Protein 1S7J (pdb70)

Structure (mmCIF, N/CA/C/O backbone):
data_1S7J
#
_entry.id   1S7J
#
_cell.length_a   60.800
_cell.length_b   85.740
_cell.length_c   105.400
_cell.angle_alpha   90.00
_cell.angle_beta   90.00
_cell.angle_gamma   90.00
#
_symmetry.space_group_name_H-M   'P 21 21 21'
#
loop_
_entity.id
_entity.type
_entity.pdbx_description
1 polymer 'phenazine biosynthesis protein PhzF family'
2 water water
#
loop_
_atom_site.group_PDB
_atom_site.id
_atom_site.type_symbol
_atom_site.label_atom_id
_atom_site.label_alt_id
_atom_site.label_comp_id
_atom_site.label_asym_id
_atom_site.label_entity_id
_atom_site.label_seq_id
_atom_site.pdbx_PDB_ins_code
_atom_site.Cartn_x
_atom_site.Cartn_y
_atom_site.Cartn_z
_atom_site.occupancy
_atom_site.B_iso_or_equiv
_atom_site.auth_seq_id
_atom_site.auth_comp_id
_atom_site.auth_asym_id
_atom_site.auth_atom_id
_atom_site.pdbx_PDB_model_num
ATOM 1 N N . MET A 1 1 ? 67.981 18.043 29.029 1.00 43.09 1 MET A N 1
ATOM 2 C CA . MET A 1 1 ? 69.248 17.489 28.463 1.00 45.65 1 MET A CA 1
ATOM 3 C C . MET A 1 1 ? 69.271 15.949 28.583 1.00 42.77 1 MET A C 1
ATOM 4 O O . MET A 1 1 ? 69.820 15.264 27.723 1.00 45.28 1 MET A O 1
ATOM 9 N N . SER A 1 2 ? 68.654 15.427 29.632 1.00 34.88 2 SER A N 1
ATOM 10 C CA . SER A 1 2 ? 68.610 13.974 29.853 1.00 32.49 2 SER A CA 1
ATOM 11 C C . SER A 1 2 ? 67.201 13.372 29.528 1.00 29.67 2 SER A C 1
ATOM 12 O O . SER A 1 2 ? 66.183 13.827 30.050 1.00 26.71 2 SER A O 1
ATOM 15 N N . TYR A 1 3 ? 67.187 12.365 28.656 1.00 25.32 3 TYR A N 1
ATOM 16 C CA . TYR A 1 3 ? 65.948 11.703 28.239 1.00 23.33 3 TYR A CA 1
ATOM 17 C C . TYR A 1 3 ? 66.063 10.200 28.362 1.00 23.43 3 TYR A C 1
ATOM 18 O O . TYR A 1 3 ? 66.707 9.562 27.548 1.00 23.19 3 TYR A O 1
ATOM 27 N N . PRO A 1 4 ? 65.398 9.609 29.349 1.00 20.81 4 PRO A N 1
ATOM 28 C CA . PRO A 1 4 ? 65.466 8.147 29.528 1.00 23.72 4 PRO A CA 1
ATOM 29 C C . PRO A 1 4 ? 64.965 7.384 28.289 1.00 20.07 4 PRO A C 1
ATOM 30 O O . PRO A 1 4 ? 64.065 7.854 27.592 1.00 23.41 4 PRO A O 1
ATOM 34 N N . TYR A 1 5 ? 65.566 6.227 28.006 1.00 16.32 5 TYR A N 1
ATOM 35 C CA . TYR A 1 5 ? 65.137 5.414 26.886 1.00 15.82 5 TYR A CA 1
ATOM 36 C C . TYR A 1 5 ? 65.284 3.976 27.244 1.00 20.54 5 TYR A C 1
ATOM 37 O O . TYR A 1 5 ? 65.925 3.636 28.241 1.00 17.75 5 TYR A O 1
ATOM 46 N N . TYR A 1 6 ? 64.639 3.099 26.466 1.00 23.39 6 TYR A N 1
ATOM 47 C CA . TYR A 1 6 ? 64.683 1.669 26.699 1.00 21.26 6 TYR A CA 1
ATOM 48 C C . TYR A 1 6 ? 64.811 0.967 25.372 1.00 24.26 6 TYR A C 1
ATOM 49 O O . TYR A 1 6 ? 64.364 1.479 24.353 1.00 23.02 6 TYR A O 1
ATOM 58 N N . ILE A 1 7 ? 65.498 -0.160 25.363 1.00 23.61 7 ILE A N 1
ATOM 59 C CA . ILE A 1 7 ? 65.677 -0.947 24.155 1.00 22.17 7 ILE A CA 1
ATOM 60 C C . ILE A 1 7 ? 65.121 -2.281 24.517 1.00 19.24 7 ILE A C 1
ATOM 61 O O . ILE A 1 7 ? 65.662 -2.961 25.390 1.00 15.63 7 ILE A O 1
ATOM 66 N N . VAL A 1 8 ? 64.016 -2.666 23.906 1.00 14.98 8 VAL A N 1
ATOM 67 C CA . VAL A 1 8 ? 63.416 -3.940 24.211 1.00 15.65 8 VAL A CA 1
ATOM 68 C C . VAL A 1 8 ? 63.221 -4.825 23.012 1.00 20.81 8 VAL A C 1
ATOM 69 O O . VAL A 1 8 ? 63.003 -4.344 21.891 1.00 21.35 8 VAL A O 1
ATOM 73 N N . ASP A 1 9 ? 63.406 -6.114 23.221 1.00 17.38 9 ASP A N 1
ATOM 74 C CA . ASP A 1 9 ? 63.224 -7.104 22.189 1.00 21.44 9 ASP A CA 1
ATOM 75 C C . ASP A 1 9 ? 61.792 -7.634 22.363 1.00 21.80 9 ASP A C 1
ATOM 76 O O . ASP A 1 9 ? 61.508 -8.391 23.301 1.00 19.38 9 ASP A O 1
ATOM 81 N N . ALA A 1 10 ? 60.885 -7.147 21.525 1.00 20.07 10 ALA A N 1
ATOM 82 C CA . ALA A 1 10 ? 59.485 -7.549 21.577 1.00 21.99 10 ALA A CA 1
ATOM 83 C C . ALA A 1 10 ? 59.307 -8.960 21.035 1.00 24.34 10 ALA A C 1
ATOM 84 O O . ALA A 1 10 ? 59.901 -9.324 20.030 1.00 21.81 10 ALA A O 1
ATOM 86 N N . PHE A 1 11 ? 58.460 -9.731 21.700 1.00 26.42 11 PHE A N 1
ATOM 87 C CA . PHE A 1 11 ? 58.176 -11.127 21.332 1.00 24.84 11 PHE A CA 1
ATOM 88 C C . PHE A 1 11 ? 59.337 -12.038 21.617 1.00 25.51 11 PHE A C 1
ATOM 89 O O . PHE A 1 11 ? 59.461 -13.120 21.022 1.00 25.54 11 PHE A O 1
ATOM 97 N N . ALA A 1 12 ? 60.184 -11.629 22.560 1.00 26.91 12 ALA A N 1
ATOM 98 C CA . ALA A 1 12 ? 61.358 -12.401 22.936 1.00 27.56 12 ALA A CA 1
ATOM 99 C C . ALA A 1 12 ? 61.362 -12.750 24.401 1.00 28.56 12 ALA A C 1
ATOM 100 O O . ALA A 1 12 ? 60.985 -11.943 25.235 1.00 24.79 12 ALA A O 1
ATOM 102 N N . GLU A 1 13 ? 61.824 -13.946 24.717 1.00 31.06 13 GLU A N 1
ATOM 103 C CA . GLU A 1 13 ? 61.919 -14.458 26.080 1.00 36.43 13 GLU A CA 1
ATOM 104 C C . GLU A 1 13 ? 63.297 -14.068 26.676 1.00 38.32 13 GLU A C 1
ATOM 105 O O . GLU A 1 13 ? 63.473 -13.984 27.895 1.00 38.92 13 GLU A O 1
ATOM 111 N N . GLU A 1 14 ? 64.269 -13.919 25.775 1.00 31.79 14 GLU A N 1
ATOM 112 C CA . GLU A 1 14 ? 65.653 -13.578 26.134 1.00 35.40 14 GLU A CA 1
ATOM 113 C C . GLU A 1 14 ? 66.183 -12.568 25.104 1.00 33.20 14 GLU A C 1
ATOM 114 O O . GLU A 1 14 ? 65.625 -12.444 24.013 1.00 36.27 14 GLU A O 1
ATOM 120 N N . VAL A 1 15 ? 67.251 -11.846 25.452 1.00 32.96 15 VAL A N 1
ATOM 121 C CA . VAL A 1 15 ? 67.823 -10.858 24.526 1.00 29.83 15 VAL A CA 1
ATOM 122 C C . VAL A 1 15 ? 68.402 -11.524 23.287 1.00 31.00 15 VAL A C 1
ATOM 123 O O . VAL A 1 15 ? 68.702 -12.723 23.285 1.00 31.95 15 VAL A O 1
ATOM 127 N N . PHE A 1 16 ? 68.570 -10.714 22.240 1.00 31.10 16 PHE A N 1
ATOM 128 C CA . PHE A 1 16 ? 69.091 -11.151 20.934 1.00 29.97 16 PHE A CA 1
ATOM 129 C C . PHE A 1 16 ? 68.027 -11.882 20.100 1.00 29.66 16 PHE A C 1
ATOM 130 O O . PHE A 1 16 ? 68.277 -12.258 18.951 1.00 30.03 16 PHE A O 1
ATOM 138 N N . LYS A 1 17 ? 66.844 -12.085 20.687 1.00 31.40 17 LYS A N 1
ATOM 139 C CA . LYS A 1 17 ? 65.741 -12.741 19.986 1.00 30.67 17 LYS A CA 1
ATOM 140 C C . LYS A 1 17 ? 64.603 -11.731 19.772 1.00 31.00 17 LYS A C 1
ATOM 141 O O . LYS A 1 17 ? 64.770 -10.535 20.039 1.00 29.44 17 LYS A O 1
ATOM 147 N N . GLY A 1 18 ? 63.465 -12.201 19.292 1.00 28.49 18 GLY A N 1
ATOM 148 C CA . GLY A 1 18 ? 62.349 -11.298 19.059 1.00 24.49 18 GLY A CA 1
ATOM 149 C C . GLY A 1 18 ? 62.664 -10.177 18.076 1.00 25.45 18 GLY A C 1
ATOM 150 O O . GLY A 1 18 ? 63.515 -10.326 17.199 1.00 25.27 18 GLY A O 1
ATOM 151 N N . ASN A 1 19 ? 61.978 -9.056 18.226 1.00 22.83 19 ASN A N 1
ATOM 152 C CA . ASN A 1 19 ? 62.171 -7.905 17.346 1.00 27.37 19 ASN A CA 1
ATOM 153 C C . ASN A 1 19 ? 62.441 -6.690 18.224 1.00 26.96 19 ASN A C 1
ATOM 154 O O . ASN A 1 19 ? 61.604 -6.302 19.035 1.00 26.34 19 ASN A O 1
ATOM 159 N N . PRO A 1 20 ? 63.621 -6.069 18.067 1.00 27.14 20 PRO A N 1
ATOM 160 C CA . PRO A 1 20 ? 64.056 -4.894 18.830 1.00 25.16 20 PRO A CA 1
ATOM 161 C C . PRO A 1 20 ? 63.489 -3.552 18.441 1.00 23.22 20 PRO A C 1
ATOM 162 O O . PRO A 1 20 ? 63.330 -3.237 17.258 1.00 24.86 20 PRO A O 1
ATOM 166 N N . ALA A 1 21 ? 63.282 -2.709 19.461 1.00 18.03 21 ALA A N 1
ATOM 167 C CA . ALA A 1 21 ? 62.775 -1.356 19.283 1.00 21.24 21 ALA A CA 1
ATOM 168 C C . ALA A 1 21 ? 63.216 -0.491 20.452 1.00 22.80 21 ALA A C 1
ATOM 169 O O . ALA A 1 21 ? 63.433 -0.993 21.557 1.00 23.87 21 ALA A O 1
ATOM 171 N N . ALA A 1 22 ? 63.382 0.795 20.207 1.00 18.72 22 ALA A N 1
ATOM 172 C CA . ALA A 1 22 ? 63.770 1.735 21.245 1.00 17.01 22 ALA A CA 1
ATOM 173 C C . ALA A 1 22 ? 62.530 2.525 21.597 1.00 15.30 22 ALA A C 1
ATOM 174 O O . ALA A 1 22 ? 61.805 2.934 20.713 1.00 14.53 22 ALA A O 1
ATOM 176 N N . VAL A 1 23 ? 62.261 2.729 22.888 1.00 14.58 23 VAL A N 1
ATOM 177 C CA . VAL A 1 23 ? 61.092 3.511 23.272 1.00 20.24 23 VAL A CA 1
ATOM 178 C C . VAL A 1 23 ? 61.454 4.662 24.190 1.00 22.76 23 VAL A C 1
ATOM 179 O O . VAL A 1 23 ? 62.243 4.503 25.117 1.00 21.33 23 VAL A O 1
ATOM 183 N N . TYR A 1 24 ? 60.942 5.849 23.867 1.00 17.73 24 TYR A N 1
ATOM 184 C CA . TYR A 1 24 ? 61.192 7.042 24.661 1.00 19.63 24 TYR A CA 1
ATOM 185 C C . TYR A 1 24 ? 59.915 7.558 25.257 1.00 23.42 24 TYR A C 1
ATOM 186 O O . TYR A 1 24 ? 58.985 7.943 24.515 1.00 26.04 24 TYR A O 1
ATOM 195 N N . VAL A 1 25 ? 59.810 7.535 26.586 1.00 21.62 25 VAL A N 1
ATOM 196 C CA . VAL A 1 25 ? 58.639 8.070 27.257 1.00 21.61 25 VAL A CA 1
ATOM 197 C C . VAL A 1 25 ? 59.018 9.495 27.657 1.00 20.76 25 VAL A C 1
ATOM 198 O O . VAL A 1 25 ? 59.823 9.707 28.549 1.00 18.12 25 VAL A O 1
ATOM 202 N N . LEU A 1 26 ? 58.452 10.456 26.933 1.00 24.32 26 LEU A N 1
ATOM 203 C CA . LEU A 1 26 ? 58.715 11.878 27.142 1.00 25.13 26 LEU A CA 1
ATOM 204 C C . LEU A 1 26 ? 57.631 12.561 27.978 1.00 28.95 26 LEU A C 1
ATOM 205 O O . LEU A 1 26 ? 56.480 12.106 28.016 1.00 23.96 26 LEU A O 1
ATOM 210 N N . GLU A 1 27 ? 57.997 13.653 28.638 1.00 31.98 27 GLU A N 1
ATOM 211 C CA . GLU A 1 27 ? 57.046 14.402 29.451 1.00 38.78 27 GLU A CA 1
ATOM 212 C C . GLU A 1 27 ? 56.302 15.434 28.599 1.00 39.32 27 GLU A C 1
ATOM 213 O O . GLU A 1 27 ? 55.297 16.001 29.022 1.00 39.79 27 GLU A O 1
ATOM 219 N N . LYS A 1 28 ? 56.835 15.668 27.397 1.00 37.18 28 LYS A N 1
ATOM 220 C CA . LYS A 1 28 ? 56.274 16.592 26.412 1.00 37.92 28 LYS A CA 1
ATOM 221 C C . LYS A 1 28 ? 56.856 16.222 25.041 1.00 36.53 28 LYS A C 1
ATOM 222 O O . LYS A 1 28 ? 57.816 15.465 24.952 1.00 35.75 28 LYS A O 1
ATOM 228 N N . TRP A 1 29 ? 56.254 16.721 23.979 1.00 33.85 29 TRP A N 1
ATOM 229 C CA . TRP A 1 29 ? 56.721 16.408 22.648 1.00 32.94 29 TRP A CA 1
ATOM 230 C C . TRP A 1 29 ? 57.963 17.145 22.167 1.00 34.99 29 TRP A C 1
ATOM 231 O O . TRP A 1 29 ? 58.087 18.362 22.322 1.00 34.63 29 TRP A O 1
ATOM 242 N N . LEU A 1 30 ? 58.871 16.380 21.577 1.00 33.31 30 LEU A N 1
ATOM 243 C CA . LEU A 1 30 ? 60.093 16.916 21.006 1.00 31.35 30 LEU A CA 1
ATOM 244 C C . LEU A 1 30 ? 59.743 17.301 19.567 1.00 28.23 30 LEU A C 1
ATOM 245 O O . LEU A 1 30 ? 58.727 16.843 19.035 1.00 27.95 30 LEU A O 1
ATOM 250 N N . PRO A 1 31 ? 60.541 18.179 18.945 1.00 26.97 31 PRO A N 1
ATOM 251 C CA . PRO A 1 31 ? 60.262 18.579 17.563 1.00 27.06 31 PRO A CA 1
ATOM 252 C C . PRO A 1 31 ? 60.357 17.351 16.649 1.00 24.34 31 PRO A C 1
ATOM 253 O O . PRO A 1 31 ? 61.071 16.402 16.969 1.00 26.95 31 PRO A O 1
ATOM 257 N N . GLU A 1 32 ? 59.617 17.360 15.552 1.00 26.67 32 GLU A N 1
ATOM 258 C CA . GLU A 1 32 ? 59.619 16.255 14.590 1.00 29.20 32 GLU A CA 1
ATOM 259 C C . GLU A 1 32 ? 61.040 15.876 14.163 1.00 28.44 32 GLU A C 1
ATOM 260 O O . GLU A 1 32 ? 61.388 14.686 14.116 1.00 28.83 32 GLU A O 1
ATOM 266 N N . ALA A 1 33 ? 61.844 16.895 13.851 1.00 30.47 33 ALA A N 1
ATOM 267 C CA . ALA A 1 33 ? 63.227 16.717 13.404 1.00 31.19 33 ALA A CA 1
ATOM 268 C C . ALA A 1 33 ? 64.067 15.935 14.411 1.00 31.15 33 ALA A C 1
ATOM 269 O O . ALA A 1 33 ? 64.743 14.961 14.061 1.00 30.95 33 ALA A O 1
ATOM 271 N N . VAL A 1 34 ? 64.022 16.363 15.659 1.00 28.14 34 VAL A N 1
ATOM 272 C CA . VAL A 1 34 ? 64.770 15.720 16.713 1.00 27.98 34 VAL A CA 1
ATOM 273 C C . VAL A 1 34 ? 64.420 14.252 16.868 1.00 27.18 34 VAL A C 1
ATOM 274 O O . VAL A 1 34 ? 65.297 13.422 17.128 1.00 27.64 34 VAL A O 1
ATOM 278 N N . MET A 1 35 ? 63.143 13.932 16.773 1.00 23.10 35 MET A N 1
ATOM 279 C CA . MET A 1 35 ? 62.700 12.560 16.906 1.00 24.11 35 MET A CA 1
ATOM 280 C C . MET A 1 35 ? 63.172 11.705 15.734 1.00 20.80 35 MET A C 1
ATOM 281 O O . MET A 1 35 ? 63.413 10.500 15.884 1.00 21.10 35 MET A O 1
ATOM 286 N N . GLN A 1 36 ? 63.240 12.320 14.557 1.00 22.48 36 GLN A N 1
ATOM 287 C CA . GLN A 1 36 ? 63.701 11.644 13.351 1.00 18.38 36 GLN A CA 1
ATOM 288 C C . GLN A 1 36 ? 65.183 11.347 13.519 1.00 19.07 36 GLN A C 1
ATOM 289 O O . GLN A 1 36 ? 65.645 10.229 13.282 1.00 17.08 36 GLN A O 1
ATOM 295 N N . ASN A 1 37 ? 65.915 12.367 13.940 1.00 18.86 37 ASN A N 1
ATOM 296 C CA . ASN A 1 37 ? 67.350 12.271 14.149 1.00 19.18 37 ASN A CA 1
ATOM 297 C C . ASN A 1 37 ? 67.719 11.231 15.175 1.00 21.10 37 ASN A C 1
ATOM 298 O O . ASN A 1 37 ? 68.758 10.585 15.063 1.00 18.58 37 ASN A O 1
ATOM 303 N N . ILE A 1 38 ? 66.884 11.063 16.191 1.00 21.40 38 ILE A N 1
ATOM 304 C CA . ILE A 1 38 ? 67.146 10.060 17.211 1.00 17.01 38 ILE A CA 1
ATOM 305 C C . ILE A 1 38 ? 67.022 8.684 16.627 1.00 21.30 38 ILE A C 1
ATOM 306 O O . ILE A 1 38 ? 67.775 7.781 16.989 1.00 23.23 38 ILE A O 1
ATOM 311 N N . ALA A 1 39 ? 66.047 8.514 15.712 1.00 24.01 39 ALA A N 1
ATOM 312 C CA . ALA A 1 39 ? 65.802 7.219 15.065 1.00 24.78 39 ALA A CA 1
ATOM 313 C C . ALA A 1 39 ? 66.934 6.865 14.111 1.00 27.13 39 ALA A C 1
ATOM 314 O O . ALA A 1 39 ? 67.273 5.691 13.926 1.00 28.02 39 ALA A O 1
ATOM 316 N N . ILE A 1 40 ? 67.490 7.877 13.462 1.00 24.97 40 ILE A N 1
ATOM 317 C CA . ILE A 1 40 ? 68.595 7.672 12.542 1.00 29.23 40 ILE A CA 1
ATOM 318 C C . ILE A 1 40 ? 69.795 7.238 13.371 1.00 29.90 40 ILE A C 1
ATOM 319 O O . ILE A 1 40 ? 70.457 6.234 13.076 1.00 32.90 40 ILE A O 1
ATOM 324 N N . GLU A 1 41 ? 70.022 7.993 14.443 1.00 29.15 41 GLU A N 1
ATOM 325 C CA . GLU A 1 41 ? 71.110 7.799 15.381 1.00 26.73 41 GLU A CA 1
ATOM 326 C C . GLU A 1 41 ? 71.263 6.386 15.972 1.00 29.47 41 GLU A C 1
ATOM 327 O O . GLU A 1 41 ? 72.346 5.794 15.878 1.00 27.56 41 GLU A O 1
ATOM 333 N N . ASN A 1 42 ? 70.224 5.872 16.613 1.00 28.12 42 ASN A N 1
ATOM 334 C CA . ASN A 1 42 ? 70.317 4.535 17.190 1.00 29.27 42 ASN A CA 1
ATOM 335 C C . ASN A 1 42 ? 70.168 3.433 16.163 1.00 30.08 42 ASN A C 1
ATOM 336 O O . ASN A 1 42 ? 70.365 2.253 16.458 1.00 32.27 42 ASN A O 1
ATOM 341 N N . ASN A 1 43 ? 69.795 3.838 14.933 1.00 30.21 43 ASN A N 1
ATOM 342 C CA . ASN A 1 43 ? 69.649 2.952 13.777 1.00 28.40 43 ASN A CA 1
ATOM 343 C C . ASN A 1 43 ? 68.878 1.652 14.022 1.00 26.38 43 ASN A C 1
ATOM 344 O O . ASN A 1 43 ? 69.145 0.634 13.379 1.00 30.25 43 ASN A O 1
ATOM 349 N N . LEU A 1 44 ? 67.939 1.672 14.945 1.00 28.40 44 LEU A N 1
ATOM 350 C CA . LEU A 1 44 ? 67.151 0.476 15.228 1.00 27.09 44 LEU A CA 1
ATOM 351 C C . LEU A 1 44 ? 65.958 0.395 14.294 1.00 24.86 44 LEU A C 1
ATOM 352 O O . LEU A 1 44 ? 65.640 1.361 13.603 1.00 25.59 44 LEU A O 1
ATOM 357 N N . SER A 1 45 ? 65.325 -0.776 14.249 1.00 24.32 45 SER A N 1
ATOM 358 C CA . SER A 1 45 ? 64.157 -1.020 13.385 1.00 27.50 45 SER A CA 1
ATOM 359 C C . SER A 1 45 ? 63.185 0.170 13.447 1.00 28.37 45 SER A C 1
ATOM 360 O O . SER A 1 45 ? 62.906 0.827 12.428 1.00 27.71 45 SER A O 1
ATOM 363 N N . GLU A 1 46 ? 62.711 0.462 14.647 1.00 29.42 46 GLU A N 1
ATOM 364 C CA . GLU A 1 46 ? 61.795 1.566 14.895 1.00 27.51 46 GLU A CA 1
ATOM 365 C C . GLU A 1 46 ? 62.113 2.160 16.264 1.00 24.47 46 GLU A C 1
ATOM 366 O O . GLU A 1 46 ? 62.611 1.452 17.152 1.00 22.33 46 GLU A O 1
ATOM 372 N N . THR A 1 47 ? 61.823 3.444 16.424 1.00 22.29 47 THR A N 1
ATOM 373 C CA . THR A 1 47 ? 62.010 4.155 17.683 1.00 20.08 47 THR A CA 1
ATOM 374 C C . THR A 1 47 ? 60.656 4.793 18.010 1.00 19.62 47 THR A C 1
ATOM 375 O O . THR A 1 47 ? 60.189 5.665 17.293 1.00 18.87 47 THR A O 1
ATOM 379 N N . ALA A 1 48 ? 60.031 4.334 19.080 1.00 19.60 48 ALA A N 1
ATOM 380 C CA . ALA A 1 48 ? 58.729 4.845 19.495 1.00 21.13 48 ALA A CA 1
ATOM 381 C C . ALA A 1 48 ? 58.826 5.926 20.558 1.00 23.11 48 ALA A C 1
ATOM 382 O O . ALA A 1 48 ? 59.542 5.781 21.526 1.00 23.92 48 ALA A O 1
ATOM 384 N N . PHE A 1 49 ? 58.119 7.024 20.340 1.00 23.88 49 PHE A N 1
ATOM 385 C CA . PHE A 1 49 ? 58.088 8.136 21.282 1.00 21.43 49 PHE A CA 1
ATOM 386 C C . PHE A 1 49 ? 56.649 8.275 21.764 1.00 23.42 49 PHE A C 1
ATOM 387 O O . PHE A 1 49 ? 55.720 8.282 20.951 1.00 19.64 49 PHE A O 1
ATOM 395 N N . THR A 1 50 ? 56.459 8.390 23.078 1.00 21.81 50 THR A N 1
ATOM 396 C CA . THR A 1 50 ? 55.124 8.521 23.638 1.00 22.19 50 THR A CA 1
ATOM 397 C C . THR A 1 50 ? 55.050 9.592 24.719 1.00 22.71 50 THR A C 1
ATOM 398 O O . THR A 1 50 ? 56.044 9.894 25.370 1.00 20.59 50 THR A O 1
ATOM 402 N N . VAL A 1 51 ? 53.877 10.214 24.848 1.00 28.01 51 VAL A N 1
ATOM 403 C CA . VAL A 1 51 ? 53.647 11.242 25.870 1.00 27.97 51 VAL A CA 1
ATOM 404 C C . VAL A 1 51 ? 52.211 11.119 26.392 1.00 29.73 51 VAL A C 1
ATOM 405 O O . VAL A 1 51 ? 51.246 11.114 25.614 1.00 26.72 51 VAL A O 1
ATOM 409 N N . LYS A 1 52 ? 52.079 10.964 27.713 1.00 33.85 52 LYS A N 1
ATOM 410 C CA . LYS A 1 52 ? 50.773 10.829 28.344 1.00 35.33 52 LYS A CA 1
ATOM 411 C C . LYS A 1 52 ? 49.934 12.072 28.092 1.00 37.38 52 LYS A C 1
ATOM 412 O O . LYS A 1 52 ? 50.319 13.178 28.471 1.00 35.31 52 LYS A O 1
ATOM 418 N N . GLU A 1 53 ? 48.818 11.886 27.390 1.00 37.73 53 GLU A N 1
ATOM 419 C CA . GLU A 1 53 ? 47.905 12.980 27.093 1.00 38.93 53 GLU A CA 1
ATOM 420 C C . GLU A 1 53 ? 46.526 12.649 27.690 1.00 39.70 53 GLU A C 1
ATOM 421 O O . GLU A 1 53 ? 45.667 12.041 27.040 1.00 37.24 53 GLU A O 1
ATOM 427 N N . GLY A 1 54 ? 46.344 13.062 28.937 1.00 40.97 54 GLY A N 1
ATOM 428 C CA . GLY A 1 54 ? 45.119 12.796 29.643 1.00 39.78 54 GLY A CA 1
ATOM 429 C C . GLY A 1 54 ? 45.205 11.435 30.307 1.00 39.84 54 GLY A C 1
ATOM 430 O O . GLY A 1 54 ? 45.908 11.263 31.304 1.00 43.00 54 GLY A O 1
ATOM 431 N N . GLN A 1 55 ? 44.537 10.465 29.721 1.00 38.11 55 GLN A N 1
ATOM 432 C CA . GLN A 1 55 ? 44.500 9.098 30.240 1.00 37.86 55 GLN A CA 1
ATOM 433 C C . GLN A 1 55 ? 44.984 8.127 29.167 1.00 35.06 55 GLN A C 1
ATOM 434 O O . GLN A 1 55 ? 45.053 6.905 29.381 1.00 38.36 55 GLN A O 1
ATOM 440 N N . SER A 1 56 ? 45.254 8.667 27.998 1.00 34.03 56 SER A N 1
ATOM 441 C CA . SER A 1 56 ? 45.742 7.896 26.881 1.00 31.88 56 SER A CA 1
ATOM 442 C C . SER A 1 56 ? 47.204 8.288 26.650 1.00 31.38 56 SER A C 1
ATOM 443 O O . SER A 1 56 ? 47.688 9.281 27.223 1.00 24.79 56 SER A O 1
ATOM 446 N N . TYR A 1 57 ? 47.925 7.485 25.899 1.00 24.72 57 TYR A N 1
ATOM 447 C CA . TYR A 1 57 ? 49.305 7.802 25.588 1.00 22.45 57 TYR A CA 1
ATOM 448 C C . TYR A 1 57 ? 49.430 8.012 24.083 1.00 24.20 57 TYR A C 1
ATOM 449 O O . TYR A 1 57 ? 49.121 7.111 23.294 1.00 15.71 57 TYR A O 1
ATOM 458 N N . ALA A 1 58 ? 49.817 9.212 23.691 1.00 20.66 58 ALA A N 1
ATOM 459 C CA . ALA A 1 58 ? 49.993 9.539 22.293 1.00 25.82 58 ALA A CA 1
ATOM 460 C C . ALA A 1 58 ? 51.261 8.825 21.759 1.00 23.04 58 ALA A C 1
ATOM 461 O O . ALA A 1 58 ? 52.359 9.056 22.256 1.00 25.97 58 ALA A O 1
ATOM 463 N N . LEU A 1 59 ? 51.081 7.932 20.785 1.00 27.22 59 LEU A N 1
ATOM 464 C CA . LEU A 1 59 ? 52.200 7.197 20.201 1.00 26.72 59 LEU A CA 1
ATOM 465 C C . LEU A 1 59 ? 52.689 7.827 18.908 1.00 27.46 59 LEU A C 1
ATOM 466 O O . LEU A 1 59 ? 51.920 8.438 18.167 1.00 24.78 59 LEU A O 1
ATOM 471 N N . ARG A 1 60 ? 53.961 7.569 18.609 1.00 24.22 60 ARG A N 1
ATOM 472 C CA . ARG A 1 60 ? 54.632 8.087 17.430 1.00 25.52 60 ARG A CA 1
ATOM 473 C C . ARG A 1 60 ? 55.782 7.114 17.106 1.00 26.19 60 ARG A C 1
ATOM 474 O O . ARG A 1 60 ? 56.578 6.786 17.987 1.00 26.95 60 ARG A O 1
ATOM 482 N N . TRP A 1 61 ? 55.838 6.615 15.881 1.00 23.97 61 TRP A N 1
ATOM 483 C CA . TRP A 1 61 ? 56.909 5.702 15.491 1.00 25.31 61 TRP A CA 1
ATOM 484 C C . TRP A 1 61 ? 57.734 6.323 14.400 1.00 29.90 61 TRP A C 1
ATOM 485 O O . TRP A 1 61 ? 57.210 7.007 13.517 1.00 24.75 61 TRP A O 1
ATOM 496 N N . PHE A 1 62 ? 59.040 6.061 14.447 1.00 28.62 62 PHE A N 1
ATOM 497 C CA . PHE A 1 62 ? 59.992 6.545 13.464 1.00 25.03 62 PHE A CA 1
ATOM 498 C C . PHE A 1 62 ? 61.000 5.472 13.131 1.00 28.71 62 PHE A C 1
ATOM 499 O O . PHE A 1 62 ? 61.372 4.690 13.998 1.00 22.27 62 PHE A O 1
ATOM 507 N N . THR A 1 63 ? 61.359 5.356 11.872 1.00 27.59 63 THR A N 1
ATOM 508 C CA . THR A 1 63 ? 62.367 4.448 11.451 1.00 29.12 63 THR A CA 1
ATOM 509 C C . THR A 1 63 ? 63.609 5.315 11.044 1.00 27.48 63 THR A C 1
ATOM 510 O O . THR A 1 63 ? 63.518 6.546 10.950 1.00 23.52 63 THR A O 1
ATOM 514 N N . PRO A 1 64 ? 64.692 4.679 10.725 1.00 25.67 64 PRO A N 1
ATOM 515 C CA . PRO A 1 64 ? 65.775 5.502 10.254 1.00 29.58 64 PRO A CA 1
ATOM 516 C C . PRO A 1 64 ? 65.489 6.376 9.023 1.00 32.77 64 PRO A C 1
ATOM 517 O O . PRO A 1 64 ? 66.213 7.313 8.731 1.00 35.95 64 PRO A O 1
ATOM 521 N N . GLU A 1 65 ? 64.440 5.989 8.273 1.00 36.50 65 GLU A N 1
ATOM 522 C CA . GLU A 1 65 ? 64.049 6.722 7.046 1.00 40.42 65 GLU A CA 1
ATOM 523 C C . GLU A 1 65 ? 63.087 7.880 7.326 1.00 41.49 65 GLU A C 1
ATOM 524 O O . GLU A 1 65 ? 63.295 9.010 6.849 1.00 36.78 65 GLU A O 1
ATOM 530 N N . ARG A 1 66 ? 61.984 7.568 8.015 1.00 42.81 66 ARG A N 1
ATOM 531 C CA . ARG A 1 66 ? 60.982 8.569 8.392 1.00 45.99 66 ARG A CA 1
ATOM 532 C C . ARG A 1 66 ? 59.853 7.961 9.259 1.00 44.86 66 ARG A C 1
ATOM 533 O O . ARG A 1 66 ? 59.903 6.786 9.608 1.00 43.19 66 ARG A O 1
ATOM 541 N N . GLU A 1 67 ? 58.860 8.783 9.616 1.00 46.60 67 GLU A N 1
ATOM 542 C CA . GLU A 1 67 ? 57.740 8.317 10.456 1.00 46.41 67 GLU A CA 1
ATOM 543 C C . GLU A 1 67 ? 56.771 7.376 9.748 1.00 45.70 67 GLU A C 1
ATOM 544 O O . GLU A 1 67 ? 56.294 7.673 8.652 1.00 48.97 67 GLU A O 1
ATOM 550 N N . ILE A 1 68 ? 56.470 6.249 10.386 1.00 47.73 68 ILE A N 1
ATOM 551 C CA . ILE A 1 68 ? 55.563 5.280 9.815 1.00 49.99 68 ILE A CA 1
ATOM 552 C C . ILE A 1 68 ? 54.149 5.355 10.460 1.00 51.74 68 ILE A C 1
ATOM 553 O O . ILE A 1 68 ? 53.983 5.891 11.548 1.00 51.56 68 ILE A O 1
ATOM 558 N N . ASP A 1 69 ? 53.152 4.848 9.725 1.00 54.08 69 ASP A N 1
ATOM 559 C CA . ASP A 1 69 ? 51.750 4.850 10.183 1.00 55.56 69 ASP A CA 1
ATOM 560 C C . ASP A 1 69 ? 51.505 3.971 11.388 1.00 55.87 69 ASP A C 1
ATOM 561 O O . ASP A 1 69 ? 50.589 4.225 12.168 1.00 55.50 69 ASP A O 1
ATOM 566 N N . LEU A 1 70 ? 52.299 2.897 11.527 1.00 54.68 70 LEU A N 1
ATOM 567 C CA . LEU A 1 70 ? 52.107 1.975 12.628 1.00 53.47 70 LEU A CA 1
ATOM 568 C C . LEU A 1 70 ? 53.095 0.802 12.582 1.00 51.20 70 LEU A C 1
ATOM 569 O O . LEU A 1 70 ? 53.498 0.372 11.494 1.00 54.34 70 LEU A O 1
ATOM 574 N N . CYS A 1 71 ? 53.508 0.333 13.750 1.00 46.09 71 CYS A N 1
ATOM 575 C CA . CYS A 1 71 ? 54.364 -0.854 13.853 1.00 45.37 71 CYS A CA 1
ATOM 576 C C . CYS A 1 71 ? 54.066 -1.559 15.167 1.00 44.01 71 CYS A C 1
ATOM 577 O O . CYS A 1 71 ? 54.193 -0.984 16.247 1.00 43.24 71 CYS A O 1
ATOM 580 N N . GLY A 1 72 ? 53.577 -2.788 15.043 1.00 38.44 72 GLY A N 1
ATOM 581 C CA . GLY A 1 72 ? 53.187 -3.591 16.186 1.00 35.70 72 GLY A CA 1
ATOM 582 C C . GLY A 1 72 ? 54.175 -3.901 17.295 1.00 31.97 72 GLY A C 1
ATOM 583 O O . GLY A 1 72 ? 53.859 -3.697 18.471 1.00 29.35 72 GLY A O 1
ATOM 584 N N . HIS A 1 73 ? 55.340 -4.441 16.954 1.00 29.65 73 HIS A N 1
ATOM 585 C CA . HIS A 1 73 ? 56.322 -4.792 17.980 1.00 26.45 73 HIS A CA 1
ATOM 586 C C . HIS A 1 73 ? 56.758 -3.586 18.801 1.00 24.51 73 HIS A C 1
ATOM 587 O O . HIS A 1 73 ? 57.054 -3.714 19.981 1.00 25.59 73 HIS A O 1
ATOM 594 N N . ALA A 1 74 ? 56.778 -2.420 18.169 1.00 23.00 74 ALA A N 1
ATOM 595 C CA . ALA A 1 74 ? 57.167 -1.181 18.829 1.00 26.12 74 ALA A CA 1
ATOM 596 C C . ALA A 1 74 ? 56.073 -0.673 19.753 1.00 25.35 74 ALA A C 1
ATOM 597 O O . ALA A 1 74 ? 56.331 0.152 20.642 1.00 28.69 74 ALA A O 1
ATOM 599 N N . THR A 1 75 ? 54.844 -1.087 19.492 1.00 27.29 75 THR A N 1
ATOM 600 C CA . THR A 1 75 ? 53.729 -0.690 20.314 1.00 20.81 75 THR A CA 1
ATOM 601 C C . THR A 1 75 ? 53.768 -1.569 21.555 1.00 17.30 75 THR A C 1
ATOM 602 O O . THR A 1 75 ? 53.588 -1.092 22.677 1.00 21.25 75 THR A O 1
ATOM 606 N N . LEU A 1 76 ? 54.042 -2.847 21.350 1.00 14.92 76 LEU A N 1
ATOM 607 C CA . LEU A 1 76 ? 54.140 -3.795 22.431 1.00 16.17 76 LEU A CA 1
ATOM 608 C C . LEU A 1 76 ? 55.274 -3.367 23.343 1.00 17.41 76 LEU A C 1
ATOM 609 O O . LEU A 1 76 ? 55.165 -3.430 24.565 1.00 16.10 76 LEU A O 1
ATOM 614 N N . ALA A 1 77 ? 56.376 -2.927 22.725 1.00 18.74 77 ALA A N 1
ATOM 615 C CA . ALA A 1 77 ? 57.548 -2.478 23.446 1.00 17.23 77 ALA A CA 1
ATOM 616 C C . ALA A 1 77 ? 57.227 -1.285 24.303 1.00 13.58 77 ALA A C 1
ATOM 617 O O . ALA A 1 77 ? 57.578 -1.254 25.476 1.00 12.81 77 ALA A O 1
ATOM 619 N N . THR A 1 78 ? 56.569 -0.288 23.716 1.00 11.71 78 THR A N 1
ATOM 620 C CA . THR A 1 78 ? 56.185 0.923 24.443 1.00 14.80 78 THR A CA 1
ATOM 621 C C . THR A 1 78 ? 55.273 0.585 25.597 1.00 18.89 78 THR A C 1
ATOM 622 O O . THR A 1 78 ? 55.298 1.247 26.630 1.00 20.48 78 THR A O 1
ATOM 626 N N . ALA A 1 79 ? 54.420 -0.409 25.395 1.00 20.27 79 ALA A N 1
ATOM 627 C CA . ALA A 1 79 ? 53.497 -0.848 26.411 1.00 19.80 79 ALA A CA 1
ATOM 628 C C . ALA A 1 79 ? 54.304 -1.481 27.542 1.00 21.16 79 ALA A C 1
ATOM 629 O O . ALA A 1 79 ? 54.111 -1.161 28.725 1.00 15.73 79 ALA A O 1
ATOM 631 N N . PHE A 1 80 ? 55.188 -2.393 27.162 1.00 18.35 80 PHE A N 1
ATOM 632 C CA . PHE A 1 80 ? 56.049 -3.096 28.084 1.00 19.72 80 PHE A CA 1
ATOM 633 C C . PHE A 1 80 ? 56.764 -2.163 29.054 1.00 21.30 80 PHE A C 1
ATOM 634 O O . PHE A 1 80 ? 56.777 -2.414 30.249 1.00 21.19 80 PHE A O 1
ATOM 642 N N . VAL A 1 81 ? 57.361 -1.081 28.542 1.00 18.79 81 VAL A N 1
ATOM 643 C CA . VAL A 1 81 ? 58.068 -0.165 29.425 1.00 22.89 81 VAL A CA 1
ATOM 644 C C . VAL A 1 81 ? 57.163 0.695 30.288 1.00 23.99 81 VAL A C 1
ATOM 645 O O . VAL A 1 81 ? 57.582 1.153 31.350 1.00 29.22 81 VAL A O 1
ATOM 649 N N . LEU A 1 82 ? 55.951 0.997 29.804 1.00 22.76 82 LEU A N 1
ATOM 650 C CA . LEU A 1 82 ? 55.018 1.786 30.602 1.00 22.43 82 LEU A CA 1
ATOM 651 C C . LEU A 1 82 ? 54.511 0.911 31.751 1.00 21.95 82 LEU A C 1
ATOM 652 O O . LEU A 1 82 ? 54.452 1.351 32.901 1.00 25.77 82 LEU A O 1
ATOM 657 N N . PHE A 1 83 ? 54.200 -0.333 31.437 1.00 20.66 83 PHE A N 1
ATOM 658 C CA . PHE A 1 83 ? 53.711 -1.281 32.427 1.00 25.99 83 PHE A CA 1
ATOM 659 C C . PHE A 1 83 ? 54.738 -1.627 33.499 1.00 24.69 83 PHE A C 1
ATOM 660 O O . PHE A 1 83 ? 54.393 -1.780 34.672 1.00 28.52 83 PHE A O 1
ATOM 668 N N . ASN A 1 84 ? 55.990 -1.775 33.093 1.00 21.66 84 ASN A N 1
ATOM 669 C CA . ASN A 1 84 ? 57.047 -2.143 34.018 1.00 18.90 84 ASN A CA 1
ATOM 670 C C . ASN A 1 84 ? 57.868 -1.041 34.636 1.00 18.03 84 ASN A C 1
ATOM 671 O O . ASN A 1 84 ? 58.496 -1.256 35.658 1.00 22.58 84 ASN A O 1
ATOM 676 N N . TYR A 1 85 ? 57.891 0.142 34.023 1.00 16.95 85 TYR A N 1
ATOM 677 C CA . TYR A 1 85 ? 58.714 1.230 34.558 1.00 16.35 85 TYR A CA 1
ATOM 678 C C . TYR A 1 85 ? 58.020 2.547 34.857 1.00 18.65 85 TYR A C 1
ATOM 679 O O . TYR A 1 85 ? 58.607 3.425 35.480 1.00 16.35 85 TYR A O 1
ATOM 688 N N . TYR A 1 86 ? 56.774 2.700 34.406 1.00 21.71 86 TYR A N 1
ATOM 689 C CA . TYR A 1 86 ? 56.047 3.948 34.649 1.00 25.35 86 TYR A CA 1
ATOM 690 C C . TYR A 1 86 ? 54.818 3.785 35.482 1.00 30.47 86 TYR A C 1
ATOM 691 O O . TYR A 1 86 ? 53.941 4.663 35.513 1.00 24.98 86 TYR A O 1
ATOM 700 N N . SER A 1 87 ? 54.758 2.657 36.184 1.00 38.44 87 SER A N 1
ATOM 701 C CA . SER A 1 87 ? 53.671 2.312 37.089 1.00 44.89 87 SER A CA 1
ATOM 702 C C . SER A 1 87 ? 52.237 2.552 36.617 1.00 43.77 87 SER A C 1
ATOM 703 O O . SER A 1 87 ? 51.567 3.489 37.082 1.00 44.04 87 SER A O 1
ATOM 706 N N . VAL A 1 88 ? 51.781 1.754 35.676 1.00 45.48 88 VAL A N 1
ATOM 707 C CA . VAL A 1 88 ? 50.405 1.876 35.240 1.00 45.79 88 VAL A CA 1
ATOM 708 C C . VAL A 1 88 ? 49.710 0.724 35.965 1.00 48.34 88 VAL A C 1
ATOM 709 O O . VAL A 1 88 ? 50.183 -0.425 35.927 1.00 49.94 88 VAL A O 1
ATOM 713 N N . ALA A 1 89 ? 48.677 1.052 36.734 1.00 46.63 89 ALA A N 1
ATOM 714 C CA . ALA A 1 89 ? 47.948 0.058 37.511 1.00 46.89 89 ALA A CA 1
ATOM 715 C C . ALA A 1 89 ? 46.977 -0.785 36.687 1.00 47.02 89 ALA A C 1
ATOM 716 O O . ALA A 1 89 ? 46.831 -1.994 36.923 1.00 47.62 89 ALA A O 1
ATOM 718 N N . GLU A 1 90 ? 46.288 -0.134 35.759 1.00 46.64 90 GLU A N 1
ATOM 719 C CA . GLU A 1 90 ? 45.312 -0.794 34.888 1.00 45.27 90 GLU A CA 1
ATOM 720 C C . GLU A 1 90 ? 45.918 -1.861 33.975 1.00 40.82 90 GLU A C 1
ATOM 721 O O . GLU A 1 90 ? 47.065 -1.734 33.526 1.00 43.47 90 GLU A O 1
ATOM 727 N N . GLU A 1 91 ? 45.153 -2.912 33.717 1.00 35.57 91 GLU A N 1
ATOM 728 C CA . GLU A 1 91 ? 45.612 -3.996 32.863 1.00 36.08 91 GLU A CA 1
ATOM 729 C C . GLU A 1 91 ? 45.600 -3.641 31.368 1.00 31.65 91 GLU A C 1
ATOM 730 O O . GLU A 1 91 ? 46.053 -4.435 30.539 1.00 27.36 91 GLU A O 1
ATOM 736 N N . THR A 1 92 ? 45.097 -2.466 31.024 1.00 26.84 92 THR A N 1
ATOM 737 C CA . THR A 1 92 ? 45.046 -2.065 29.624 1.00 25.29 92 THR A CA 1
ATOM 738 C C . THR A 1 92 ? 45.502 -0.636 29.391 1.00 22.29 92 THR A C 1
ATOM 739 O O . THR A 1 92 ? 45.081 0.288 30.070 1.00 22.77 92 THR A O 1
ATOM 743 N N . LEU A 1 93 ? 46.381 -0.485 28.408 1.00 20.63 93 LEU A N 1
ATOM 744 C CA . LEU A 1 93 ? 46.943 0.810 28.033 1.00 23.17 93 LEU A CA 1
ATOM 745 C C . LEU A 1 93 ? 46.230 1.334 26.759 1.00 23.25 93 LEU A C 1
ATOM 746 O O . LEU A 1 93 ? 45.985 0.573 25.820 1.00 21.98 93 LEU A O 1
ATOM 751 N N . HIS A 1 94 ? 45.909 2.619 26.747 1.00 22.96 94 HIS A N 1
ATOM 752 C CA . HIS A 1 94 ? 45.225 3.221 25.612 1.00 23.72 94 HIS A CA 1
ATOM 753 C C . HIS A 1 94 ? 46.088 4.270 24.946 1.00 23.86 94 HIS A C 1
ATOM 754 O O . HIS A 1 94 ? 46.526 5.219 25.593 1.00 24.19 94 HIS A O 1
ATOM 761 N N . PHE A 1 95 ? 46.337 4.108 23.654 1.00 23.59 95 PHE A N 1
ATOM 762 C CA . PHE A 1 95 ? 47.160 5.050 22.915 1.00 25.95 95 PHE A CA 1
ATOM 763 C C . PHE A 1 95 ? 46.350 5.850 21.914 1.00 27.62 95 PHE A C 1
ATOM 764 O O . PHE A 1 95 ? 45.309 5.403 21.456 1.00 31.06 95 PHE A O 1
ATOM 772 N N . THR A 1 96 ? 46.841 7.048 21.574 1.00 31.74 96 THR A N 1
ATOM 773 C CA . THR A 1 96 ? 46.177 7.890 20.597 1.00 36.12 96 THR A CA 1
ATOM 774 C C . THR A 1 96 ? 47.086 8.203 19.393 1.00 38.57 96 THR A C 1
ATOM 775 O O . THR A 1 96 ? 47.564 9.306 19.224 1.00 46.04 96 THR A O 1
ATOM 779 N N . SER A 1 97 ? 47.281 7.196 18.554 1.00 39.44 97 SER A N 1
ATOM 780 C CA . SER A 1 97 ? 48.133 7.347 17.382 1.00 39.57 97 SER A CA 1
ATOM 781 C C . SER A 1 97 ? 47.521 8.136 16.224 1.00 42.15 97 SER A C 1
ATOM 782 O O . SER A 1 97 ? 46.446 8.728 16.338 1.00 43.65 97 SER A O 1
ATOM 785 N N . GLN A 1 98 ? 48.266 8.193 15.112 1.00 43.90 98 GLN A N 1
ATOM 786 C CA . GLN A 1 98 ? 47.786 8.877 13.941 1.00 45.93 98 GLN A CA 1
ATOM 787 C C . GLN A 1 98 ? 46.852 7.931 13.183 1.00 45.66 98 GLN A C 1
ATOM 788 O O . GLN A 1 98 ? 46.042 8.360 12.376 1.00 46.06 98 GLN A O 1
ATOM 794 N N . SER A 1 99 ? 46.946 6.639 13.508 1.00 43.33 99 SER A N 1
ATOM 795 C CA . SER A 1 99 ? 46.106 5.593 12.930 1.00 41.69 99 SER A CA 1
ATOM 796 C C . SER A 1 99 ? 44.957 5.200 13.888 1.00 40.89 99 SER A C 1
ATOM 797 O O . SER A 1 99 ? 44.481 4.051 13.869 1.00 44.00 99 SER A O 1
ATOM 800 N N . GLY A 1 100 ? 44.515 6.163 14.681 1.00 42.97 100 GLY A N 1
ATOM 801 C CA . GLY A 1 100 ? 43.440 5.930 15.620 1.00 42.05 100 GLY A CA 1
ATOM 802 C C . GLY A 1 100 ? 43.840 5.227 16.894 1.00 40.85 100 GLY A C 1
ATOM 803 O O . GLY A 1 100 ? 44.925 4.672 16.989 1.00 38.36 100 GLY A O 1
ATOM 804 N N . PRO A 1 101 ? 42.941 5.207 17.893 1.00 40.80 101 PRO A N 1
ATOM 805 C CA . PRO A 1 101 ? 43.167 4.575 19.191 1.00 38.61 101 PRO A CA 1
ATOM 806 C C . PRO A 1 101 ? 43.641 3.131 19.114 1.00 33.66 101 PRO A C 1
ATOM 807 O O . PRO A 1 101 ? 43.147 2.335 18.312 1.00 31.20 101 PRO A O 1
ATOM 811 N N . LEU A 1 102 ? 44.608 2.813 19.973 1.00 29.48 102 LEU A N 1
ATOM 812 C CA . LEU A 1 102 ? 45.202 1.488 20.060 1.00 25.18 102 LEU A CA 1
ATOM 813 C C . LEU A 1 102 ? 45.174 1.075 21.522 1.00 18.99 102 LEU A C 1
ATOM 814 O O . LEU A 1 102 ? 45.241 1.928 22.411 1.00 24.34 102 LEU A O 1
ATOM 819 N N . ALA A 1 103 ? 45.117 -0.217 21.776 1.00 20.57 103 ALA A N 1
ATOM 820 C CA . ALA A 1 103 ? 45.084 -0.736 23.123 1.00 21.81 103 ALA A CA 1
ATOM 821 C C . ALA A 1 103 ? 45.894 -2.003 23.250 1.00 22.63 103 ALA A C 1
ATOM 822 O O . ALA A 1 103 ? 45.839 -2.874 22.386 1.00 23.08 103 ALA A O 1
ATOM 824 N N . VAL A 1 104 ? 46.675 -2.090 24.322 1.00 19.90 104 VAL A N 1
ATOM 825 C CA . VAL A 1 104 ? 47.487 -3.271 24.597 1.00 20.57 104 VAL A CA 1
ATOM 826 C C . VAL A 1 104 ? 47.061 -3.732 25.987 1.00 18.74 104 VAL A C 1
ATOM 827 O O . VAL A 1 104 ? 46.879 -2.906 26.886 1.00 22.63 104 VAL A O 1
ATOM 831 N N . THR A 1 105 ? 46.920 -5.014 26.176 1.00 21.47 105 THR A N 1
ATOM 832 C CA . THR A 1 105 ? 46.489 -5.524 27.454 1.00 23.09 105 THR A CA 1
ATOM 833 C C . THR A 1 105 ? 47.515 -6.461 28.018 1.00 25.65 105 THR A C 1
ATOM 834 O O . THR A 1 105 ? 48.006 -7.367 27.315 1.00 25.07 105 THR A O 1
ATOM 838 N N . LYS A 1 106 ? 47.869 -6.244 29.290 1.00 28.94 106 LYS A N 1
ATOM 839 C CA . LYS A 1 106 ? 48.853 -7.073 29.998 1.00 29.60 106 LYS A CA 1
ATOM 840 C C . LYS A 1 106 ? 48.192 -8.178 30.826 1.00 28.10 106 LYS A C 1
ATOM 841 O O . LYS A 1 106 ? 47.362 -7.911 31.693 1.00 26.99 106 LYS A O 1
ATOM 847 N N . LYS A 1 107 ? 48.536 -9.410 30.520 1.00 29.32 107 LYS A N 1
ATOM 848 C CA . LYS A 1 107 ? 48.018 -10.542 31.233 1.00 32.15 107 LYS A CA 1
ATOM 849 C C . LYS A 1 107 ? 49.224 -11.415 31.546 1.00 31.00 107 LYS A C 1
ATOM 850 O O . LYS A 1 107 ? 49.700 -12.176 30.688 1.00 31.20 107 LYS A O 1
ATOM 856 N N . GLU A 1 108 ? 49.708 -11.318 32.788 1.00 31.70 108 GLU A N 1
ATOM 857 C CA . GLU A 1 108 ? 50.885 -12.049 33.230 1.00 35.11 108 GLU A CA 1
ATOM 858 C C . GLU A 1 108 ? 52.076 -11.388 32.503 1.00 35.49 108 GLU A C 1
ATOM 859 O O . GLU A 1 108 ? 52.169 -10.154 32.491 1.00 33.40 108 GLU A O 1
ATOM 865 N N . GLU A 1 109 ? 52.968 -12.174 31.914 1.00 34.81 109 GLU A N 1
ATOM 866 C CA . GLU A 1 109 ? 54.108 -11.567 31.218 1.00 35.06 109 GLU A CA 1
ATOM 867 C C . GLU A 1 109 ? 53.855 -11.371 29.718 1.00 36.13 109 GLU A C 1
ATOM 868 O O . GLU A 1 109 ? 54.790 -11.158 28.938 1.00 32.73 109 GLU A O 1
ATOM 874 N N . TYR A 1 110 ? 52.591 -11.471 29.303 1.00 32.52 110 TYR A N 1
ATOM 875 C CA . TYR A 1 110 ? 52.247 -11.269 27.913 1.00 27.84 110 TYR A CA 1
ATOM 876 C C . TYR A 1 110 ? 51.552 -9.963 27.706 1.00 26.17 110 TYR A C 1
ATOM 877 O O . TYR A 1 110 ? 50.937 -9.416 28.618 1.00 23.18 110 TYR A O 1
ATOM 886 N N . TYR A 1 111 ? 51.728 -9.417 26.508 1.00 24.90 111 TYR A N 1
ATOM 887 C CA . TYR A 1 111 ? 51.130 -8.157 26.090 1.00 26.88 111 TYR A CA 1
ATOM 888 C C . TYR A 1 111 ? 50.336 -8.496 24.825 1.00 26.78 111 TYR A C 1
ATOM 889 O O . TYR A 1 111 ? 50.837 -9.192 23.932 1.00 18.77 111 TYR A O 1
ATOM 898 N N . TYR A 1 112 ? 49.075 -8.092 24.807 1.00 27.00 112 TYR A N 1
ATOM 899 C CA . TYR A 1 112 ? 48.188 -8.392 23.696 1.00 28.48 112 TYR A CA 1
ATOM 900 C C . TYR A 1 112 ? 47.820 -7.245 22.781 1.00 26.99 112 TYR A C 1
ATOM 901 O O . TYR A 1 112 ? 47.388 -6.183 23.229 1.00 27.37 112 TYR A O 1
ATOM 910 N N . LEU A 1 113 ? 48.052 -7.453 21.497 1.00 29.12 113 LEU A N 1
ATOM 911 C CA . LEU A 1 113 ? 47.734 -6.476 20.477 1.00 28.77 113 LEU A CA 1
ATOM 912 C C . LEU A 1 113 ? 46.603 -7.044 19.652 1.00 28.72 113 LEU A C 1
ATOM 913 O O . LEU A 1 113 ? 46.461 -8.272 19.541 1.00 31.29 113 LEU A O 1
ATOM 918 N N . ASP A 1 114 ? 45.806 -6.181 19.068 1.00 30.61 114 ASP A N 1
ATOM 919 C CA . ASP A 1 114 ? 44.671 -6.598 18.248 1.00 30.74 114 ASP A CA 1
ATOM 920 C C . ASP A 1 114 ? 44.830 -6.117 16.817 1.00 30.05 114 ASP A C 1
ATOM 921 O O . ASP A 1 114 ? 45.226 -4.974 16.571 1.00 27.91 114 ASP A O 1
ATOM 926 N N . PHE A 1 115 ? 44.508 -6.984 15.870 1.00 26.86 115 PHE A N 1
ATOM 927 C CA . PHE A 1 115 ? 44.607 -6.632 14.455 1.00 31.60 115 PHE A CA 1
ATOM 928 C C . PHE A 1 115 ? 43.362 -7.069 13.699 1.00 33.68 115 PHE A C 1
ATOM 929 O O . PHE A 1 115 ? 42.670 -8.002 14.109 1.00 34.56 115 PHE A O 1
ATOM 937 N N . PRO A 1 116 ? 43.038 -6.375 12.584 1.00 35.42 116 PRO A N 1
ATOM 938 C CA . PRO A 1 116 ? 41.856 -6.717 11.779 1.00 39.40 116 PRO A CA 1
ATOM 939 C C . PRO A 1 116 ? 41.886 -8.153 11.250 1.00 42.56 116 PRO A C 1
ATOM 940 O O . PRO A 1 116 ? 42.940 -8.670 10.918 1.00 42.02 116 PRO A O 1
ATOM 944 N N . TYR A 1 117 ? 40.712 -8.796 11.222 1.00 46.56 117 TYR A N 1
ATOM 945 C CA . TYR A 1 117 ? 40.595 -10.175 10.716 1.00 50.72 117 TYR A CA 1
ATOM 946 C C . TYR A 1 117 ? 40.504 -10.094 9.200 1.00 53.32 117 TYR A C 1
ATOM 947 O O . TYR A 1 117 ? 39.440 -9.795 8.646 1.00 53.62 117 TYR A O 1
ATOM 956 N N . ILE A 1 118 ? 41.616 -10.351 8.531 1.00 55.08 118 ILE A N 1
ATOM 957 C CA . ILE A 1 118 ? 41.657 -10.299 7.084 1.00 56.99 118 ILE A CA 1
ATOM 958 C C . ILE A 1 118 ? 42.146 -11.611 6.483 1.00 58.09 118 ILE A C 1
ATOM 959 O O . ILE A 1 118 ? 43.341 -11.890 6.460 1.00 61.23 118 ILE A O 1
ATOM 964 N N . LEU A 1 119 ? 41.214 -12.435 6.043 1.00 57.63 119 LEU A N 1
ATOM 965 C CA . LEU A 1 119 ? 41.558 -13.702 5.417 1.00 58.77 119 LEU A CA 1
ATOM 966 C C . LEU A 1 119 ? 42.078 -13.345 4.005 1.00 58.95 119 LEU A C 1
ATOM 967 O O . LEU A 1 119 ? 41.382 -12.666 3.239 1.00 58.64 119 LEU A O 1
ATOM 972 N N . PRO A 1 120 ? 43.322 -13.757 3.670 1.00 58.81 120 PRO A N 1
ATOM 973 C CA . PRO A 1 120 ? 43.869 -13.447 2.342 1.00 58.79 120 PRO A CA 1
ATOM 974 C C . PRO A 1 120 ? 43.145 -14.262 1.266 1.00 59.33 120 PRO A C 1
ATOM 975 O O . PRO A 1 120 ? 42.804 -15.440 1.488 1.00 57.31 120 PRO A O 1
ATOM 979 N N . GLU A 1 121 ? 42.885 -13.637 0.127 1.00 61.38 121 GLU A N 1
ATOM 980 C CA . GLU A 1 121 ? 42.186 -14.309 -0.968 1.00 64.26 121 GLU A CA 1
ATOM 981 C C . GLU A 1 121 ? 43.119 -14.961 -1.983 1.00 62.61 121 GLU A C 1
ATOM 982 O O . GLU A 1 121 ? 44.141 -14.384 -2.376 1.00 60.57 121 GLU A O 1
ATOM 988 N N . ARG A 1 122 ? 42.746 -16.176 -2.394 1.00 63.18 122 ARG A N 1
ATOM 989 C CA . ARG A 1 122 ? 43.490 -16.983 -3.376 1.00 64.16 122 ARG A CA 1
ATOM 990 C C . ARG A 1 122 ? 44.121 -16.180 -4.511 1.00 65.15 122 ARG A C 1
ATOM 991 O O . ARG A 1 122 ? 43.491 -15.281 -5.080 1.00 66.70 122 ARG A O 1
ATOM 999 N N . ILE A 1 123 ? 45.342 -16.534 -4.871 1.00 64.62 123 ILE A N 1
ATOM 1000 C CA . ILE A 1 123 ? 46.038 -15.853 -5.938 1.00 65.47 123 ILE A CA 1
ATOM 1001 C C . ILE A 1 123 ? 46.749 -16.915 -6.775 1.00 68.21 123 ILE A C 1
ATOM 1002 O O . ILE A 1 123 ? 46.945 -18.051 -6.308 1.00 68.61 123 ILE A O 1
ATOM 1007 N N . PRO A 1 124 ? 47.010 -16.624 -8.071 1.00 70.38 124 PRO A N 1
ATOM 1008 C CA . PRO A 1 124 ? 47.688 -17.604 -8.931 1.00 69.27 124 PRO A CA 1
ATOM 1009 C C . PRO A 1 124 ? 49.141 -17.823 -8.472 1.00 67.08 124 PRO A C 1
ATOM 1010 O O . PRO A 1 124 ? 49.840 -16.872 -8.130 1.00 65.89 124 PRO A O 1
ATOM 1014 N N . ILE A 1 125 ? 49.567 -19.088 -8.445 1.00 65.04 125 ILE A N 1
ATOM 1015 C CA . ILE A 1 125 ? 50.936 -19.427 -8.037 1.00 63.75 125 ILE A CA 1
ATOM 1016 C C . ILE A 1 125 ? 51.913 -19.267 -9.219 1.00 64.32 125 ILE A C 1
ATOM 1017 O O . ILE A 1 125 ? 52.138 -20.215 -9.988 1.00 64.09 125 ILE A O 1
ATOM 1022 N N . LEU A 1 126 ? 52.465 -18.073 -9.364 1.00 64.26 126 LEU A N 1
ATOM 1023 C CA . LEU A 1 126 ? 53.410 -17.789 -10.436 1.00 65.45 126 LEU A CA 1
ATOM 1024 C C . LEU A 1 126 ? 54.753 -18.460 -10.157 1.00 67.99 126 LEU A C 1
ATOM 1025 O O . LEU A 1 126 ? 55.208 -18.511 -9.003 1.00 68.51 126 LEU A O 1
ATOM 1030 N N . PRO A 1 127 ? 55.396 -19.016 -11.200 1.00 69.82 127 PRO A N 1
ATOM 1031 C CA . PRO A 1 127 ? 56.689 -19.683 -11.031 1.00 70.03 127 PRO A CA 1
ATOM 1032 C C . PRO A 1 127 ? 57.798 -18.715 -10.619 1.00 70.38 127 PRO A C 1
ATOM 1033 O O . PRO A 1 127 ? 58.817 -19.130 -10.065 1.00 71.08 127 PRO A O 1
ATOM 1037 N N . GLU A 1 128 ? 57.609 -17.429 -10.911 1.00 71.32 128 GLU A N 1
ATOM 1038 C CA . GLU A 1 128 ? 58.591 -16.416 -10.541 1.00 72.28 128 GLU A CA 1
ATOM 1039 C C . GLU A 1 128 ? 58.579 -16.231 -9.022 1.00 70.50 128 GLU A C 1
ATOM 1040 O O . GLU A 1 128 ? 59.494 -15.630 -8.449 1.00 71.32 128 GLU A O 1
ATOM 1046 N N . TYR A 1 129 ? 57.489 -16.691 -8.390 1.00 67.72 129 TYR A N 1
ATOM 1047 C CA . TYR A 1 129 ? 57.327 -16.618 -6.946 1.00 66.42 129 TYR A CA 1
ATOM 1048 C C . TYR A 1 129 ? 58.226 -17.669 -6.307 1.00 68.12 129 TYR A C 1
ATOM 1049 O O . TYR A 1 129 ? 59.015 -17.367 -5.401 1.00 68.33 129 TYR A O 1
ATOM 1058 N N . GLU A 1 130 ? 58.088 -18.909 -6.777 1.00 68.56 130 GLU A N 1
ATOM 1059 C CA . GLU A 1 130 ? 58.881 -20.036 -6.292 1.00 69.61 130 GLU A CA 1
ATOM 1060 C C . GLU A 1 130 ? 60.375 -19.835 -6.596 1.00 70.69 130 GLU A C 1
ATOM 1061 O O . GLU A 1 130 ? 61.238 -20.443 -5.957 1.00 70.30 130 GLU A O 1
ATOM 1067 N N . ALA A 1 131 ? 60.658 -19.024 -7.609 1.00 70.86 131 ALA A N 1
ATOM 1068 C CA . ALA A 1 131 ? 62.025 -18.729 -8.007 1.00 72.68 131 ALA A CA 1
ATOM 1069 C C . ALA A 1 131 ? 62.725 -17.880 -6.947 1.00 73.87 131 ALA A C 1
ATOM 1070 O O . ALA A 1 131 ? 63.818 -18.218 -6.494 1.00 75.05 131 ALA A O 1
ATOM 1072 N N . ALA A 1 132 ? 62.088 -16.761 -6.580 1.00 73.78 132 ALA A N 1
ATOM 1073 C CA . ALA A 1 132 ? 62.637 -15.849 -5.581 1.00 72.39 132 ALA A CA 1
ATOM 1074 C C . ALA A 1 132 ? 62.780 -16.515 -4.202 1.00 71.04 132 ALA A C 1
ATOM 1075 O O . ALA A 1 132 ? 63.725 -16.236 -3.469 1.00 71.78 132 ALA A O 1
ATOM 1077 N N . LEU A 1 133 ? 61.817 -17.370 -3.859 1.00 68.63 133 LEU A N 1
ATOM 1078 C CA . LEU A 1 133 ? 61.832 -18.088 -2.575 1.00 68.40 133 LEU A CA 1
ATOM 1079 C C . LEU A 1 133 ? 62.830 -19.222 -2.581 1.00 69.55 133 LEU A C 1
ATOM 1080 O O . LEU A 1 133 ? 63.431 -19.538 -1.547 1.00 70.72 133 LEU A O 1
ATOM 1085 N N . GLY A 1 134 ? 62.963 -19.867 -3.734 1.00 69.33 134 GLY A N 1
ATOM 1086 C CA . GLY A 1 134 ? 63.865 -20.985 -3.860 1.00 68.43 134 GLY A CA 1
ATOM 1087 C C . GLY A 1 134 ? 63.238 -22.241 -3.284 1.00 67.26 134 GLY A C 1
ATOM 1088 O O . GLY A 1 134 ? 63.934 -23.090 -2.711 1.00 69.83 134 GLY A O 1
ATOM 1089 N N . THR A 1 135 ? 61.923 -22.370 -3.431 1.00 64.75 135 THR A N 1
ATOM 1090 C CA . THR A 1 135 ? 61.215 -23.540 -2.923 1.00 64.11 135 THR A CA 1
ATOM 1091 C C . THR A 1 135 ? 59.827 -23.635 -3.540 1.00 62.37 135 THR A C 1
ATOM 1092 O O . THR A 1 135 ? 59.401 -22.731 -4.276 1.00 60.96 135 THR A O 1
ATOM 1096 N N . LYS A 1 136 ? 59.135 -24.738 -3.279 1.00 62.93 136 LYS A N 1
ATOM 1097 C CA . LYS A 1 136 ? 57.798 -24.949 -3.795 1.00 65.70 136 LYS A CA 1
ATOM 1098 C C . LYS A 1 136 ? 56.723 -24.279 -2.933 1.00 66.20 136 LYS A C 1
ATOM 1099 O O . LYS A 1 136 ? 56.673 -24.458 -1.714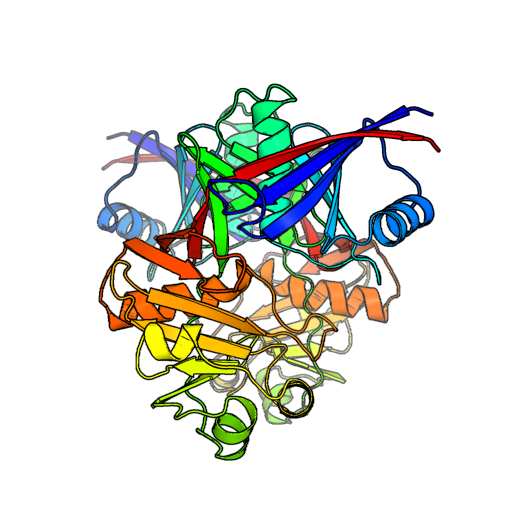 1.00 66.64 136 LYS A O 1
ATOM 1105 N N . ILE A 1 137 ? 55.861 -23.511 -3.600 1.00 65.49 137 ILE A N 1
ATOM 1106 C CA . ILE A 1 137 ? 54.752 -22.810 -2.966 1.00 62.50 137 ILE A CA 1
ATOM 1107 C C . ILE A 1 137 ? 53.489 -23.644 -3.222 1.00 61.04 137 ILE A C 1
ATOM 1108 O O . ILE A 1 137 ? 53.036 -23.758 -4.364 1.00 59.11 137 ILE A O 1
ATOM 1113 N N . TYR A 1 138 ? 52.968 -24.258 -2.169 1.00 59.99 138 TYR A N 1
ATOM 1114 C CA . TYR A 1 138 ? 51.770 -25.094 -2.266 1.00 60.04 138 TYR A CA 1
ATOM 1115 C C . TYR A 1 138 ? 50.469 -24.300 -2.477 1.00 60.03 138 TYR A C 1
ATOM 1116 O O . TYR A 1 138 ? 49.569 -24.748 -3.196 1.00 59.23 138 TYR A O 1
ATOM 1125 N N . GLU A 1 139 ? 50.365 -23.147 -1.823 1.00 60.01 139 GLU A N 1
ATOM 1126 C CA . GLU A 1 139 ? 49.181 -22.301 -1.925 1.00 58.68 139 GLU A CA 1
ATOM 1127 C C . GLU A 1 139 ? 49.602 -20.833 -1.965 1.00 58.40 139 GLU A C 1
ATOM 1128 O O . GLU A 1 139 ? 50.656 -20.470 -1.436 1.00 58.72 139 GLU A O 1
ATOM 1134 N N . ALA A 1 140 ? 48.799 -20.003 -2.605 1.00 55.96 140 ALA A N 1
ATOM 1135 C CA . ALA A 1 140 ? 49.103 -18.577 -2.694 1.00 57.65 140 ALA A CA 1
ATOM 1136 C C . ALA A 1 140 ? 47.849 -17.753 -2.419 1.00 56.43 140 ALA A C 1
ATOM 1137 O O . ALA A 1 140 ? 46.736 -18.173 -2.748 1.00 55.84 140 ALA A O 1
ATOM 1139 N N . TYR A 1 141 ? 48.033 -16.606 -1.759 1.00 53.44 141 TYR A N 1
ATOM 1140 C CA . TYR A 1 141 ? 46.935 -15.708 -1.410 1.00 51.65 141 TYR A CA 1
ATOM 1141 C C . TYR A 1 141 ? 47.444 -14.266 -1.397 1.00 53.92 141 TYR A C 1
ATOM 1142 O O . TYR A 1 141 ? 48.654 -14.027 -1.450 1.00 54.45 141 TYR A O 1
ATOM 1151 N N . LEU A 1 142 ? 46.525 -13.305 -1.352 1.00 54.04 142 LEU A N 1
ATOM 1152 C CA . LEU A 1 142 ? 46.910 -11.901 -1.316 1.00 56.25 142 LEU A CA 1
ATOM 1153 C C . LEU A 1 142 ? 46.098 -11.110 -0.286 1.00 56.72 142 LEU A C 1
ATOM 1154 O O . LEU A 1 142 ? 44.939 -11.420 -0.010 1.00 55.88 142 LEU A O 1
ATOM 1159 N N . GLY A 1 143 ? 46.768 -10.160 0.327 1.00 55.63 143 GLY A N 1
ATOM 1160 C CA . GLY A 1 143 ? 46.176 -9.288 1.315 1.00 56.37 143 GLY A CA 1
ATOM 1161 C C . GLY A 1 143 ? 47.023 -8.054 1.185 1.00 57.77 143 GLY A C 1
ATOM 1162 O O . GLY A 1 143 ? 47.204 -7.538 0.061 1.00 60.67 143 GLY A O 1
ATOM 1163 N N . ARG A 1 144 ? 47.552 -7.547 2.280 1.00 57.76 144 ARG A N 1
ATOM 1164 C CA . ARG A 1 144 ? 48.422 -6.394 2.192 1.00 57.72 144 ARG A CA 1
ATOM 1165 C C . ARG A 1 144 ? 49.714 -6.923 1.550 1.00 58.30 144 ARG A C 1
ATOM 1166 O O . ARG A 1 144 ? 50.349 -6.245 0.733 1.00 58.62 144 ARG A O 1
ATOM 1174 N N . ASP A 1 145 ? 50.056 -8.173 1.898 1.00 58.25 145 ASP A N 1
ATOM 1175 C CA . ASP A 1 145 ? 51.252 -8.850 1.395 1.00 53.95 145 ASP A CA 1
ATOM 1176 C C . ASP A 1 145 ? 50.915 -10.150 0.714 1.00 53.20 145 ASP A C 1
ATOM 1177 O O . ASP A 1 145 ? 49.861 -10.745 0.952 1.00 47.60 145 ASP A O 1
ATOM 1182 N N . LEU A 1 146 ? 51.842 -10.632 -0.109 1.00 54.05 146 LEU A N 1
ATOM 1183 C CA . LEU A 1 146 ? 51.668 -11.908 -0.767 1.00 54.69 146 LEU A CA 1
ATOM 1184 C C . LEU A 1 146 ? 51.710 -12.930 0.371 1.00 53.06 146 LEU A C 1
ATOM 1185 O O . LEU A 1 146 ? 52.383 -12.703 1.376 1.00 56.28 146 LEU A O 1
ATOM 1190 N N . PHE A 1 147 ? 51.035 -14.038 0.207 1.00 51.39 147 PHE A N 1
ATOM 1191 C CA . PHE A 1 147 ? 50.938 -15.024 1.266 1.00 51.07 147 PHE A CA 1
ATOM 1192 C C . PHE A 1 147 ? 51.130 -16.427 0.699 1.00 53.03 147 PHE A C 1
ATOM 1193 O O . PHE A 1 147 ? 50.213 -16.993 0.113 1.00 53.45 147 PHE A O 1
ATOM 1201 N N . PHE A 1 148 ? 52.317 -16.991 0.890 1.00 51.64 148 PHE A N 1
ATOM 1202 C CA . PHE A 1 148 ? 52.619 -18.325 0.368 1.00 50.87 148 PHE A CA 1
ATOM 1203 C C . PHE A 1 148 ? 52.692 -19.376 1.447 1.00 50.16 148 PHE A C 1
ATOM 1204 O O . PHE A 1 148 ? 53.223 -19.134 2.522 1.00 53.45 148 PHE A O 1
ATOM 1212 N N . VAL A 1 149 ? 52.159 -20.550 1.158 1.00 50.48 149 VAL A N 1
ATOM 1213 C CA . VAL A 1 149 ? 52.187 -21.658 2.103 1.00 50.86 149 VAL A CA 1
ATOM 1214 C C . VAL A 1 149 ? 53.249 -22.635 1.601 1.00 51.47 149 VAL A C 1
ATOM 1215 O O . VAL A 1 149 ? 53.278 -22.968 0.418 1.00 52.68 149 VAL A O 1
ATOM 1219 N N . LEU A 1 150 ? 54.148 -23.040 2.485 1.00 52.66 150 LEU A N 1
ATOM 1220 C CA . LEU A 1 150 ? 55.227 -23.943 2.115 1.00 53.36 150 LEU A CA 1
ATOM 1221 C C . LEU A 1 150 ? 55.067 -25.346 2.685 1.00 54.17 150 LEU A C 1
ATOM 1222 O O . LEU A 1 150 ? 54.110 -25.626 3.416 1.00 54.08 150 LEU A O 1
ATOM 1227 N N . LYS A 1 151 ? 56.013 -26.215 2.362 1.00 56.90 151 LYS A N 1
ATOM 1228 C CA . LYS A 1 151 ? 55.997 -27.612 2.794 1.00 59.73 151 LYS A CA 1
ATOM 1229 C C . LYS A 1 151 ? 55.884 -27.863 4.313 1.00 59.17 151 LYS A C 1
ATOM 1230 O O . LYS A 1 151 ? 54.959 -28.533 4.761 1.00 60.25 151 LYS A O 1
ATOM 1236 N N . ASP A 1 152 ? 56.855 -27.367 5.075 1.00 58.38 152 ASP A N 1
ATOM 1237 C CA . ASP A 1 152 ? 56.862 -27.555 6.540 1.00 57.52 152 ASP A CA 1
ATOM 1238 C C . ASP A 1 152 ? 57.658 -26.474 7.259 1.00 54.25 152 ASP A C 1
ATOM 1239 O O . ASP A 1 152 ? 58.101 -25.505 6.639 1.00 52.13 152 ASP A O 1
ATOM 1244 N N . GLU A 1 153 ? 57.831 -26.629 8.576 1.00 53.46 153 GLU A N 1
ATOM 1245 C CA . GLU A 1 153 ? 58.584 -25.637 9.348 1.00 52.90 153 GLU A CA 1
ATOM 1246 C C . GLU A 1 153 ? 60.051 -25.641 8.954 1.00 52.84 153 GLU A C 1
ATOM 1247 O O . GLU A 1 153 ? 60.689 -24.587 8.885 1.00 53.60 153 GLU A O 1
ATOM 1253 N N . GLU A 1 154 ? 60.592 -26.832 8.734 1.00 54.70 154 GLU A N 1
ATOM 1254 C CA . GLU A 1 154 ? 61.974 -26.984 8.349 1.00 55.95 154 GLU A CA 1
ATOM 1255 C C . GLU A 1 154 ? 62.276 -26.198 7.064 1.00 53.73 154 GLU A C 1
ATOM 1256 O O . GLU A 1 154 ? 63.339 -25.595 6.935 1.00 53.57 154 GLU A O 1
ATOM 1262 N N . THR A 1 155 ? 61.344 -26.223 6.126 1.00 51.59 155 THR A N 1
ATOM 1263 C CA . THR A 1 155 ? 61.531 -25.516 4.860 1.00 51.68 155 THR A CA 1
ATOM 1264 C C . THR A 1 155 ? 61.405 -23.997 5.008 1.00 51.25 155 THR A C 1
ATOM 1265 O O . THR A 1 155 ? 62.111 -23.243 4.333 1.00 52.86 155 THR A O 1
ATOM 1269 N N . VAL A 1 156 ? 60.487 -23.556 5.858 1.00 49.10 156 VAL A N 1
ATOM 1270 C CA . VAL A 1 156 ? 60.271 -22.131 6.082 1.00 44.99 156 VAL A CA 1
ATOM 1271 C C . VAL A 1 156 ? 61.508 -21.529 6.717 1.00 41.92 156 VAL A C 1
ATOM 1272 O O . VAL A 1 156 ? 61.998 -20.472 6.293 1.00 37.70 156 VAL A O 1
ATOM 1276 N N . ALA A 1 157 ? 61.993 -22.200 7.746 1.00 42.05 157 ALA A N 1
ATOM 1277 C CA . ALA A 1 157 ? 63.162 -21.784 8.480 1.00 42.41 157 ALA A CA 1
ATOM 1278 C C . ALA A 1 157 ? 64.412 -21.737 7.599 1.00 44.63 157 ALA A C 1
ATOM 1279 O O . ALA A 1 157 ? 65.144 -20.750 7.595 1.00 44.95 157 ALA A O 1
ATOM 1281 N N . LYS A 1 158 ? 64.615 -22.809 6.829 1.00 48.33 158 LYS A N 1
ATOM 1282 C CA . LYS A 1 158 ? 65.782 -22.949 5.965 1.00 49.57 158 LYS A CA 1
ATOM 1283 C C . LYS A 1 158 ? 65.949 -22.047 4.735 1.00 49.87 158 LYS A C 1
ATOM 1284 O O . LYS A 1 158 ? 67.080 -21.734 4.354 1.00 47.57 158 LYS A O 1
ATOM 1290 N N . ILE A 1 159 ? 64.846 -21.626 4.117 1.00 52.66 159 ILE A N 1
ATOM 1291 C CA . ILE A 1 159 ? 64.942 -20.791 2.913 1.00 54.52 159 ILE A CA 1
ATOM 1292 C C . ILE A 1 159 ? 65.721 -19.489 3.016 1.00 55.91 159 ILE A C 1
ATOM 1293 O O . ILE A 1 159 ? 65.757 -18.834 4.065 1.00 57.89 159 ILE A O 1
ATOM 1298 N N . THR A 1 160 ? 66.331 -19.125 1.905 1.00 58.90 160 THR A N 1
ATOM 1299 C CA . THR A 1 160 ? 67.088 -17.899 1.790 1.00 61.05 160 THR A CA 1
ATOM 1300 C C . THR A 1 160 ? 66.702 -17.316 0.426 1.00 64.02 160 THR A C 1
ATOM 1301 O O . THR A 1 160 ? 67.227 -17.708 -0.623 1.00 64.59 160 THR A O 1
ATOM 1305 N N . PRO A 1 161 ? 65.659 -16.467 0.427 1.00 65.00 161 PRO A N 1
ATOM 1306 C CA . PRO A 1 161 ? 65.113 -15.803 -0.750 1.00 65.31 161 PRO A CA 1
ATOM 1307 C C . PRO A 1 161 ? 66.029 -14.816 -1.446 1.00 66.28 161 PRO A C 1
ATOM 1308 O O . PRO A 1 161 ? 66.933 -14.238 -0.842 1.00 66.54 161 PRO A O 1
ATOM 1312 N N . ASP A 1 162 ? 65.773 -14.630 -2.734 1.00 67.63 162 ASP A N 1
ATOM 1313 C CA . ASP A 1 162 ? 66.496 -13.697 -3.562 1.00 69.24 162 ASP A CA 1
ATOM 1314 C C . ASP A 1 162 ? 65.706 -12.417 -3.326 1.00 68.49 162 ASP A C 1
ATOM 1315 O O . ASP A 1 162 ? 64.713 -12.162 -4.005 1.00 68.41 162 ASP A O 1
ATOM 1320 N N . PHE A 1 163 ? 66.110 -11.650 -2.315 1.00 69.02 163 PHE A N 1
ATOM 1321 C CA . PHE A 1 163 ? 65.416 -10.410 -1.946 1.00 69.70 163 PHE A CA 1
ATOM 1322 C C . PHE A 1 163 ? 65.269 -9.363 -3.043 1.00 71.22 163 PHE A C 1
ATOM 1323 O O . PHE A 1 163 ? 64.370 -8.513 -2.969 1.00 72.06 163 PHE A O 1
ATOM 1331 N N . SER A 1 164 ? 66.160 -9.378 -4.024 1.00 72.06 164 SER A N 1
ATOM 1332 C CA . SER A 1 164 ? 66.061 -8.432 -5.128 1.00 72.24 164 SER A CA 1
ATOM 1333 C C . SER A 1 164 ? 64.970 -8.922 -6.094 1.00 71.22 164 SER A C 1
ATOM 1334 O O . SER A 1 164 ? 64.288 -8.122 -6.744 1.00 71.83 164 SER A O 1
ATOM 1337 N N . ALA A 1 165 ? 64.793 -10.244 -6.151 1.00 68.68 165 ALA A N 1
ATOM 1338 C CA . ALA A 1 165 ? 63.783 -10.853 -7.001 1.00 68.30 165 ALA A CA 1
ATOM 1339 C C . ALA A 1 165 ? 62.393 -10.636 -6.400 1.00 67.97 165 ALA A C 1
ATOM 1340 O O . ALA A 1 165 ? 61.409 -10.470 -7.128 1.00 69.98 165 ALA A O 1
ATOM 1342 N N . LEU A 1 166 ? 62.314 -10.679 -5.066 1.00 66.69 166 LEU A N 1
ATOM 1343 C CA . LEU A 1 166 ? 61.053 -10.477 -4.357 1.00 63.73 166 LEU A CA 1
ATOM 1344 C C . LEU A 1 166 ? 60.588 -9.023 -4.457 1.00 61.64 166 LEU A C 1
ATOM 1345 O O . LEU A 1 166 ? 59.397 -8.755 -4.593 1.00 61.55 166 LEU A O 1
ATOM 1350 N N . LYS A 1 167 ? 61.534 -8.095 -4.352 1.00 62.91 167 LYS A N 1
ATOM 1351 C CA . LYS A 1 167 ? 61.233 -6.662 -4.440 1.00 66.91 167 LYS A CA 1
ATOM 1352 C C . LYS A 1 167 ? 60.599 -6.350 -5.790 1.00 70.47 167 LYS A C 1
ATOM 1353 O O . LYS A 1 167 ? 59.816 -5.397 -5.924 1.00 72.59 167 LYS A O 1
ATOM 1359 N N . ALA A 1 168 ? 60.955 -7.157 -6.787 1.00 73.64 168 ALA A N 1
ATOM 1360 C CA . ALA A 1 168 ? 60.471 -7.008 -8.146 1.00 74.70 168 ALA A CA 1
ATOM 1361 C C . ALA A 1 168 ? 59.033 -7.494 -8.368 1.00 76.29 168 ALA A C 1
ATOM 1362 O O . ALA A 1 168 ? 58.370 -7.045 -9.300 1.00 77.48 168 ALA A O 1
ATOM 1364 N N . LEU A 1 169 ? 58.565 -8.428 -7.539 1.00 76.09 169 LEU A N 1
ATOM 1365 C CA . LEU A 1 169 ? 57.197 -8.938 -7.682 1.00 76.31 169 LEU A CA 1
ATOM 1366 C C . LEU A 1 169 ? 56.209 -7.765 -7.665 1.00 76.47 169 LEU A C 1
ATOM 1367 O O . LEU A 1 169 ? 56.402 -6.797 -6.927 1.00 77.19 169 LEU A O 1
ATOM 1372 N N . ASP A 1 170 ? 55.174 -7.845 -8.484 1.00 76.53 170 ASP A N 1
ATOM 1373 C CA . ASP A 1 170 ? 54.193 -6.761 -8.568 1.00 76.43 170 ASP A CA 1
ATOM 1374 C C . ASP A 1 170 ? 53.173 -6.628 -7.441 1.00 76.37 170 ASP A C 1
ATOM 1375 O O . ASP A 1 170 ? 52.852 -5.510 -7.023 1.00 76.79 170 ASP A O 1
ATOM 1380 N N . LEU A 1 171 ? 52.630 -7.751 -6.984 1.00 74.69 171 LEU A N 1
ATOM 1381 C CA . LEU A 1 171 ? 51.620 -7.751 -5.925 1.00 73.02 171 LEU A CA 1
ATOM 1382 C C . LEU A 1 171 ? 52.157 -7.563 -4.495 1.00 72.48 171 LEU A C 1
ATOM 1383 O O . LEU A 1 171 ? 53.303 -7.907 -4.188 1.00 75.00 171 LEU A O 1
ATOM 1388 N N . GLY A 1 172 ? 51.283 -7.030 -3.629 1.00 70.73 172 GLY A N 1
ATOM 1389 C CA . GLY A 1 172 ? 51.615 -6.817 -2.221 1.00 67.25 172 GLY A CA 1
ATOM 1390 C C . GLY A 1 172 ? 52.696 -5.812 -1.842 1.00 65.63 172 GLY A C 1
ATOM 1391 O O . GLY A 1 172 ? 53.307 -5.161 -2.692 1.00 66.90 172 GLY A O 1
ATOM 1392 N N . VAL A 1 173 ? 52.864 -5.648 -0.531 1.00 62.97 173 VAL A N 1
ATOM 1393 C CA . VAL A 1 173 ? 53.875 -4.751 0.020 1.00 60.56 173 VAL A CA 1
ATOM 1394 C C . VAL A 1 173 ? 55.026 -5.632 0.468 1.00 58.22 173 VAL A C 1
ATOM 1395 O O . VAL A 1 173 ? 56.205 -5.280 0.313 1.00 59.07 173 VAL A O 1
ATOM 1399 N N . GLY A 1 174 ? 54.684 -6.777 1.036 1.00 52.96 174 GLY A N 1
ATOM 1400 C CA . GLY A 1 174 ? 55.679 -7.707 1.498 1.00 51.18 174 GLY A CA 1
ATOM 1401 C C . GLY A 1 174 ? 55.355 -9.109 1.057 1.00 49.28 174 GLY A C 1
ATOM 1402 O O . GLY A 1 174 ? 54.550 -9.311 0.143 1.00 49.96 174 GLY A O 1
ATOM 1403 N N . VAL A 1 175 ? 55.974 -10.082 1.697 1.00 47.00 175 VAL A N 1
ATOM 1404 C CA . VAL A 1 175 ? 55.764 -11.483 1.383 1.00 42.88 175 VAL A CA 1
ATOM 1405 C C . VAL A 1 175 ? 55.764 -12.291 2.670 1.00 41.11 175 VAL A C 1
ATOM 1406 O O . VAL A 1 175 ? 56.655 -12.140 3.515 1.00 41.15 175 VAL A O 1
ATOM 1410 N N . ILE A 1 176 ? 54.757 -13.124 2.829 1.00 40.70 176 ILE A N 1
ATOM 1411 C CA . ILE A 1 176 ? 54.624 -13.960 3.998 1.00 37.88 176 ILE A CA 1
ATOM 1412 C C . ILE A 1 176 ? 54.746 -15.392 3.566 1.00 37.84 176 ILE A C 1
ATOM 1413 O O . ILE A 1 176 ? 54.297 -15.753 2.480 1.00 35.98 176 ILE A O 1
ATOM 1418 N N . VAL A 1 177 ? 55.406 -16.201 4.381 1.00 38.59 177 VAL A N 1
ATOM 1419 C CA . VAL A 1 177 ? 55.581 -17.610 4.110 1.00 39.38 177 VAL A CA 1
ATOM 1420 C C . VAL A 1 177 ? 55.160 -18.337 5.383 1.00 40.07 177 VAL A C 1
ATOM 1421 O O . VAL A 1 177 ? 55.506 -17.906 6.490 1.00 38.09 177 VAL A O 1
ATOM 1425 N N . THR A 1 178 ? 54.418 -19.424 5.233 1.00 40.80 178 THR A N 1
ATOM 1426 C CA . THR A 1 178 ? 53.915 -20.174 6.388 1.00 39.49 178 THR A CA 1
ATOM 1427 C C . THR A 1 178 ? 54.003 -21.677 6.192 1.00 41.11 178 THR A C 1
ATOM 1428 O O . THR A 1 178 ? 54.382 -22.159 5.124 1.00 35.53 178 THR A O 1
ATOM 1432 N N . ALA A 1 179 ? 53.632 -22.415 7.235 1.00 41.76 179 ALA A N 1
ATOM 1433 C CA . ALA A 1 179 ? 53.631 -23.871 7.214 1.00 46.98 179 ALA A CA 1
ATOM 1434 C C . ALA A 1 179 ? 53.282 -24.414 8.599 1.00 48.30 179 ALA A C 1
ATOM 1435 O O . ALA A 1 179 ? 53.384 -23.697 9.597 1.00 49.22 179 ALA A O 1
ATOM 1437 N N . SER A 1 180 ? 52.840 -25.668 8.651 1.00 49.25 180 SER A N 1
ATOM 1438 C CA . SER A 1 180 ? 52.493 -26.301 9.923 1.00 51.72 180 SER A CA 1
ATOM 1439 C C . SER A 1 180 ? 53.716 -26.376 10.826 1.00 49.94 180 SER A C 1
ATOM 1440 O O . SER A 1 180 ? 54.790 -26.853 10.406 1.00 47.05 180 SER A O 1
ATOM 1443 N N . GLY A 1 181 ? 53.575 -25.890 12.049 1.00 50.35 181 GLY A N 1
ATOM 1444 C CA . GLY A 1 181 ? 54.675 -25.928 12.989 1.00 53.71 181 GLY A CA 1
ATOM 1445 C C . GLY A 1 181 ? 54.932 -27.338 13.475 1.00 53.40 181 GLY A C 1
ATOM 1446 O O . GLY A 1 181 ? 54.029 -28.179 13.468 1.00 54.15 181 GLY A O 1
ATOM 1447 N N . ASP A 1 182 ? 56.176 -27.614 13.870 1.00 54.07 182 ASP A N 1
ATOM 1448 C CA . ASP A 1 182 ? 56.546 -28.938 14.369 1.00 55.27 182 ASP A CA 1
ATOM 1449 C C . ASP A 1 182 ? 56.117 -29.113 15.828 1.00 55.69 182 ASP A C 1
ATOM 1450 O O . ASP A 1 182 ? 55.674 -30.192 16.223 1.00 58.84 182 ASP A O 1
ATOM 1455 N N . SER A 1 183 ? 56.254 -28.044 16.610 1.00 56.50 183 SER A N 1
ATOM 1456 C CA . SER A 1 183 ? 55.886 -28.063 18.035 1.00 57.82 183 SER A CA 1
ATOM 1457 C C . SER A 1 183 ? 54.872 -26.950 18.360 1.00 56.81 183 SER A C 1
ATOM 1458 O O . SER A 1 183 ? 54.451 -26.792 19.513 1.00 56.66 183 SER A O 1
ATOM 1461 N N . VAL A 1 184 ? 54.501 -26.181 17.343 1.00 54.28 184 VAL A N 1
ATOM 1462 C CA . VAL A 1 184 ? 53.559 -25.085 17.501 1.00 50.39 184 VAL A CA 1
ATOM 1463 C C . VAL A 1 184 ? 52.495 -25.241 16.398 1.00 49.21 184 VAL A C 1
ATOM 1464 O O . VAL A 1 184 ? 52.661 -26.075 15.505 1.00 49.25 184 VAL A O 1
ATOM 1468 N N . ASP A 1 185 ? 51.418 -24.473 16.465 1.00 47.39 185 ASP A N 1
ATOM 1469 C CA . ASP A 1 185 ? 50.371 -24.598 15.448 1.00 47.71 185 ASP A CA 1
ATOM 1470 C C . ASP A 1 185 ? 50.809 -24.180 14.042 1.00 47.51 185 ASP A C 1
ATOM 1471 O O . ASP A 1 185 ? 50.518 -24.874 13.066 1.00 48.31 185 ASP A O 1
ATOM 1476 N N . PHE A 1 186 ? 51.491 -23.043 13.936 1.00 45.23 186 PHE A N 1
ATOM 1477 C CA . PHE A 1 186 ? 51.982 -22.572 12.649 1.00 39.01 186 PHE A CA 1
ATOM 1478 C C . PHE A 1 186 ? 53.176 -21.634 12.795 1.00 39.68 186 PHE A C 1
ATOM 1479 O O . PHE A 1 186 ? 53.332 -20.961 13.820 1.00 35.40 186 PHE A O 1
ATOM 1487 N N . VAL A 1 187 ? 54.020 -21.612 11.771 1.00 37.43 187 VAL A N 1
ATOM 1488 C CA . VAL A 1 187 ? 55.208 -20.764 11.751 1.00 38.28 187 VAL A CA 1
ATOM 1489 C C . VAL A 1 187 ? 55.180 -19.831 10.559 1.00 37.69 187 VAL A C 1
ATOM 1490 O O . VAL A 1 187 ? 54.477 -20.086 9.597 1.00 38.73 187 VAL A O 1
ATOM 1494 N N . SER A 1 188 ? 55.966 -18.774 10.603 1.00 37.49 188 SER A N 1
ATOM 1495 C CA . SER A 1 188 ? 56.016 -17.833 9.504 1.00 36.41 188 SER A CA 1
ATOM 1496 C C . SER A 1 188 ? 57.330 -17.086 9.473 1.00 36.27 188 SER A C 1
ATOM 1497 O O . SER A 1 188 ? 58.201 -17.301 10.315 1.00 36.53 188 SER A O 1
ATOM 1500 N N . ARG A 1 189 ? 57.493 -16.266 8.440 1.00 37.40 189 ARG A N 1
ATOM 1501 C CA . ARG A 1 189 ? 58.656 -15.394 8.227 1.00 35.80 189 ARG A CA 1
ATOM 1502 C C . ARG A 1 189 ? 58.118 -14.314 7.309 1.00 34.89 189 ARG A C 1
ATOM 1503 O O . ARG A 1 189 ? 57.336 -14.607 6.409 1.00 33.41 189 ARG A O 1
ATOM 1511 N N . THR A 1 190 ? 58.492 -13.070 7.546 1.00 35.00 190 THR A N 1
ATOM 1512 C CA . THR A 1 190 ? 57.990 -11.990 6.720 1.00 32.81 190 THR A CA 1
ATOM 1513 C C . THR A 1 190 ? 59.092 -11.147 6.090 1.00 34.48 190 THR A C 1
ATOM 1514 O O . THR A 1 190 ? 60.013 -10.690 6.773 1.00 35.21 190 THR A O 1
ATOM 1518 N N . PHE A 1 191 ? 59.020 -10.989 4.761 1.00 37.39 191 PHE A N 1
ATOM 1519 C CA . PHE A 1 191 ? 60.016 -10.218 4.017 1.00 39.14 191 PHE A CA 1
ATOM 1520 C C . PHE A 1 191 ? 59.406 -8.947 3.446 1.00 38.77 191 PHE A C 1
ATOM 1521 O O . PHE A 1 191 ? 58.322 -8.975 2.887 1.00 39.17 191 PHE A O 1
ATOM 1529 N N . PHE A 1 192 ? 60.121 -7.838 3.572 1.00 43.63 192 PHE A N 1
ATOM 1530 C CA . PHE A 1 192 ? 59.644 -6.557 3.057 1.00 44.42 192 PHE A CA 1
ATOM 1531 C C . PHE A 1 192 ? 60.749 -5.793 2.309 1.00 46.83 192 PHE A C 1
ATOM 1532 O O . PHE A 1 192 ? 61.086 -4.664 2.667 1.00 47.17 192 PHE A O 1
ATOM 1540 N N . PRO A 1 193 ? 61.314 -6.404 1.233 1.00 51.28 193 PRO A N 1
ATOM 1541 C CA . PRO A 1 193 ? 62.380 -5.740 0.467 1.00 53.14 193 PRO A CA 1
ATOM 1542 C C . PRO A 1 193 ? 61.917 -4.463 -0.222 1.00 54.31 193 PRO A C 1
ATOM 1543 O O . PRO A 1 193 ? 62.723 -3.564 -0.482 1.00 55.80 193 PRO A O 1
ATOM 1547 N N . LYS A 1 194 ? 60.625 -4.392 -0.543 1.00 55.67 194 LYS A N 1
ATOM 1548 C CA . LYS A 1 194 ? 60.071 -3.204 -1.185 1.00 57.19 194 LYS A CA 1
ATOM 1549 C C . LYS A 1 194 ? 60.189 -2.005 -0.244 1.00 58.32 194 LYS A C 1
ATOM 1550 O O . LYS A 1 194 ? 60.199 -0.847 -0.685 1.00 60.38 194 LYS A O 1
ATOM 1556 N N . LEU A 1 195 ? 60.255 -2.296 1.051 1.00 56.05 195 LEU A N 1
ATOM 1557 C CA . LEU A 1 195 ? 60.353 -1.276 2.088 1.00 57.23 195 LEU A CA 1
ATOM 1558 C C . LEU A 1 195 ? 61.736 -1.192 2.756 1.00 57.62 195 LEU A C 1
ATOM 1559 O O . LEU A 1 195 ? 61.853 -0.698 3.880 1.00 58.07 195 LEU A O 1
ATOM 1564 N N . ARG A 1 196 ? 62.777 -1.637 2.037 1.00 58.71 196 ARG A N 1
ATOM 1565 C CA . ARG A 1 196 ? 64.165 -1.628 2.553 1.00 60.89 196 ARG A CA 1
ATOM 1566 C C . ARG A 1 196 ? 64.420 -2.740 3.583 1.00 58.10 196 ARG A C 1
ATOM 1567 O O . ARG A 1 196 ? 65.547 -3.216 3.715 1.00 59.34 196 ARG A O 1
ATOM 1575 N N . ILE A 1 197 ? 63.382 -3.130 4.307 1.00 55.90 197 ILE A N 1
ATOM 1576 C CA . ILE A 1 197 ? 63.498 -4.162 5.330 1.00 55.50 197 ILE A CA 1
ATOM 1577 C C . ILE A 1 197 ? 63.403 -5.572 4.736 1.00 53.97 197 ILE A C 1
ATOM 1578 O O . ILE A 1 197 ? 62.319 -6.116 4.599 1.00 54.78 197 ILE A O 1
ATOM 1583 N N . ASN A 1 198 ? 64.548 -6.163 4.424 1.00 52.09 198 ASN A N 1
ATOM 1584 C CA . ASN A 1 198 ? 64.588 -7.518 3.846 1.00 50.04 198 ASN A CA 1
ATOM 1585 C C . ASN A 1 198 ? 63.720 -8.552 4.595 1.00 45.15 198 ASN A C 1
ATOM 1586 O O . ASN A 1 198 ? 62.981 -9.313 3.969 1.00 41.51 198 ASN A O 1
ATOM 1591 N N . GLU A 1 199 ? 63.863 -8.601 5.917 1.00 44.90 199 GLU A N 1
ATOM 1592 C CA . GLU A 1 199 ? 63.089 -9.525 6.753 1.00 42.30 199 GLU A CA 1
ATOM 1593 C C . GLU A 1 199 ? 62.824 -8.972 8.148 1.00 42.73 199 GLU A C 1
ATOM 1594 O O . GLU A 1 199 ? 63.755 -8.633 8.890 1.00 42.69 199 GLU A O 1
ATOM 1600 N N . ASP A 1 200 ? 61.546 -8.842 8.484 1.00 41.27 200 ASP A N 1
ATOM 1601 C CA . ASP A 1 200 ? 61.140 -8.371 9.794 1.00 38.66 200 ASP A CA 1
ATOM 1602 C C . ASP A 1 200 ? 61.155 -9.643 10.648 1.00 36.91 200 ASP A C 1
ATOM 1603 O O . ASP A 1 200 ? 60.655 -10.692 10.216 1.00 35.06 200 ASP A O 1
ATOM 1608 N N . PRO A 1 201 ? 61.837 -9.606 11.810 1.00 33.99 201 PRO A N 1
ATOM 1609 C CA . PRO A 1 201 ? 61.892 -10.794 12.671 1.00 33.24 201 PRO A CA 1
ATOM 1610 C C . PRO A 1 201 ? 60.491 -11.226 13.084 1.00 31.10 201 PRO A C 1
ATOM 1611 O O . PRO A 1 201 ? 60.204 -12.412 13.183 1.00 29.68 201 PRO A O 1
ATOM 1615 N N . VAL A 1 202 ? 59.631 -10.223 13.377 1.00 33.62 202 VAL A N 1
A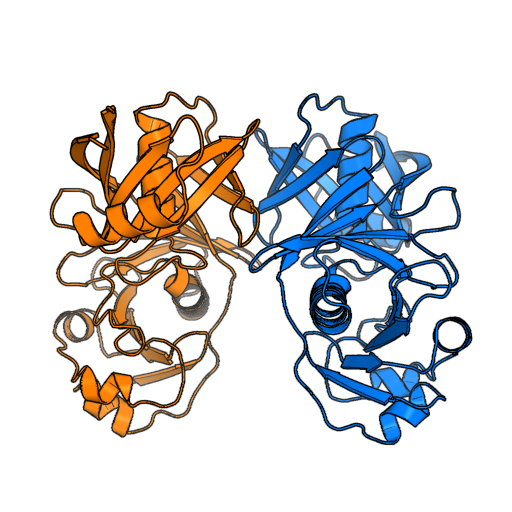TOM 1616 C CA . VAL A 1 202 ? 58.237 -10.471 13.771 1.00 36.04 202 VAL A CA 1
ATOM 1617 C C . VAL A 1 202 ? 57.293 -9.274 13.423 1.00 38.57 202 VAL A C 1
ATOM 1618 O O . VAL A 1 202 ? 57.261 -8.298 14.154 1.00 40.00 202 VAL A O 1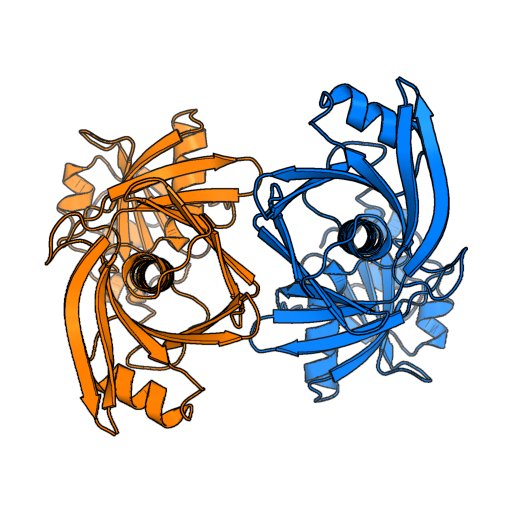
ATOM 1622 N N . CYS A 1 203 ? 56.592 -9.362 12.268 1.00 40.84 203 CYS A N 1
ATOM 1623 C CA . CYS A 1 203 ? 55.613 -8.287 11.896 1.00 39.01 203 CYS A CA 1
ATOM 1624 C C . CYS A 1 203 ? 54.275 -8.830 12.422 1.00 38.08 203 CYS A C 1
ATOM 1625 O O . CYS A 1 203 ? 53.796 -9.892 11.979 1.00 33.92 203 CYS A O 1
ATOM 1628 N N . GLY A 1 204 ? 53.740 -8.177 13.442 1.00 33.48 204 GLY A N 1
ATOM 1629 C CA . GLY A 1 204 ? 52.484 -8.611 14.020 1.00 31.84 204 GLY A CA 1
ATOM 1630 C C . GLY A 1 204 ? 51.305 -8.408 13.088 1.00 33.11 204 GLY A C 1
ATOM 1631 O O . GLY A 1 204 ? 50.375 -9.227 13.060 1.00 28.18 204 GLY A O 1
ATOM 1632 N N . SER A 1 205 ? 51.326 -7.297 12.355 1.00 29.77 205 SER A N 1
ATOM 1633 C CA . SER A 1 205 ? 50.277 -6.948 11.405 1.00 34.61 205 SER A CA 1
ATOM 1634 C C . SER A 1 205 ? 50.080 -8.039 10.367 1.00 35.70 205 SER A C 1
ATOM 1635 O O . SER A 1 205 ? 48.997 -8.186 9.801 1.00 33.84 205 SER A O 1
ATOM 1638 N N . ALA A 1 206 ? 51.138 -8.802 10.122 1.00 35.84 206 ALA A N 1
ATOM 1639 C CA . ALA A 1 206 ? 51.100 -9.889 9.171 1.00 34.14 206 ALA A CA 1
ATOM 1640 C C . ALA A 1 206 ? 50.198 -10.997 9.679 1.00 34.90 206 ALA A C 1
ATOM 1641 O O . ALA A 1 206 ? 49.724 -11.825 8.905 1.00 34.09 206 ALA A O 1
ATOM 1643 N N . HIS A 1 207 ? 49.982 -11.037 10.996 1.00 29.26 207 HIS A N 1
ATOM 1644 C CA . HIS A 1 207 ? 49.149 -12.058 11.591 1.00 29.73 207 HIS A CA 1
ATOM 1645 C C . HIS A 1 207 ? 47.658 -11.833 11.376 1.00 29.22 207 HIS A C 1
ATOM 1646 O O . HIS A 1 207 ? 46.819 -12.637 11.802 1.00 29.71 207 HIS A O 1
ATOM 1653 N N . ALA A 1 208 ? 47.341 -10.729 10.707 1.00 31.69 208 ALA A N 1
ATOM 1654 C CA . ALA A 1 208 ? 45.966 -10.398 10.338 1.00 35.21 208 ALA A CA 1
ATOM 1655 C C . ALA A 1 208 ? 45.582 -11.388 9.212 1.00 35.54 208 ALA A C 1
ATOM 1656 O O . ALA A 1 208 ? 44.436 -11.768 9.080 1.00 33.57 208 ALA A O 1
ATOM 1658 N N . ASN A 1 209 ? 46.584 -11.779 8.419 1.00 35.29 209 ASN A N 1
ATOM 1659 C CA . ASN A 1 209 ? 46.397 -12.734 7.323 1.00 37.88 209 ASN A CA 1
ATOM 1660 C C . ASN A 1 209 ? 46.675 -14.146 7.847 1.00 38.22 209 ASN A C 1
ATOM 1661 O O . ASN A 1 209 ? 45.964 -15.093 7.517 1.00 39.69 209 ASN A O 1
ATOM 1666 N N . LEU A 1 210 ? 47.741 -14.270 8.644 1.00 38.15 210 LEU A N 1
ATOM 1667 C CA . LEU A 1 210 ? 48.158 -15.555 9.233 1.00 36.12 210 LEU A CA 1
ATOM 1668 C C . LEU A 1 210 ? 47.136 -16.231 10.121 1.00 35.65 210 LEU A C 1
ATOM 1669 O O . LEU A 1 210 ? 46.828 -17.409 9.934 1.00 36.81 210 LEU A O 1
ATOM 1674 N N . ILE A 1 211 ? 46.689 -15.521 11.159 1.00 32.47 211 ILE A N 1
ATOM 1675 C CA . ILE A 1 211 ? 45.723 -16.075 12.100 1.00 35.18 211 ILE A CA 1
ATOM 1676 C C . ILE A 1 211 ? 44.404 -16.541 11.428 1.00 38.75 211 ILE A C 1
ATOM 1677 O O . ILE A 1 211 ? 43.970 -17.673 11.645 1.00 37.45 211 ILE A O 1
ATOM 1682 N N . PRO A 1 212 ? 43.751 -15.668 10.641 1.00 42.23 212 PRO A N 1
ATOM 1683 C CA . PRO A 1 212 ? 42.512 -16.087 9.986 1.00 47.42 212 PRO A CA 1
ATOM 1684 C C . PRO A 1 212 ? 42.725 -17.389 9.196 1.00 49.98 212 PRO A C 1
ATOM 1685 O O . PRO A 1 212 ? 41.987 -18.362 9.368 1.00 48.76 212 PRO A O 1
ATOM 1689 N N . TYR A 1 213 ? 43.765 -17.390 8.356 1.00 50.24 213 TYR A N 1
ATOM 1690 C CA . TYR A 1 213 ? 44.093 -18.545 7.531 1.00 54.76 213 TYR A CA 1
ATOM 1691 C C . TYR A 1 213 ? 44.234 -19.848 8.313 1.00 55.36 213 TYR A C 1
ATOM 1692 O O . TYR A 1 213 ? 43.658 -20.877 7.925 1.00 56.70 213 TYR A O 1
ATOM 1701 N N . TRP A 1 214 ? 45.053 -19.832 9.348 1.00 55.19 214 TRP A N 1
ATOM 1702 C CA . TRP A 1 214 ? 45.284 -21.026 10.147 1.00 53.37 214 TRP A CA 1
ATOM 1703 C C . TRP A 1 214 ? 44.157 -21.407 11.090 1.00 54.46 214 TRP A C 1
ATOM 1704 O O . TRP A 1 214 ? 44.068 -22.561 11.521 1.00 53.60 214 TRP A O 1
ATOM 1715 N N . GLY A 1 215 ? 43.336 -20.435 11.462 1.00 55.45 215 GLY A N 1
ATOM 1716 C CA . GLY A 1 215 ? 42.216 -20.719 12.332 1.00 58.80 215 GLY A CA 1
ATOM 1717 C C . GLY A 1 215 ? 41.187 -21.472 11.515 1.00 59.58 215 GLY A C 1
ATOM 1718 O O . GLY A 1 215 ? 40.657 -22.489 11.947 1.00 57.68 215 GLY A O 1
ATOM 1719 N N . LYS A 1 216 ? 40.914 -20.960 10.308 1.00 60.40 216 LYS A N 1
ATOM 1720 C CA . LYS A 1 216 ? 39.959 -21.578 9.402 1.00 63.74 216 LYS A CA 1
ATOM 1721 C C . LYS A 1 216 ? 40.445 -22.958 8.973 1.00 64.11 216 LYS A C 1
ATOM 1722 O O . LYS A 1 216 ? 39.712 -23.938 9.068 1.00 64.46 216 LYS A O 1
ATOM 1728 N N . ARG A 1 217 ? 41.689 -23.024 8.505 1.00 64.81 217 ARG A N 1
ATOM 1729 C CA . ARG A 1 217 ? 42.269 -24.276 8.054 1.00 65.77 217 ARG A CA 1
ATOM 1730 C C . ARG A 1 217 ? 42.429 -25.337 9.167 1.00 66.52 217 ARG A C 1
ATOM 1731 O O . ARG A 1 217 ? 42.205 -26.524 8.924 1.00 67.25 217 ARG A O 1
ATOM 1739 N N . LEU A 1 218 ? 42.856 -24.910 10.356 1.00 67.28 218 LEU A N 1
ATOM 1740 C CA . LEU A 1 218 ? 43.035 -25.846 11.479 1.00 68.85 218 LEU A CA 1
ATOM 1741 C C . LEU A 1 218 ? 41.776 -26.013 12.303 1.00 70.53 218 LEU A C 1
ATOM 1742 O O . LEU A 1 218 ? 41.678 -26.939 13.128 1.00 68.70 218 LEU A O 1
ATOM 1747 N N . ASN A 1 219 ? 40.826 -25.104 12.100 1.00 73.77 219 ASN A N 1
ATOM 1748 C CA . ASN A 1 219 ? 39.539 -25.114 12.800 1.00 76.90 219 ASN A CA 1
ATOM 1749 C C . ASN A 1 219 ? 39.723 -24.920 14.318 1.00 76.33 219 ASN A C 1
ATOM 1750 O O . ASN A 1 219 ? 39.379 -25.794 15.125 1.00 76.72 219 ASN A O 1
ATOM 1755 N N . GLN A 1 220 ? 40.284 -23.763 14.690 1.00 74.44 220 GLN A N 1
ATOM 1756 C CA . GLN A 1 220 ? 40.526 -23.424 16.102 1.00 71.46 220 GLN A CA 1
ATOM 1757 C C . GLN A 1 220 ? 40.292 -21.943 16.386 1.00 70.00 220 GLN A C 1
ATOM 1758 O O . GLN A 1 220 ? 40.287 -21.106 15.468 1.00 68.18 220 GLN A O 1
ATOM 1764 N N . THR A 1 221 ? 40.062 -21.634 17.659 1.00 68.42 221 THR A N 1
ATOM 1765 C CA . THR A 1 221 ? 39.849 -20.253 18.103 1.00 68.48 221 THR A CA 1
ATOM 1766 C C . THR A 1 221 ? 41.186 -19.729 18.607 1.00 64.41 221 THR A C 1
ATOM 1767 O O . THR A 1 221 ? 41.503 -18.547 18.457 1.00 62.27 221 THR A O 1
ATOM 1771 N N . THR A 1 222 ? 41.959 -20.620 19.226 1.00 61.78 222 THR A N 1
ATOM 1772 C CA . THR A 1 222 ? 43.269 -20.270 19.750 1.00 59.93 222 THR A CA 1
ATOM 1773 C C . THR A 1 222 ? 44.376 -21.088 19.104 1.00 58.07 222 THR A C 1
ATOM 1774 O O . THR A 1 222 ? 44.250 -22.307 18.926 1.00 60.34 222 THR A O 1
ATOM 1778 N N . LEU A 1 223 ? 45.444 -20.406 18.709 1.00 55.14 223 LEU A N 1
ATOM 1779 C CA . LEU A 1 223 ? 46.573 -21.047 18.075 1.00 49.62 223 LEU A CA 1
ATOM 1780 C C . LEU A 1 223 ? 47.892 -20.551 18.629 1.00 47.04 223 LEU A C 1
ATOM 1781 O O . LEU A 1 223 ? 48.001 -19.407 19.074 1.00 44.22 223 LEU A O 1
ATOM 1786 N N . SER A 1 224 ? 48.885 -21.417 18.608 1.00 44.00 224 SER A N 1
ATOM 1787 C CA . SER A 1 224 ? 50.219 -21.077 19.052 1.00 42.16 224 SER A CA 1
ATOM 1788 C C . SER A 1 224 ? 51.039 -20.852 17.757 1.00 39.20 224 SER A C 1
ATOM 1789 O O . SER A 1 224 ? 50.885 -21.601 16.782 1.00 37.60 224 SER A O 1
ATOM 1792 N N . ALA A 1 225 ? 51.832 -19.794 17.724 1.00 35.90 225 ALA A N 1
ATOM 1793 C CA . ALA A 1 225 ? 52.622 -19.486 16.542 1.00 31.39 225 ALA A CA 1
ATOM 1794 C C . ALA A 1 225 ? 54.069 -19.132 16.862 1.00 35.05 225 ALA A C 1
ATOM 1795 O O . ALA A 1 225 ? 54.407 -18.811 18.005 1.00 36.57 225 ALA A O 1
ATOM 1797 N N . TYR A 1 226 ? 54.921 -19.182 15.858 1.00 39.13 226 TYR A N 1
ATOM 1798 C CA . TYR A 1 226 ? 56.311 -18.849 16.035 1.00 39.81 226 TYR A CA 1
ATOM 1799 C C . TYR A 1 226 ? 56.880 -18.359 14.740 1.00 38.04 226 TYR A C 1
ATOM 1800 O O . TYR A 1 226 ? 56.972 -19.118 13.779 1.00 40.29 226 TYR A O 1
ATOM 1809 N N . GLN A 1 227 ? 57.230 -17.078 14.682 1.00 36.76 227 GLN A N 1
ATOM 1810 C CA . GLN A 1 227 ? 57.825 -16.520 13.487 1.00 35.23 227 GLN A CA 1
ATOM 1811 C C . GLN A 1 227 ? 59.295 -16.940 13.530 1.00 36.77 227 GLN A C 1
ATOM 1812 O O . GLN A 1 227 ? 60.092 -16.382 14.290 1.00 38.37 227 GLN A O 1
ATOM 1818 N N . VAL A 1 228 ? 59.612 -17.987 12.766 1.00 39.23 228 VAL A N 1
ATOM 1819 C CA . VAL A 1 228 ? 60.941 -18.561 12.718 1.00 38.78 228 VAL A CA 1
ATOM 1820 C C . VAL A 1 228 ? 62.014 -17.823 11.903 1.00 37.22 228 VAL A C 1
ATOM 1821 O O . VAL A 1 228 ? 62.607 -18.370 10.959 1.00 36.90 228 VAL A O 1
ATOM 1825 N N . SER A 1 229 ? 62.238 -16.583 12.256 1.00 37.82 229 SER A N 1
ATOM 1826 C CA . SER A 1 229 ? 63.224 -15.723 11.703 1.00 34.48 229 SER A CA 1
ATOM 1827 C C . SER A 1 229 ? 64.576 -16.153 12.373 1.00 32.23 229 SER A C 1
ATOM 1828 O O . SER A 1 229 ? 64.566 -16.878 13.365 1.00 30.25 229 SER A O 1
ATOM 1831 N N . PRO A 1 230 ? 65.693 -15.564 11.924 1.00 32.68 230 PRO A N 1
ATOM 1832 C CA . PRO A 1 230 ? 66.907 -15.892 12.685 1.00 33.28 230 PRO A CA 1
ATOM 1833 C C . PRO A 1 230 ? 66.805 -15.614 14.136 1.00 35.79 230 PRO A C 1
ATOM 1834 O O . PRO A 1 230 ? 67.252 -16.375 14.999 1.00 34.84 230 PRO A O 1
ATOM 1838 N N . ARG A 1 231 ? 66.195 -14.465 14.417 1.00 32.04 231 ARG A N 1
ATOM 1839 C CA . ARG A 1 231 ? 65.995 -14.004 15.785 1.00 34.39 231 ARG A CA 1
ATOM 1840 C C . ARG A 1 231 ? 64.914 -14.801 16.506 1.00 34.25 231 ARG A C 1
ATOM 1841 O O . ARG A 1 231 ? 65.015 -15.038 17.713 1.00 35.38 231 ARG A O 1
ATOM 1849 N N . GLY A 1 232 ? 63.902 -15.219 15.769 1.00 32.53 232 GLY A N 1
ATOM 1850 C CA . GLY A 1 232 ? 62.821 -15.991 16.355 1.00 34.46 232 GLY A CA 1
ATOM 1851 C C . GLY A 1 232 ? 61.819 -15.122 17.082 1.00 32.52 232 GLY A C 1
ATOM 1852 O O . GLY A 1 232 ? 62.076 -13.945 17.333 1.00 37.47 232 GLY A O 1
ATOM 1853 N N . GLY A 1 233 ? 60.669 -15.696 17.424 1.00 32.02 233 GLY A N 1
ATOM 1854 C CA . GLY A 1 233 ? 59.639 -14.944 18.133 1.00 30.02 233 GLY A CA 1
ATOM 1855 C C . GLY A 1 233 ? 58.371 -15.750 18.321 1.00 30.50 233 GLY A C 1
ATOM 1856 O O . GLY A 1 233 ? 57.866 -16.341 17.369 1.00 30.17 233 GLY A O 1
ATOM 1857 N N . PHE A 1 234 ? 57.880 -15.822 19.557 1.00 33.34 234 PHE A N 1
ATOM 1858 C CA . PHE A 1 234 ? 56.657 -16.564 19.846 1.00 30.93 234 PHE A CA 1
ATOM 1859 C C . PHE A 1 234 ? 55.453 -15.642 19.912 1.00 29.89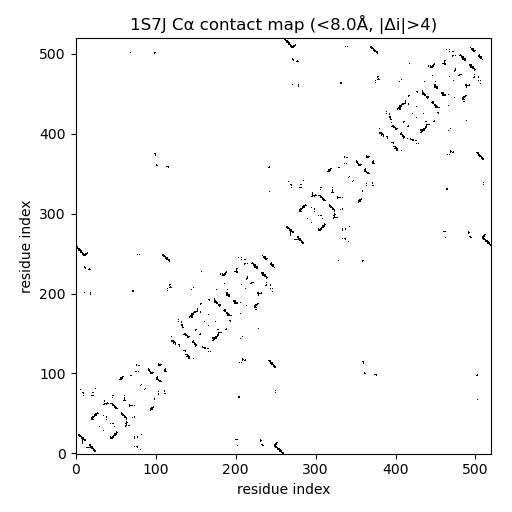 234 PHE A C 1
ATOM 1860 O O . PHE A 1 234 ? 55.561 -14.481 20.297 1.00 31.19 234 PHE A O 1
ATOM 1868 N N . LEU A 1 235 ? 54.299 -16.174 19.533 1.00 29.82 235 LEU A N 1
ATOM 1869 C CA . LEU A 1 235 ? 53.056 -15.418 19.545 1.00 32.22 235 LEU A CA 1
ATOM 1870 C C . LEU A 1 235 ? 51.872 -16.314 19.919 1.00 31.26 235 LEU A C 1
ATOM 1871 O O . LEU A 1 235 ? 51.720 -17.410 19.369 1.00 31.65 235 LEU A O 1
ATOM 1876 N N . THR A 1 236 ? 51.088 -15.890 20.895 1.00 31.14 236 THR A N 1
ATOM 1877 C CA . THR A 1 236 ? 49.901 -16.654 21.266 1.00 33.28 236 THR A CA 1
ATOM 1878 C C . THR A 1 236 ? 48.762 -15.946 20.511 1.00 34.68 236 THR A C 1
ATOM 1879 O O . THR A 1 236 ? 48.615 -14.719 20.593 1.00 33.14 236 THR A O 1
ATOM 1883 N N . CYS A 1 237 ? 48.042 -16.708 19.701 1.00 36.34 237 CYS A N 1
ATOM 1884 C CA . CYS A 1 237 ? 46.969 -16.159 18.874 1.00 36.02 237 CYS A CA 1
ATOM 1885 C C . CYS A 1 237 ? 45.548 -16.535 19.244 1.00 38.40 237 CYS A C 1
ATOM 1886 O O . CYS A 1 237 ? 45.279 -17.645 19.715 1.00 38.80 237 CYS A O 1
ATOM 1889 N N . GLU A 1 238 ? 44.623 -15.626 18.972 1.00 38.57 238 GLU A N 1
ATOM 1890 C CA . GLU A 1 238 ? 43.219 -15.869 19.228 1.00 42.01 238 GLU A CA 1
ATOM 1891 C C . GLU A 1 238 ? 42.352 -15.267 18.142 1.00 40.07 238 GLU A C 1
ATOM 1892 O O . GLU A 1 238 ? 42.622 -14.155 17.641 1.00 35.82 238 GLU A O 1
ATOM 1898 N N . VAL A 1 239 ? 41.327 -16.007 17.747 1.00 38.34 239 VAL A N 1
ATOM 1899 C CA . VAL A 1 239 ? 40.401 -15.560 16.738 1.00 41.07 239 VAL A CA 1
ATOM 1900 C C . VAL A 1 239 ? 39.106 -15.074 17.372 1.00 41.92 239 VAL A C 1
ATOM 1901 O O . VAL A 1 239 ? 38.508 -15.767 18.196 1.00 38.97 239 VAL A O 1
ATOM 1905 N N . LYS A 1 240 ? 38.751 -13.851 17.051 1.00 45.68 240 LYS A N 1
ATOM 1906 C CA . LYS A 1 240 ? 37.521 -13.246 17.513 1.00 50.80 240 LYS A CA 1
ATOM 1907 C C . LYS A 1 240 ? 36.754 -12.958 16.228 1.00 53.09 240 LYS A C 1
ATOM 1908 O O . LYS A 1 240 ? 37.285 -13.085 15.106 1.00 55.71 240 LYS A O 1
ATOM 1914 N N . GLU A 1 241 ? 35.495 -12.562 16.351 1.00 54.76 241 GLU A N 1
ATOM 1915 C CA . GLU A 1 241 ? 34.667 -12.306 15.203 1.00 55.01 241 GLU A CA 1
ATOM 1916 C C . GLU A 1 241 ? 35.196 -10.998 14.660 1.00 54.32 241 GLU A C 1
ATOM 1917 O O . GLU A 1 241 ? 35.160 -10.003 15.454 1.00 56.13 241 GLU A O 1
ATOM 1923 N N . ASN A 1 242 ? 35.693 -10.864 13.412 1.00 50.69 242 ASN A N 1
ATOM 1924 C CA . ASN A 1 242 ? 36.189 -9.644 12.792 1.00 50.09 242 ASN A CA 1
ATOM 1925 C C . ASN A 1 242 ? 37.431 -8.986 13.482 1.00 47.92 242 ASN A C 1
ATOM 1926 O O . ASN A 1 242 ? 37.682 -7.780 13.304 1.00 48.87 242 ASN A O 1
ATOM 1931 N N . ARG A 1 243 ? 38.232 -9.791 14.175 1.00 46.04 243 ARG A N 1
ATOM 1932 C CA . ARG A 1 243 ? 39.438 -9.271 14.833 1.00 45.16 243 ARG A CA 1
ATOM 1933 C C . ARG A 1 243 ? 40.321 -10.426 15.324 1.00 42.59 243 ARG A C 1
ATOM 1934 O O . ARG A 1 243 ? 39.815 -11.488 15.681 1.00 43.73 243 ARG A O 1
ATOM 1942 N N . VAL A 1 244 ? 41.646 -10.243 15.253 1.00 40.85 244 VAL A N 1
ATOM 1943 C CA . VAL A 1 244 ? 42.584 -11.272 15.744 1.00 37.70 244 VAL A CA 1
ATOM 1944 C C . VAL A 1 244 ? 43.484 -10.676 16.819 1.00 35.09 244 VAL A C 1
ATOM 1945 O O . VAL A 1 244 ? 43.824 -9.480 16.777 1.00 33.54 244 VAL A O 1
ATOM 1949 N N . ILE A 1 245 ? 43.845 -11.505 17.796 1.00 32.20 245 ILE A N 1
ATOM 1950 C CA . ILE A 1 245 ? 44.681 -11.080 18.919 1.00 28.89 245 ILE A CA 1
ATOM 1951 C C . ILE A 1 245 ? 46.008 -11.830 19.006 1.00 28.22 245 ILE A C 1
ATOM 1952 O O . ILE A 1 245 ? 46.041 -13.061 18.933 1.00 26.39 245 ILE A O 1
ATOM 1957 N N . ILE A 1 246 ? 47.101 -11.079 19.141 1.00 26.96 246 ILE A N 1
ATOM 1958 C CA . ILE A 1 246 ? 48.425 -11.689 19.295 1.00 27.75 246 ILE A CA 1
ATOM 1959 C C . ILE A 1 246 ? 49.031 -11.256 20.621 1.00 27.14 246 ILE A C 1
ATOM 1960 O O . ILE A 1 246 ? 48.995 -10.065 20.977 1.00 26.89 246 ILE A O 1
ATOM 1965 N N . GLY A 1 247 ? 49.552 -12.211 21.368 1.00 27.67 247 GLY A N 1
ATOM 1966 C CA . GLY A 1 247 ? 50.167 -11.897 22.641 1.00 27.93 247 GLY A CA 1
ATOM 1967 C C . GLY A 1 247 ? 51.607 -12.338 22.667 1.00 28.61 247 GLY A C 1
ATOM 1968 O O . GLY A 1 247 ? 51.916 -13.454 22.246 1.00 26.82 247 GLY A O 1
ATOM 1969 N N . GLY A 1 248 ? 52.495 -11.488 23.156 1.00 29.52 248 GLY A N 1
ATOM 1970 C CA . GLY A 1 248 ? 53.898 -11.869 23.212 1.00 26.31 248 GLY A CA 1
ATOM 1971 C C . GLY A 1 248 ? 54.656 -11.320 24.395 1.00 24.65 248 GLY A C 1
ATOM 1972 O O . GLY A 1 248 ? 54.248 -10.316 24.986 1.00 20.96 248 GLY A O 1
ATOM 1973 N N . THR A 1 249 ? 55.728 -12.012 24.782 1.00 21.62 249 THR A N 1
ATOM 1974 C CA . THR A 1 249 ? 56.574 -11.574 25.889 1.00 21.74 249 THR A CA 1
ATOM 1975 C C . THR A 1 249 ? 57.539 -10.482 25.398 1.00 19.64 249 THR A C 1
ATOM 1976 O O . THR A 1 249 ? 57.449 -10.044 24.255 1.00 15.89 249 THR A O 1
ATOM 1980 N N . ALA A 1 250 ? 58.396 -9.997 26.287 1.00 21.36 250 ALA A N 1
ATOM 1981 C CA . ALA A 1 250 ? 59.373 -8.966 25.942 1.00 21.77 250 ALA A CA 1
ATOM 1982 C C . ALA A 1 250 ? 60.570 -9.006 26.886 1.00 18.70 250 ALA A C 1
ATOM 1983 O O . ALA A 1 250 ? 60.481 -9.513 28.014 1.00 20.19 250 ALA A O 1
ATOM 1985 N N . LYS A 1 251 ? 61.685 -8.445 26.430 1.00 17.61 251 LYS A N 1
ATOM 1986 C CA . LYS A 1 251 ? 62.920 -8.404 27.224 1.00 19.42 251 LYS A CA 1
ATOM 1987 C C . LYS A 1 251 ? 63.666 -7.111 27.062 1.00 20.84 251 LYS A C 1
ATOM 1988 O O . LYS A 1 251 ? 63.906 -6.655 25.943 1.00 21.51 251 LYS A O 1
ATOM 1994 N N . LEU A 1 252 ? 64.025 -6.498 28.181 1.00 16.53 252 LEU A N 1
ATOM 1995 C CA . LEU A 1 252 ? 64.773 -5.251 28.176 1.00 22.50 252 LEU A CA 1
ATOM 1996 C C . LEU A 1 252 ? 66.227 -5.576 27.829 1.00 20.29 252 LEU A C 1
ATOM 1997 O O . LEU A 1 252 ? 66.850 -6.431 28.469 1.00 23.32 252 LEU A O 1
ATOM 2002 N N . PHE A 1 253 ? 66.735 -4.957 26.784 1.00 19.06 253 PHE A N 1
ATOM 2003 C CA . PHE A 1 253 ? 68.113 -5.159 26.391 1.00 19.12 253 PHE A CA 1
ATOM 2004 C C . PHE A 1 253 ? 68.964 -4.123 27.095 1.00 17.97 253 PHE A C 1
ATOM 2005 O O . PHE A 1 253 ? 70.001 -4.441 27.650 1.00 18.73 253 PHE A O 1
ATOM 2013 N N . ALA A 1 254 ? 68.514 -2.868 27.044 1.00 19.43 254 ALA A N 1
ATOM 2014 C CA . ALA A 1 254 ? 69.226 -1.762 27.653 1.00 19.98 254 ALA A CA 1
ATOM 2015 C C . ALA A 1 254 ? 68.308 -0.641 28.106 1.00 16.24 254 ALA A C 1
ATOM 2016 O O . ALA A 1 254 ? 67.200 -0.486 27.605 1.00 18.08 254 ALA A O 1
ATOM 2018 N N . LYS A 1 255 ? 68.807 0.151 29.037 1.00 22.29 255 LYS A N 1
ATOM 2019 C CA . LYS A 1 255 ? 68.100 1.291 29.611 1.00 19.62 255 LYS A CA 1
ATOM 2020 C C . LYS A 1 255 ? 69.152 2.374 29.779 1.00 21.79 255 LYS A C 1
ATOM 2021 O O . LYS A 1 255 ? 70.267 2.078 30.222 1.00 21.36 255 LYS A O 1
ATOM 2027 N N . GLY A 1 256 ? 68.826 3.604 29.465 1.00 16.12 256 GLY A N 1
ATOM 2028 C CA . GLY A 1 256 ? 69.809 4.655 29.611 1.00 17.60 256 GLY A CA 1
ATOM 2029 C C . GLY A 1 256 ? 69.214 6.000 29.477 1.00 15.34 256 GLY A C 1
ATOM 2030 O O . GLY A 1 256 ? 68.049 6.201 29.807 1.00 14.80 256 GLY A O 1
ATOM 2031 N N . GLU A 1 257 ? 69.994 6.958 28.970 1.00 17.82 257 GLU A N 1
ATOM 2032 C CA . GLU A 1 257 ? 69.542 8.323 28.779 1.00 19.96 257 GLU A CA 1
ATOM 2033 C C . GLU A 1 257 ? 70.223 8.930 27.561 1.00 19.92 257 GLU A C 1
ATOM 2034 O O . GLU A 1 257 ? 71.416 8.741 27.370 1.00 22.41 257 GLU A O 1
ATOM 2040 N N . ALA A 1 258 ? 69.455 9.636 26.722 1.00 18.90 258 ALA A N 1
ATOM 2041 C CA . ALA A 1 258 ? 70.013 10.288 25.551 1.00 22.04 258 ALA A CA 1
ATOM 2042 C C . ALA A 1 258 ? 70.186 11.751 25.950 1.00 22.87 258 ALA A C 1
ATOM 2043 O O . ALA A 1 258 ? 69.471 12.238 26.822 1.00 23.77 258 ALA A O 1
ATOM 2045 N N . TYR A 1 259 ? 71.175 12.427 25.371 1.00 23.78 259 TYR A N 1
ATOM 2046 C CA . TYR A 1 259 ? 71.441 13.831 25.697 1.00 24.75 259 TYR A CA 1
ATOM 2047 C C . TYR A 1 259 ? 71.269 14.702 24.462 1.00 27.19 259 TYR A C 1
ATOM 2048 O O . TYR A 1 259 ? 71.802 14.389 23.398 1.00 28.41 259 TYR A O 1
ATOM 2057 N N . LEU A 1 260 ? 70.510 15.796 24.604 1.00 31.71 260 LEU A N 1
ATOM 2058 C CA . LEU A 1 260 ? 70.238 16.694 23.471 1.00 37.07 260 LEU A CA 1
ATOM 2059 C C . LEU A 1 260 ? 70.557 18.163 23.761 1.00 41.39 260 LEU A C 1
ATOM 2060 O O . LEU A 1 260 ? 70.701 18.949 22.777 1.00 43.19 260 LEU A O 1
ATOM 2065 N N . MET B 1 1 ? 14.269 -8.892 35.612 1.00 49.10 1 MET B N 1
ATOM 2066 C CA . MET B 1 1 ? 13.017 -8.689 34.820 1.00 47.25 1 MET B CA 1
ATOM 2067 C C . MET B 1 1 ? 12.965 -7.249 34.259 1.00 45.52 1 MET B C 1
ATOM 2068 O O . MET B 1 1 ? 12.396 -7.021 33.201 1.00 46.20 1 MET B O 1
ATOM 2073 N N . SER B 1 2 ? 13.595 -6.306 34.963 1.00 39.81 2 SER B N 1
ATOM 2074 C CA . SER B 1 2 ? 13.617 -4.902 34.518 1.00 36.43 2 SER B CA 1
ATOM 2075 C C . SER B 1 2 ? 14.995 -4.502 33.946 1.00 35.02 2 SER B C 1
ATOM 2076 O O . SER B 1 2 ? 16.025 -4.620 34.619 1.00 33.03 2 SER B O 1
ATOM 2079 N N . TYR B 1 3 ? 14.981 -4.022 32.696 1.00 32.31 3 TYR B N 1
ATOM 2080 C CA . TYR B 1 3 ? 16.203 -3.615 31.981 1.00 29.10 3 TYR B CA 1
ATOM 2081 C C . TYR B 1 3 ? 16.091 -2.204 31.436 1.00 26.04 3 TYR B C 1
ATOM 2082 O O . TYR B 1 3 ? 15.444 -1.988 30.418 1.00 25.18 3 TYR B O 1
ATOM 2091 N N . PRO B 1 4 ? 16.788 -1.237 32.049 1.00 26.22 4 PRO B N 1
ATOM 2092 C CA . PRO B 1 4 ? 16.701 0.140 31.546 1.00 25.57 4 PRO B CA 1
ATOM 2093 C C . PRO B 1 4 ? 17.205 0.255 30.101 1.00 24.01 4 PRO B C 1
ATOM 2094 O O . PRO B 1 4 ? 18.079 -0.498 29.680 1.00 25.33 4 PRO B O 1
ATOM 2098 N N . TYR B 1 5 ? 16.615 1.174 29.346 1.00 19.82 5 TYR B N 1
ATOM 2099 C CA . TYR B 1 5 ? 17.022 1.402 27.970 1.00 19.96 5 TYR B CA 1
ATOM 2100 C C . TYR B 1 5 ? 16.858 2.862 27.645 1.00 16.50 5 TYR B C 1
ATOM 2101 O O . TYR B 1 5 ? 16.236 3.607 28.396 1.00 12.27 5 TYR B O 1
ATOM 2110 N N . TYR B 1 6 ? 17.480 3.295 26.571 1.00 18.36 6 TYR B N 1
ATOM 2111 C CA . TYR B 1 6 ? 17.428 4.685 26.151 1.00 21.30 6 TYR B CA 1
ATOM 2112 C C . TYR B 1 6 ? 17.279 4.723 24.648 1.00 20.38 6 TYR B C 1
ATOM 2113 O O . TYR B 1 6 ? 17.725 3.820 23.963 1.00 21.34 6 TYR B O 1
ATOM 2122 N N . ILE B 1 7 ? 16.578 5.729 24.147 1.00 17.84 7 ILE B N 1
ATOM 2123 C CA . ILE B 1 7 ? 16.384 5.903 22.725 1.00 16.17 7 ILE B CA 1
ATOM 2124 C C . ILE B 1 7 ? 16.939 7.263 22.460 1.00 19.85 7 ILE B C 1
ATOM 2125 O O . ILE B 1 7 ? 16.419 8.264 22.967 1.00 16.07 7 ILE B O 1
ATOM 2130 N N . VAL B 1 8 ? 18.033 7.328 21.718 1.00 20.44 8 VAL B N 1
ATOM 2131 C CA . VAL B 1 8 ? 18.649 8.597 21.426 1.00 19.63 8 VAL B CA 1
ATOM 2132 C C . VAL B 1 8 ? 18.818 8.852 19.948 1.00 19.66 8 VAL B C 1
ATOM 2133 O O . VAL B 1 8 ? 18.964 7.908 19.140 1.00 11.48 8 VAL B O 1
ATOM 2137 N N . ASP B 1 9 ? 18.651 10.106 19.570 1.00 14.98 9 ASP B N 1
ATOM 2138 C CA . ASP B 1 9 ? 18.805 10.524 18.199 1.00 19.04 9 ASP B CA 1
ATOM 2139 C C . ASP B 1 9 ? 20.229 11.064 18.093 1.00 17.62 9 ASP B C 1
ATOM 2140 O O . ASP B 1 9 ? 20.528 12.143 18.593 1.00 20.33 9 ASP B O 1
ATOM 2145 N N . ALA B 1 10 ? 21.125 10.241 17.554 1.00 18.50 10 ALA B N 1
ATOM 2146 C CA . ALA B 1 10 ? 22.521 10.616 17.394 1.00 20.69 10 ALA B CA 1
ATOM 2147 C C . ALA B 1 10 ? 22.691 11.638 16.251 1.00 25.41 10 ALA B C 1
ATOM 2148 O O . ALA B 1 10 ? 22.095 11.497 15.185 1.00 25.08 10 ALA B O 1
ATOM 2150 N N . PHE B 1 11 ? 23.541 12.635 16.495 1.00 22.42 11 PHE B N 1
ATOM 2151 C CA . PHE B 1 11 ? 23.823 13.726 15.545 1.00 22.44 11 PHE B CA 1
ATOM 2152 C C . PHE B 1 11 ? 22.651 14.667 15.410 1.00 23.13 11 PHE B C 1
ATOM 2153 O O . PHE B 1 11 ? 22.513 15.363 14.400 1.00 19.25 11 PHE B O 1
ATOM 2161 N N . ALA B 1 12 ? 21.812 14.705 16.436 1.00 24.58 12 ALA B N 1
ATOM 2162 C CA . ALA B 1 12 ? 20.637 15.560 16.434 1.00 28.90 12 ALA B CA 1
ATOM 2163 C C . ALA B 1 12 ? 20.638 16.556 17.575 1.00 31.58 12 ALA B C 1
ATOM 2164 O O . ALA B 1 12 ? 21.038 16.229 18.700 1.00 34.56 12 ALA B O 1
ATOM 2166 N N . GLU B 1 13 ? 20.168 17.755 17.307 1.00 35.50 13 GLU B N 1
ATOM 2167 C CA . GLU B 1 13 ? 20.091 18.801 18.314 1.00 42.76 13 GLU B CA 1
ATOM 2168 C C . GLU B 1 13 ? 18.711 18.749 18.997 1.00 41.62 13 GLU B C 1
ATOM 2169 O O . GLU B 1 13 ? 18.548 19.213 20.127 1.00 44.29 13 GLU B O 1
ATOM 2175 N N . GLU B 1 14 ? 17.733 18.189 18.283 1.00 40.44 14 GLU B N 1
ATOM 2176 C CA . GLU B 1 14 ? 16.363 18.045 18.779 1.00 36.37 14 GLU B CA 1
ATOM 2177 C C . GLU B 1 14 ? 15.835 16.687 18.341 1.00 34.51 14 GLU B C 1
ATOM 2178 O O . GLU B 1 14 ? 16.388 16.068 17.427 1.00 31.81 14 GLU B O 1
ATOM 2184 N N . VAL B 1 15 ? 14.782 16.201 18.993 1.00 31.74 15 VAL B N 1
ATOM 2185 C CA . VAL B 1 15 ? 14.217 14.905 18.625 1.00 29.58 15 VAL B CA 1
ATOM 2186 C C . VAL B 1 15 ? 13.593 14.939 17.228 1.00 26.33 15 VAL B C 1
ATOM 2187 O O . VAL B 1 15 ? 13.215 16.008 16.723 1.00 29.38 15 VAL B O 1
ATOM 2191 N N . PHE B 1 16 ? 13.454 13.750 16.639 1.00 24.71 16 PHE B N 1
ATOM 2192 C CA . PHE B 1 16 ? 12.894 13.558 15.301 1.00 21.91 16 PHE B CA 1
ATOM 2193 C C . PHE B 1 16 ? 13.930 13.847 14.207 1.00 21.48 16 PHE B C 1
ATOM 2194 O O . PHE B 1 16 ? 13.650 13.686 13.023 1.00 27.22 16 PHE B O 1
ATOM 2202 N N . LYS B 1 17 ? 15.120 14.287 14.624 1.00 23.22 17 LYS B N 1
ATOM 2203 C CA . LYS B 1 17 ? 16.216 14.569 13.699 1.00 23.41 17 LYS B CA 1
ATOM 2204 C C . LYS B 1 17 ? 17.335 13.556 13.933 1.00 22.95 17 LYS B C 1
ATOM 2205 O O . LYS B 1 17 ? 17.158 12.597 14.689 1.00 26.98 17 LYS B O 1
ATOM 2211 N N . GLY B 1 18 ? 18.472 13.754 13.282 1.00 22.39 18 GLY B N 1
ATOM 2212 C CA . GLY B 1 18 ? 19.583 12.837 13.451 1.00 17.46 18 GLY B CA 1
ATOM 2213 C C . GLY B 1 18 ? 19.251 11.402 13.103 1.00 17.44 18 GLY B C 1
ATOM 2214 O O . GLY B 1 18 ? 18.350 11.145 12.318 1.00 11.19 18 GLY B O 1
ATOM 2215 N N . ASN B 1 19 ? 19.981 10.460 13.702 1.00 19.70 19 ASN B N 1
ATOM 2216 C CA . ASN B 1 19 ? 19.783 9.040 13.449 1.00 15.81 19 ASN B CA 1
ATOM 2217 C C . ASN B 1 19 ? 19.523 8.337 14.786 1.00 19.49 19 ASN B C 1
ATOM 2218 O O . ASN B 1 19 ? 20.362 8.355 15.673 1.00 18.91 19 ASN B O 1
ATOM 2223 N N . PRO B 1 20 ? 18.340 7.715 14.937 1.00 18.20 20 PRO B N 1
ATOM 2224 C CA . PRO B 1 20 ? 17.924 7.009 16.158 1.00 19.91 20 PRO B CA 1
ATOM 2225 C C . PRO B 1 20 ? 18.490 5.618 16.425 1.00 18.42 20 PRO B C 1
ATOM 2226 O O . PRO B 1 20 ? 18.628 4.793 15.517 1.00 24.30 20 PRO B O 1
ATOM 2230 N N . ALA B 1 21 ? 18.721 5.339 17.698 1.00 16.27 21 ALA B N 1
ATOM 2231 C CA . ALA B 1 21 ? 19.228 4.042 18.143 1.00 21.11 21 ALA B CA 1
ATOM 2232 C C . ALA B 1 21 ? 18.838 3.814 19.612 1.00 20.84 21 ALA B C 1
ATOM 2233 O O . ALA B 1 21 ? 18.683 4.768 20.376 1.00 16.94 21 ALA B O 1
ATOM 2235 N N . ALA B 1 22 ? 18.621 2.565 19.969 1.00 19.44 22 ALA B N 1
ATOM 2236 C CA . ALA B 1 22 ? 18.272 2.196 21.331 1.00 19.41 22 ALA B CA 1
ATOM 2237 C C . ALA B 1 22 ? 19.525 1.628 21.976 1.00 19.78 22 ALA B C 1
ATOM 2238 O O . ALA B 1 22 ? 20.231 0.834 21.353 1.00 22.00 22 ALA B O 1
ATOM 2240 N N . VAL B 1 23 ? 19.828 2.031 23.196 1.00 18.76 23 VAL B N 1
ATOM 2241 C CA . VAL B 1 23 ? 21.000 1.487 23.852 1.00 22.89 23 VAL B CA 1
ATOM 2242 C C . VAL B 1 23 ? 20.665 0.863 25.203 1.00 22.93 23 VAL B C 1
ATOM 2243 O O . VAL B 1 23 ? 19.875 1.414 25.977 1.00 21.04 23 VAL B O 1
ATOM 2247 N N . TYR B 1 24 ? 21.180 -0.330 25.425 1.00 24.22 24 TYR B N 1
ATOM 2248 C CA . TYR B 1 24 ? 20.958 -1.044 26.663 1.00 25.03 24 TYR B CA 1
ATOM 2249 C C . TYR B 1 24 ? 22.254 -1.241 27.436 1.00 25.38 24 TYR B C 1
ATOM 2250 O O . TYR B 1 24 ? 23.168 -1.935 26.956 1.00 22.86 24 TYR B O 1
ATOM 2259 N N . VAL B 1 25 ? 22.372 -0.613 28.592 1.00 22.00 25 VAL B N 1
ATOM 2260 C CA . VAL B 1 25 ? 23.540 -0.798 29.421 1.00 20.12 25 VAL B CA 1
ATOM 2261 C C . VAL B 1 25 ? 23.171 -1.900 30.425 1.00 21.79 25 VAL B C 1
ATOM 2262 O O . VAL B 1 25 ? 22.390 -1.680 31.350 1.00 24.79 25 VAL B O 1
ATOM 2266 N N . LEU B 1 26 ? 23.705 -3.082 30.178 1.00 23.71 26 LEU B N 1
ATOM 2267 C CA . LEU B 1 26 ? 23.455 -4.264 31.009 1.00 28.37 26 LEU B CA 1
ATOM 2268 C C . LEU B 1 26 ? 24.560 -4.500 32.066 1.00 34.14 26 LEU B C 1
ATOM 2269 O O . LEU B 1 26 ? 25.713 -4.112 31.866 1.00 36.37 26 LEU B O 1
ATOM 2274 N N . GLU B 1 27 ? 24.202 -5.146 33.176 1.00 41.32 27 GLU B N 1
ATOM 2275 C CA . GLU B 1 27 ? 25.175 -5.446 34.229 1.00 46.25 27 GLU B CA 1
ATOM 2276 C C . GLU B 1 27 ? 25.913 -6.760 33.908 1.00 45.48 27 GLU B C 1
ATOM 2277 O O . GLU B 1 27 ? 26.943 -7.068 34.505 1.00 44.39 27 GLU B O 1
ATOM 2283 N N . LYS B 1 28 ? 25.359 -7.511 32.964 1.00 44.65 28 LYS B N 1
ATOM 2284 C CA . LYS B 1 28 ? 25.921 -8.778 32.493 1.00 43.79 28 LYS B CA 1
ATOM 2285 C C . LYS B 1 28 ? 25.317 -9.062 31.107 1.00 43.78 28 LYS B C 1
ATOM 2286 O O . LYS B 1 28 ? 24.337 -8.430 30.712 1.00 43.78 28 LYS B O 1
ATOM 2292 N N . TRP B 1 29 ? 25.909 -9.977 30.367 1.00 39.88 29 TRP B N 1
ATOM 2293 C CA . TRP B 1 29 ? 25.416 -10.294 29.036 1.00 37.26 29 TRP B CA 1
ATOM 2294 C C . TRP B 1 29 ? 24.174 -11.172 28.962 1.00 37.56 29 TRP B C 1
ATOM 2295 O O . TRP B 1 29 ? 24.056 -12.184 29.648 1.00 38.98 29 TRP B O 1
ATOM 2306 N N . LEU B 1 30 ? 23.263 -10.770 28.097 1.00 34.35 30 LEU B N 1
ATOM 2307 C CA . LEU B 1 30 ? 22.034 -11.518 27.848 1.00 31.98 30 LEU B CA 1
ATOM 2308 C C . LEU B 1 30 ? 22.366 -12.504 26.729 1.00 26.89 30 LEU B C 1
ATOM 2309 O O . LEU B 1 30 ? 23.366 -12.333 26.028 1.00 25.61 30 LEU B O 1
ATOM 2314 N N . PRO B 1 31 ? 21.559 -13.564 26.573 1.00 28.42 31 PRO B N 1
ATOM 2315 C CA . PRO B 1 31 ? 21.827 -14.538 25.507 1.00 27.59 31 PRO B CA 1
ATOM 2316 C C . PRO B 1 31 ? 21.718 -13.853 24.142 1.00 26.37 31 PRO B C 1
ATOM 2317 O O . PRO B 1 31 ? 21.012 -12.857 24.009 1.00 30.31 31 PRO B O 1
ATOM 2321 N N . GLU B 1 32 ? 22.426 -14.368 23.159 1.00 28.32 32 GLU B N 1
ATOM 2322 C CA . GLU B 1 32 ? 22.415 -13.799 21.811 1.00 29.76 32 GLU B CA 1
ATOM 2323 C C . GLU B 1 32 ? 21.009 -13.651 21.281 1.00 31.35 32 GLU B C 1
ATOM 2324 O O . GLU B 1 32 ? 20.643 -12.598 20.747 1.00 27.88 32 GLU B O 1
ATOM 2330 N N . ALA B 1 33 ? 20.218 -14.707 21.436 1.00 30.57 33 ALA B N 1
ATOM 2331 C CA . ALA B 1 33 ? 18.839 -14.747 20.966 1.00 28.58 33 ALA B CA 1
ATOM 2332 C C . ALA B 1 33 ? 18.019 -13.594 21.498 1.00 28.44 33 ALA B C 1
ATOM 2333 O O . ALA B 1 33 ? 17.379 -12.887 20.747 1.00 26.76 33 ALA B O 1
ATOM 2335 N N . VAL B 1 34 ? 18.056 -13.413 22.813 1.00 31.67 34 VAL B N 1
ATOM 2336 C CA . VAL B 1 34 ? 17.318 -12.353 23.489 1.00 27.06 34 VAL B CA 1
ATOM 2337 C C . VAL B 1 34 ? 17.667 -10.966 22.979 1.00 29.75 34 VAL B C 1
ATOM 2338 O O . VAL B 1 34 ? 16.789 -10.113 22.848 1.00 31.91 34 VAL B O 1
ATOM 2342 N N . MET B 1 35 ? 18.949 -10.723 22.730 1.00 29.43 35 MET B N 1
ATOM 2343 C CA . MET B 1 35 ? 19.383 -9.421 22.239 1.00 27.31 35 MET B CA 1
ATOM 2344 C C . MET B 1 35 ? 18.900 -9.192 20.804 1.00 26.51 35 MET B C 1
ATOM 2345 O O . MET B 1 35 ? 18.639 -8.056 20.399 1.00 23.53 35 MET B O 1
ATOM 2350 N N . GLN B 1 36 ? 18.835 -10.265 20.040 1.00 27.22 36 GLN B N 1
ATOM 2351 C CA . GLN B 1 36 ? 18.365 -10.213 18.657 1.00 25.98 36 GLN B CA 1
ATOM 2352 C C . GLN B 1 36 ? 16.872 -9.884 18.671 1.00 22.87 36 GLN B C 1
ATOM 2353 O O . GLN B 1 36 ? 16.403 -9.018 17.932 1.00 19.16 36 GLN B O 1
ATOM 2359 N N . ASN B 1 37 ? 16.137 -10.610 19.513 1.00 23.50 37 ASN B N 1
ATOM 2360 C CA . ASN B 1 37 ? 14.709 -10.430 19.659 1.00 23.47 37 ASN B CA 1
ATOM 2361 C C . ASN B 1 37 ? 14.351 -9.030 20.142 1.00 22.58 37 ASN B C 1
ATOM 2362 O O . ASN B 1 37 ? 13.322 -8.481 19.762 1.00 27.24 37 ASN B O 1
ATOM 2367 N N . ILE B 1 38 ? 15.203 -8.437 20.974 1.00 20.62 38 ILE B N 1
ATOM 2368 C CA . ILE B 1 38 ? 14.944 -7.082 21.459 1.00 20.30 38 ILE B CA 1
ATOM 2369 C C . ILE B 1 38 ? 15.062 -6.091 20.303 1.00 23.54 38 ILE B C 1
ATOM 2370 O O . ILE B 1 38 ? 14.316 -5.109 20.236 1.00 23.31 38 ILE B O 1
ATOM 2375 N N . ALA B 1 39 ? 16.002 -6.356 19.404 1.00 22.08 39 ALA B N 1
ATOM 2376 C CA . ALA B 1 39 ? 16.232 -5.490 18.241 1.00 23.52 39 ALA B CA 1
ATOM 2377 C C . ALA B 1 39 ? 15.082 -5.588 17.240 1.00 25.30 39 ALA B C 1
ATOM 2378 O O . ALA B 1 39 ? 14.730 -4.614 16.587 1.00 26.49 39 ALA B O 1
ATOM 2380 N N . ILE B 1 40 ? 14.551 -6.801 17.067 1.00 26.58 40 ILE B N 1
ATOM 2381 C CA . ILE B 1 40 ? 13.423 -7.023 16.163 1.00 26.83 40 ILE B CA 1
ATOM 2382 C C . ILE B 1 40 ? 12.213 -6.279 16.753 1.00 30.10 40 ILE B C 1
ATOM 2383 O O . ILE B 1 40 ? 11.523 -5.541 16.060 1.00 28.89 40 ILE B O 1
ATOM 2388 N N . GLU B 1 41 ? 12.011 -6.475 18.053 1.00 30.38 41 GLU B N 1
ATOM 2389 C CA . GLU B 1 41 ? 10.924 -5.872 18.799 1.00 26.43 41 GLU B CA 1
ATOM 2390 C C . GLU B 1 41 ? 10.790 -4.355 18.673 1.00 26.02 41 GLU B C 1
ATOM 2391 O O . GLU B 1 41 ? 9.730 -3.865 18.286 1.00 29.53 41 GLU B O 1
ATOM 2397 N N . ASN B 1 42 ? 11.816 -3.614 19.054 1.00 27.60 42 ASN B N 1
ATOM 2398 C CA . ASN B 1 42 ? 11.729 -2.153 18.965 1.00 29.78 42 ASN B CA 1
ATOM 2399 C C . ASN B 1 42 ? 11.878 -1.629 17.548 1.00 29.52 42 ASN B C 1
ATOM 2400 O O . ASN B 1 42 ? 11.683 -0.430 17.271 1.00 28.00 42 ASN B O 1
ATOM 2405 N N . ASN B 1 43 ? 12.226 -2.545 16.642 1.00 29.92 43 ASN B N 1
ATOM 2406 C CA . ASN B 1 43 ? 12.365 -2.274 15.215 1.00 26.93 43 ASN B CA 1
ATOM 2407 C C . ASN B 1 43 ? 13.116 -0.992 14.846 1.00 29.43 43 ASN B C 1
ATOM 2408 O O . ASN B 1 43 ? 12.810 -0.357 13.837 1.00 27.36 43 ASN B O 1
ATOM 2413 N N . LEU B 1 44 ? 14.072 -0.602 15.664 1.00 32.04 44 LEU B N 1
ATOM 2414 C CA . LEU B 1 44 ? 14.851 0.594 15.367 1.00 27.56 44 LEU B CA 1
ATOM 2415 C C . LEU B 1 44 ? 16.031 0.238 14.468 1.00 29.84 44 LEU B C 1
ATOM 2416 O O . LEU B 1 44 ? 16.323 -0.940 14.246 1.00 25.58 44 LEU B O 1
ATOM 2421 N N . SER B 1 45 ? 16.681 1.267 13.927 1.00 30.17 45 SER B N 1
ATOM 2422 C CA . SER B 1 45 ? 17.825 1.095 13.036 1.00 37.05 45 SER B CA 1
ATOM 2423 C C . SER B 1 45 ? 18.798 0.062 13.621 1.00 36.08 45 SER B C 1
ATOM 2424 O O . SER B 1 45 ? 19.055 -0.991 13.018 1.00 36.61 45 SER B O 1
ATOM 2427 N N . GLU B 1 46 ? 19.308 0.365 14.801 1.00 34.87 46 GLU B N 1
ATOM 2428 C CA . GLU B 1 46 ? 20.231 -0.503 15.513 1.00 33.89 46 GLU B CA 1
ATOM 2429 C C . GLU B 1 46 ? 19.935 -0.419 17.010 1.00 32.97 46 GLU B C 1
ATOM 2430 O O . GLU B 1 46 ? 19.467 0.620 17.498 1.00 29.96 46 GLU B O 1
ATOM 2436 N N . THR B 1 47 ? 20.204 -1.502 17.723 1.00 30.13 47 THR B N 1
ATOM 2437 C CA . THR B 1 47 ? 20.028 -1.553 19.172 1.00 25.46 47 THR B CA 1
ATOM 2438 C C . THR B 1 47 ? 21.383 -1.982 19.736 1.00 26.88 47 THR B C 1
ATOM 2439 O O . THR B 1 47 ? 21.862 -3.086 19.458 1.00 23.57 47 THR B O 1
ATOM 2443 N N . ALA B 1 48 ? 22.013 -1.089 20.480 1.00 21.38 48 ALA B N 1
ATOM 2444 C CA . ALA B 1 48 ? 23.320 -1.346 21.064 1.00 17.78 48 ALA B CA 1
ATOM 2445 C C . ALA B 1 48 ? 23.254 -1.838 22.522 1.00 20.43 48 ALA B C 1
ATOM 2446 O O . ALA B 1 48 ? 22.572 -1.252 23.349 1.00 17.86 48 ALA B O 1
ATOM 2448 N N . PHE B 1 49 ? 23.935 -2.944 22.794 1.00 22.35 49 PHE B N 1
ATOM 2449 C CA . PHE B 1 49 ? 23.990 -3.525 24.135 1.00 23.97 49 PHE B CA 1
ATOM 2450 C C . PHE B 1 49 ? 25.437 -3.442 24.611 1.00 26.69 49 PHE B C 1
ATOM 2451 O O . PHE B 1 49 ? 26.352 -3.836 23.884 1.00 27.81 49 PHE B O 1
ATOM 2459 N N . THR B 1 50 ? 25.648 -2.949 25.826 1.00 26.48 50 THR B N 1
ATOM 2460 C CA . THR B 1 50 ? 26.986 -2.833 26.362 1.00 24.97 50 THR B CA 1
ATOM 2461 C C . THR B 1 50 ? 27.072 -3.308 27.812 1.00 21.02 50 THR B C 1
ATOM 2462 O O . THR B 1 50 ? 26.078 -3.323 28.522 1.00 25.63 50 THR B O 1
ATOM 2466 N N . VAL B 1 51 ? 28.257 -3.774 28.204 1.00 25.04 51 VAL B N 1
ATOM 2467 C CA . VAL B 1 51 ? 28.504 -4.234 29.568 1.00 29.02 51 VAL B CA 1
ATOM 2468 C C . VAL B 1 51 ? 29.951 -3.893 29.974 1.00 29.77 51 VAL B C 1
ATOM 2469 O O . VAL B 1 51 ? 30.911 -4.264 29.280 1.00 30.34 51 VAL B O 1
ATOM 2473 N N . LYS B 1 52 ? 30.096 -3.139 31.064 1.00 31.40 52 LYS B N 1
ATOM 2474 C CA . LYS B 1 52 ? 31.412 -2.742 31.552 1.00 35.14 52 LYS B CA 1
ATOM 2475 C C . LYS B 1 52 ? 32.263 -3.973 31.867 1.00 37.71 52 LYS B C 1
ATOM 2476 O O . LYS B 1 52 ? 31.895 -4.795 32.710 1.00 40.57 52 LYS B O 1
ATOM 2482 N N . GLU B 1 53 ? 33.362 -4.124 31.142 1.00 40.98 53 GLU B N 1
ATOM 2483 C CA . GLU B 1 53 ? 34.274 -5.244 31.367 1.00 42.63 53 GLU B CA 1
ATOM 2484 C C . GLU B 1 53 ? 35.641 -4.686 31.740 1.00 43.71 53 GLU B C 1
ATOM 2485 O O . GLU B 1 53 ? 36.505 -4.452 30.881 1.00 43.77 53 GLU B O 1
ATOM 2491 N N . GLY B 1 54 ? 35.823 -4.457 33.039 1.00 44.74 54 GLY B N 1
ATOM 2492 C CA . GLY B 1 54 ? 37.052 -3.900 33.542 1.00 43.89 54 GLY B CA 1
ATOM 2493 C C . GLY B 1 54 ? 36.968 -2.387 33.524 1.00 41.28 54 GLY B C 1
ATOM 2494 O O . GLY B 1 54 ? 36.264 -1.784 34.335 1.00 48.40 54 GLY B O 1
ATOM 2495 N N . GLN B 1 55 ? 37.641 -1.786 32.572 1.00 41.04 55 GLN B N 1
ATOM 2496 C CA . GLN B 1 55 ? 37.679 -0.335 32.423 1.00 40.57 55 GLN B CA 1
ATOM 2497 C C . GLN B 1 55 ? 37.148 0.049 31.035 1.00 37.01 55 GLN B C 1
ATOM 2498 O O . GLN B 1 55 ? 37.025 1.238 30.695 1.00 38.83 55 GLN B O 1
ATOM 2504 N N . SER B 1 56 ? 36.892 -0.959 30.235 1.00 36.44 56 SER B N 1
ATOM 2505 C CA . SER B 1 56 ? 36.373 -0.780 28.905 1.00 37.01 56 SER B CA 1
ATOM 2506 C C . SER B 1 56 ? 34.917 -1.232 28.888 1.00 34.35 56 SER B C 1
ATOM 2507 O O . SER B 1 56 ? 34.434 -1.835 29.858 1.00 34.17 56 SER B O 1
ATOM 2510 N N . TYR B 1 57 ? 34.201 -0.882 27.854 1.00 32.01 57 TYR B N 1
ATOM 2511 C CA . TYR B 1 57 ? 32.827 -1.292 27.726 1.00 31.71 57 TYR B CA 1
ATOM 2512 C C . TYR B 1 57 ? 32.684 -2.136 26.484 1.00 30.07 57 TYR B C 1
ATOM 2513 O O . TYR B 1 57 ? 32.957 -1.666 25.372 1.00 26.16 57 TYR B O 1
ATOM 2522 N N . ALA B 1 58 ? 32.325 -3.388 26.663 1.00 28.50 58 ALA B N 1
ATOM 2523 C CA . ALA B 1 58 ? 32.129 -4.292 25.549 1.00 30.14 58 ALA B CA 1
ATOM 2524 C C . ALA B 1 58 ? 30.854 -3.865 24.786 1.00 26.84 58 ALA B C 1
ATOM 2525 O O . ALA B 1 58 ? 29.776 -3.763 25.378 1.00 25.57 58 ALA B O 1
ATOM 2527 N N . LEU B 1 59 ? 31.003 -3.563 23.507 1.00 26.64 59 LEU B N 1
ATOM 2528 C CA . LEU B 1 59 ? 29.871 -3.155 22.678 1.00 27.32 59 LEU B CA 1
ATOM 2529 C C . LEU B 1 59 ? 29.358 -4.296 21.811 1.00 31.94 59 LEU B C 1
ATOM 2530 O O . LEU B 1 59 ? 30.118 -5.183 21.415 1.00 31.76 59 LEU B O 1
ATOM 2535 N N . ARG B 1 60 ? 28.089 -4.207 21.456 1.00 30.01 60 ARG B N 1
ATOM 2536 C CA . ARG B 1 60 ? 27.436 -5.211 20.628 1.00 33.21 60 ARG B CA 1
ATOM 2537 C C . ARG B 1 60 ? 26.276 -4.494 19.908 1.00 30.23 60 ARG B C 1
ATOM 2538 O O . ARG B 1 60 ? 25.497 -3.794 20.554 1.00 29.54 60 ARG B O 1
ATOM 2546 N N . TRP B 1 61 ? 26.204 -4.606 18.584 1.00 27.33 61 TRP B N 1
ATOM 2547 C CA . TRP B 1 61 ? 25.124 -3.959 17.837 1.00 28.07 61 TRP B CA 1
ATOM 2548 C C . TRP B 1 61 ? 24.292 -4.975 17.123 1.00 29.42 61 TRP B C 1
ATOM 2549 O O . TRP B 1 61 ? 24.810 -5.945 16.575 1.00 33.90 61 TRP B O 1
ATOM 2560 N N . PHE B 1 62 ? 22.989 -4.743 17.080 1.00 29.38 62 PHE B N 1
ATOM 2561 C CA . PHE B 1 62 ? 22.039 -5.639 16.407 1.00 26.44 62 PHE B CA 1
ATOM 2562 C C . PHE B 1 62 ? 21.022 -4.828 15.669 1.00 26.01 62 PHE B C 1
ATOM 2563 O O . PHE B 1 62 ? 20.568 -3.795 16.181 1.00 28.26 62 PHE B O 1
ATOM 2571 N N . THR B 1 63 ? 20.686 -5.234 14.466 1.00 27.03 63 THR B N 1
ATOM 2572 C CA . THR B 1 63 ? 19.646 -4.586 13.695 1.00 26.87 63 THR B CA 1
ATOM 2573 C C . THR B 1 63 ? 18.457 -5.603 13.689 1.00 28.13 63 THR B C 1
ATOM 2574 O O . THR B 1 63 ? 18.652 -6.780 14.037 1.00 24.17 63 THR B O 1
ATOM 2578 N N . PRO B 1 64 ? 17.298 -5.188 13.211 1.00 31.31 64 PRO B N 1
ATOM 2579 C CA . PRO B 1 64 ? 16.191 -6.156 13.187 1.00 33.08 64 PRO B CA 1
ATOM 2580 C C . PRO B 1 64 ? 16.485 -7.487 12.461 1.00 36.71 64 PRO B C 1
ATOM 2581 O O . PRO B 1 64 ? 15.787 -8.473 12.671 1.00 43.40 64 PRO B O 1
ATOM 2585 N N . GLU B 1 65 ? 17.509 -7.486 11.607 1.00 36.95 65 GLU B N 1
ATOM 2586 C CA . GLU B 1 65 ? 17.894 -8.701 10.849 1.00 43.17 65 GLU B CA 1
ATOM 2587 C C . GLU B 1 65 ? 18.887 -9.610 11.631 1.00 42.23 65 GLU B C 1
ATOM 2588 O O . GLU B 1 65 ? 18.685 -10.821 11.710 1.00 39.04 65 GLU B O 1
ATOM 2594 N N . ARG B 1 66 ? 20.002 -9.017 12.049 1.00 44.16 66 ARG B N 1
ATOM 2595 C CA . ARG B 1 66 ? 21.028 -9.703 12.859 1.00 47.63 66 ARG B CA 1
ATOM 2596 C C . ARG B 1 66 ? 22.120 -8.771 13.363 1.00 45.74 66 ARG B C 1
ATOM 2597 O O . ARG B 1 66 ? 22.044 -7.556 13.183 1.00 44.24 66 ARG B O 1
ATOM 2605 N N . GLU B 1 67 ? 23.137 -9.340 14.019 1.00 44.15 67 GLU B N 1
ATOM 2606 C CA . GLU B 1 67 ? 24.236 -8.547 14.564 1.00 41.86 67 GLU B CA 1
ATOM 2607 C C . GLU B 1 67 ? 25.177 -8.019 13.497 1.00 44.13 67 GLU B C 1
ATOM 2608 O O . GLU B 1 67 ? 25.610 -8.771 12.620 1.00 47.36 67 GLU B O 1
ATOM 2614 N N . ILE B 1 68 ? 25.504 -6.731 13.581 1.00 44.83 68 ILE B N 1
ATOM 2615 C CA . ILE B 1 68 ? 26.402 -6.121 12.613 1.00 44.98 68 ILE B CA 1
ATOM 2616 C C . ILE B 1 68 ? 27.818 -5.891 13.200 1.00 44.36 68 ILE B C 1
ATOM 2617 O O . ILE B 1 68 ? 27.999 -5.868 14.412 1.00 37.99 68 ILE B O 1
ATOM 2622 N N . ASP B 1 69 ? 28.802 -5.775 12.300 1.00 48.58 69 ASP B N 1
ATOM 2623 C CA . ASP B 1 69 ? 30.213 -5.584 12.674 1.00 52.10 69 ASP B CA 1
ATOM 2624 C C . ASP B 1 69 ? 30.472 -4.230 13.345 1.00 51.93 69 ASP B C 1
ATOM 2625 O O . ASP B 1 69 ? 31.408 -4.101 14.129 1.00 49.84 69 ASP B O 1
ATOM 2630 N N . LEU B 1 70 ? 29.669 -3.214 13.014 1.00 51.46 70 LEU B N 1
ATOM 2631 C CA . LEU B 1 70 ? 29.865 -1.897 13.594 1.00 52.20 70 LEU B CA 1
ATOM 2632 C C . LEU B 1 70 ? 28.885 -0.867 13.032 1.00 47.27 70 LEU B C 1
ATOM 2633 O O . LEU B 1 70 ? 28.471 -0.974 11.882 1.00 48.21 70 LEU B O 1
ATOM 2638 N N . CYS B 1 71 ? 28.482 0.077 13.869 1.00 43.37 71 CYS B N 1
ATOM 2639 C CA . CYS B 1 71 ? 27.626 1.185 13.439 1.00 41.61 71 CYS B CA 1
ATOM 2640 C C . CYS B 1 71 ? 27.923 2.411 14.302 1.00 38.54 71 CYS B C 1
ATOM 2641 O O . CYS B 1 71 ? 27.836 2.377 15.532 1.00 36.80 71 CYS B O 1
ATOM 2644 N N . GLY B 1 72 ? 28.369 3.456 13.627 1.00 34.00 72 GLY B N 1
ATOM 2645 C CA . GLY B 1 72 ? 28.766 4.690 14.271 1.00 30.19 72 GLY B CA 1
ATOM 2646 C C . GLY B 1 72 ? 27.794 5.457 15.116 1.00 26.54 72 GLY B C 1
ATOM 2647 O O . GLY B 1 72 ? 28.108 5.805 16.258 1.00 25.28 72 GLY B O 1
ATOM 2648 N N . HIS B 1 73 ? 26.631 5.797 14.571 1.00 25.97 73 HIS B N 1
ATOM 2649 C CA . HIS B 1 73 ? 25.660 6.573 15.330 1.00 25.41 73 HIS B CA 1
ATOM 2650 C C . HIS B 1 73 ? 25.250 5.864 16.631 1.00 21.77 73 HIS B C 1
ATOM 2651 O O . HIS B 1 73 ? 25.003 6.513 17.642 1.00 19.59 73 HIS B O 1
ATOM 2658 N N . ALA B 1 74 ? 25.220 4.529 16.587 1.00 19.72 74 ALA B N 1
ATOM 2659 C CA . ALA B 1 74 ? 24.852 3.713 17.735 1.00 20.61 74 ALA B CA 1
ATOM 2660 C C . ALA B 1 74 ? 25.938 3.686 18.765 1.00 24.03 74 ALA B C 1
ATOM 2661 O O . ALA B 1 74 ? 25.684 3.392 19.933 1.00 30.84 74 ALA B O 1
ATOM 2663 N N . THR B 1 75 ? 27.173 3.910 18.329 1.00 24.11 75 THR B N 1
ATOM 2664 C CA . THR B 1 75 ? 28.301 3.928 19.232 1.00 24.09 75 THR B CA 1
ATOM 2665 C C . THR B 1 75 ? 28.261 5.274 19.952 1.00 22.66 75 THR B C 1
ATOM 2666 O O . THR B 1 75 ? 28.448 5.352 21.176 1.00 21.65 75 THR B O 1
ATOM 2670 N N . LEU B 1 76 ? 27.984 6.323 19.201 1.00 21.77 76 LEU B N 1
ATOM 2671 C CA . LEU B 1 76 ? 27.892 7.651 19.746 1.00 22.13 76 LEU B CA 1
ATOM 2672 C C . LEU B 1 76 ? 26.763 7.688 20.781 1.00 24.35 76 LEU B C 1
ATOM 2673 O O . LEU B 1 76 ? 26.896 8.300 21.841 1.00 24.37 76 LEU B O 1
ATOM 2678 N N . ALA B 1 77 ? 25.652 7.040 20.443 1.00 21.62 77 ALA B N 1
ATOM 2679 C CA . ALA B 1 77 ? 24.487 6.976 21.311 1.00 19.22 77 ALA B CA 1
ATOM 2680 C C . ALA B 1 77 ? 24.817 6.276 22.613 1.00 19.48 77 ALA B C 1
ATOM 2681 O O . ALA B 1 77 ? 24.449 6.748 23.676 1.00 22.49 77 ALA B O 1
ATOM 2683 N N . THR B 1 78 ? 25.481 5.121 22.513 1.00 16.96 78 THR B N 1
ATOM 2684 C CA . THR B 1 78 ? 25.878 4.348 23.686 1.00 17.93 78 THR B CA 1
ATOM 2685 C C . THR B 1 78 ? 26.796 5.168 24.561 1.00 20.54 78 THR B C 1
ATOM 2686 O O . THR B 1 78 ? 26.770 5.050 25.796 1.00 22.97 78 THR B O 1
ATOM 2690 N N . ALA B 1 79 ? 27.645 5.970 23.930 1.00 22.84 79 ALA B N 1
ATOM 2691 C CA . ALA B 1 79 ? 28.573 6.813 24.650 1.00 23.59 79 ALA B CA 1
ATOM 2692 C C . ALA B 1 79 ? 27.793 7.891 25.361 1.00 22.28 79 ALA B C 1
ATOM 2693 O O . ALA B 1 79 ? 28.030 8.177 26.529 1.00 21.51 79 ALA B O 1
ATOM 2695 N N . PHE B 1 80 ? 26.872 8.509 24.626 1.00 24.53 80 PHE B N 1
ATOM 2696 C CA . PHE B 1 80 ? 26.022 9.570 25.143 1.00 18.38 80 PHE B CA 1
ATOM 2697 C C . PHE B 1 80 ? 25.307 9.200 26.434 1.00 14.66 80 PHE B C 1
ATOM 2698 O O . PHE B 1 80 ? 25.230 10.004 27.344 1.00 15.18 80 PHE B O 1
ATOM 2706 N N . VAL B 1 81 ? 24.746 7.989 26.490 1.00 15.19 81 VAL B N 1
ATOM 2707 C CA . VAL B 1 81 ? 24.039 7.559 27.694 1.00 18.18 81 VAL B CA 1
ATOM 2708 C C . VAL B 1 81 ? 24.968 7.189 28.848 1.00 19.95 81 VAL B C 1
ATOM 2709 O O . VAL B 1 81 ? 24.585 7.311 29.998 1.00 20.37 81 VAL B O 1
ATOM 2713 N N . LEU B 1 82 ? 26.159 6.654 28.536 1.00 14.81 82 LEU B N 1
ATOM 2714 C CA . LEU B 1 82 ? 27.120 6.322 29.578 1.00 16.07 82 LEU B CA 1
ATOM 2715 C C . LEU B 1 82 ? 27.629 7.619 30.197 1.00 19.43 82 LEU B C 1
ATOM 2716 O O . LEU B 1 82 ? 27.700 7.744 31.415 1.00 15.06 82 LEU B O 1
ATOM 2721 N N . PHE B 1 83 ? 27.933 8.602 29.353 1.00 18.68 83 PHE B N 1
ATOM 2722 C CA . PHE B 1 83 ? 28.429 9.886 29.823 1.00 22.76 83 PHE B CA 1
ATOM 2723 C C . PHE B 1 83 ? 27.420 10.672 30.656 1.00 25.21 83 PHE B C 1
ATOM 2724 O O . PHE B 1 83 ? 27.786 11.306 31.647 1.00 30.85 83 PHE B O 1
ATOM 2732 N N . ASN B 1 84 ? 26.159 10.650 30.232 1.00 29.13 84 ASN B N 1
ATOM 2733 C CA . ASN B 1 84 ? 25.118 11.413 30.933 1.00 25.77 84 ASN B CA 1
ATOM 2734 C C . ASN B 1 84 ? 24.274 10.676 31.971 1.00 25.51 84 ASN B C 1
ATOM 2735 O O . ASN B 1 84 ? 23.610 11.325 32.774 1.00 23.09 84 ASN B O 1
ATOM 2740 N N . TYR B 1 85 ? 24.283 9.356 31.961 1.00 23.84 85 TYR B N 1
ATOM 2741 C CA . TYR B 1 85 ? 23.455 8.621 32.912 1.00 26.16 85 TYR B CA 1
ATOM 2742 C C . TYR B 1 85 ? 24.141 7.569 33.756 1.00 28.60 85 TYR B C 1
ATOM 2743 O O . TYR B 1 85 ? 23.544 7.035 34.695 1.00 31.05 85 TYR B O 1
ATOM 2752 N N . TYR B 1 86 ? 25.387 7.225 33.413 1.00 29.05 86 TYR B N 1
ATOM 2753 C CA . TYR B 1 86 ? 26.130 6.222 34.172 1.00 31.48 86 TYR B CA 1
ATOM 2754 C C . TYR B 1 86 ? 27.386 6.760 34.830 1.00 32.82 86 TYR B C 1
ATOM 2755 O O . TYR B 1 86 ? 28.266 5.995 35.241 1.00 35.29 86 TYR B O 1
ATOM 2764 N N . SER B 1 87 ? 27.439 8.080 34.948 1.00 35.13 87 SER B N 1
ATOM 2765 C CA . SER B 1 87 ? 28.534 8.795 35.586 1.00 40.05 87 SER B CA 1
ATOM 2766 C C . SER B 1 87 ? 29.955 8.375 35.258 1.00 40.82 87 SER B C 1
ATOM 2767 O O . SER B 1 87 ? 30.637 7.760 36.090 1.00 42.82 87 SER B O 1
ATOM 2770 N N . VAL B 1 88 ? 30.401 8.660 34.047 1.00 41.62 88 VAL B N 1
ATOM 2771 C CA . VAL B 1 88 ? 31.770 8.356 33.704 1.00 43.60 88 VAL B CA 1
ATOM 2772 C C . VAL B 1 88 ? 32.454 9.713 33.821 1.00 45.30 88 VAL B C 1
ATOM 2773 O O . VAL B 1 88 ? 31.961 10.722 33.283 1.00 45.40 88 VAL B O 1
ATOM 2777 N N . ALA B 1 89 ? 33.498 9.770 34.638 1.00 45.35 89 ALA B N 1
ATOM 2778 C CA . ALA B 1 89 ? 34.229 11.009 34.875 1.00 49.05 89 ALA B CA 1
ATOM 2779 C C . ALA B 1 89 ? 35.182 11.381 33.745 1.00 47.30 89 ALA B C 1
ATOM 2780 O O . ALA B 1 89 ? 35.311 12.560 33.391 1.00 47.09 89 ALA B O 1
ATOM 2782 N N . GLU B 1 90 ? 35.869 10.378 33.206 1.00 45.52 90 GLU B N 1
ATOM 2783 C CA . GLU B 1 90 ? 36.828 10.578 32.130 1.00 43.72 90 GLU B CA 1
ATOM 2784 C C . GLU B 1 90 ? 36.211 11.121 30.851 1.00 41.72 90 GLU B C 1
ATOM 2785 O O . GLU B 1 90 ? 35.066 10.815 30.522 1.00 38.48 90 GLU B O 1
ATOM 2791 N N . GLU B 1 91 ? 36.970 11.950 30.139 1.00 39.67 91 GLU B N 1
ATOM 2792 C CA . GLU B 1 91 ? 36.499 12.534 28.902 1.00 36.35 91 GLU B CA 1
ATOM 2793 C C . GLU B 1 91 ? 36.486 11.530 27.732 1.00 32.21 91 GLU B C 1
ATOM 2794 O O . GLU B 1 91 ? 35.955 11.836 26.675 1.00 32.01 91 GLU B O 1
ATOM 2800 N N . THR B 1 92 ? 37.020 10.329 27.946 1.00 25.47 92 THR B N 1
ATOM 2801 C CA . THR B 1 92 ? 37.043 9.344 26.891 1.00 24.36 92 THR B CA 1
ATOM 2802 C C . THR B 1 92 ? 36.559 7.974 27.336 1.00 25.68 92 THR B C 1
ATOM 2803 O O . THR B 1 92 ? 36.941 7.474 28.389 1.00 28.27 92 THR B O 1
ATOM 2807 N N . LEU B 1 93 ? 35.711 7.377 26.518 1.00 25.77 93 LEU B N 1
ATOM 2808 C CA . LEU B 1 93 ? 35.138 6.067 26.785 1.00 24.21 93 LEU B CA 1
ATOM 2809 C C . LEU B 1 93 ? 35.821 5.051 25.886 1.00 24.23 93 LEU B C 1
ATOM 2810 O O . LEU B 1 93 ? 36.017 5.314 24.695 1.00 24.33 93 LEU B O 1
ATOM 2815 N N . HIS B 1 94 ? 36.176 3.894 26.437 1.00 26.57 94 HIS B N 1
ATOM 2816 C CA . HIS B 1 94 ? 36.844 2.850 25.657 1.00 24.52 94 HIS B CA 1
ATOM 2817 C C . HIS B 1 94 ? 35.991 1.603 25.556 1.00 28.46 94 HIS B C 1
ATOM 2818 O O . HIS B 1 94 ? 35.583 1.037 26.569 1.00 23.65 94 HIS B O 1
ATOM 2825 N N . PHE B 1 95 ? 35.733 1.161 24.322 1.00 32.73 95 PHE B N 1
ATOM 2826 C CA . PHE B 1 95 ? 34.914 -0.026 24.072 1.00 37.16 95 PHE B CA 1
ATOM 2827 C C . PHE B 1 95 ? 35.724 -1.183 23.515 1.00 38.09 95 PHE B C 1
ATOM 2828 O O . PHE B 1 95 ? 36.751 -0.978 22.879 1.00 35.45 95 PHE B O 1
ATOM 2836 N N . THR B 1 96 ? 35.251 -2.407 23.757 1.00 42.04 96 THR B N 1
ATOM 2837 C CA . THR B 1 96 ? 35.918 -3.594 23.244 1.00 44.67 96 THR B CA 1
ATOM 2838 C C . THR B 1 96 ? 35.000 -4.415 22.340 1.00 49.02 96 THR B C 1
ATOM 2839 O O . THR B 1 96 ? 34.504 -5.470 22.726 1.00 56.95 96 THR B O 1
ATOM 2843 N N . SER B 1 97 ? 34.785 -3.902 21.123 1.00 49.41 97 SER B N 1
ATOM 2844 C CA . SER B 1 97 ? 33.939 -4.625 20.174 1.00 50.86 97 SER B CA 1
ATOM 2845 C C . SER B 1 97 ? 34.606 -5.768 19.440 1.00 55.13 97 SER B C 1
ATOM 2846 O O . SER B 1 97 ? 35.768 -6.120 19.695 1.00 58.63 97 SER B O 1
ATOM 2849 N N . GLN B 1 98 ? 33.832 -6.425 18.586 1.00 54.82 98 GLN B N 1
ATOM 2850 C CA . GLN B 1 98 ? 34.294 -7.516 17.797 1.00 55.95 98 GLN B CA 1
ATOM 2851 C C . GLN B 1 98 ? 35.171 -6.928 16.679 1.00 55.42 98 GLN B C 1
ATOM 2852 O O . GLN B 1 98 ? 35.973 -7.614 16.100 1.00 58.93 98 GLN B O 1
ATOM 2858 N N . SER B 1 99 ? 35.015 -5.615 16.415 1.00 52.08 99 SER B N 1
ATOM 2859 C CA . SER B 1 99 ? 35.849 -4.957 15.412 1.00 48.17 99 SER B CA 1
ATOM 2860 C C . SER B 1 99 ? 37.018 -4.191 16.051 1.00 44.41 99 SER B C 1
ATOM 2861 O O . SER B 1 99 ? 37.488 -3.180 15.509 1.00 42.00 99 SER B O 1
ATOM 2864 N N . GLY B 1 100 ? 37.490 -4.698 17.187 1.00 42.35 100 GLY B N 1
ATOM 2865 C CA . GLY B 1 100 ? 38.587 -4.062 17.893 1.00 43.30 100 GLY B CA 1
ATOM 2866 C C . GLY B 1 100 ? 38.197 -2.855 18.743 1.00 42.87 100 GLY B C 1
ATOM 2867 O O . GLY B 1 100 ? 37.105 -2.321 18.613 1.00 41.18 100 GLY B O 1
ATOM 2868 N N . PRO B 1 101 ? 39.111 -2.395 19.602 1.00 41.90 101 PRO B N 1
ATOM 2869 C CA . PRO B 1 101 ? 38.898 -1.253 20.487 1.00 39.88 101 PRO B CA 1
ATOM 2870 C C . PRO B 1 101 ? 38.401 -0.002 19.785 1.00 36.52 101 PRO B C 1
ATOM 2871 O O . PRO B 1 101 ? 38.884 0.363 18.716 1.00 38.34 101 PRO B O 1
ATOM 2875 N N . LEU B 1 102 ? 37.447 0.664 20.423 1.00 32.96 102 LEU B N 1
ATOM 2876 C CA . LEU B 1 102 ? 36.846 1.879 19.907 1.00 27.83 102 LEU B CA 1
ATOM 2877 C C . LEU B 1 102 ? 36.890 2.909 21.019 1.00 25.52 102 LEU B C 1
ATOM 2878 O O . LEU B 1 102 ? 36.865 2.551 22.198 1.00 27.55 102 LEU B O 1
ATOM 2883 N N . ALA B 1 103 ? 36.918 4.177 20.664 1.00 23.08 103 ALA B N 1
ATOM 2884 C CA . ALA B 1 103 ? 36.966 5.237 21.640 1.00 20.77 103 ALA B CA 1
ATOM 2885 C C . ALA B 1 103 ? 36.141 6.430 21.183 1.00 22.63 103 ALA B C 1
ATOM 2886 O O . ALA B 1 103 ? 36.135 6.779 20.003 1.00 21.06 103 ALA B O 1
ATOM 2888 N N . VAL B 1 104 ? 35.386 7.008 22.116 1.00 20.61 104 VAL B N 1
ATOM 2889 C CA . VAL B 1 104 ? 34.559 8.179 21.835 1.00 21.95 104 VAL B CA 1
ATOM 2890 C C . VAL B 1 104 ? 34.991 9.188 22.862 1.00 22.81 104 VAL B C 1
ATOM 2891 O O . VAL B 1 104 ? 35.181 8.841 24.031 1.00 23.26 104 VAL B O 1
ATOM 2895 N N . THR B 1 105 ? 35.125 10.430 22.458 1.00 23.00 105 THR B N 1
ATOM 2896 C CA . THR B 1 105 ? 35.575 11.469 23.350 1.00 26.51 105 THR B CA 1
ATOM 2897 C C . THR B 1 105 ? 34.540 12.584 23.458 1.00 27.42 105 THR B C 1
ATOM 2898 O O . THR B 1 105 ? 34.056 13.091 22.450 1.00 26.38 105 THR B O 1
ATOM 2902 N N . LYS B 1 106 ? 34.180 12.938 24.689 1.00 28.61 106 LYS B N 1
ATOM 2903 C CA . LYS B 1 106 ? 33.205 13.978 24.942 1.00 28.57 106 LYS B CA 1
ATOM 2904 C C . LYS B 1 106 ? 33.872 15.334 25.178 1.00 30.42 106 LYS B C 1
ATOM 2905 O O . LYS B 1 106 ? 34.744 15.474 26.052 1.00 28.82 106 LYS B O 1
ATOM 2911 N N . LYS B 1 107 ? 33.494 16.307 24.386 1.00 33.11 107 LYS B N 1
ATOM 2912 C CA . LYS B 1 107 ? 34.021 17.650 24.508 1.00 34.27 107 LYS B CA 1
ATOM 2913 C C . LYS B 1 107 ? 32.822 18.570 24.401 1.00 34.44 107 LYS B C 1
ATOM 2914 O O . LYS B 1 107 ? 32.341 18.859 23.309 1.00 33.10 107 LYS B O 1
ATOM 2920 N N . GLU B 1 108 ? 32.349 19.038 25.561 1.00 36.28 108 GLU B N 1
ATOM 2921 C CA . GLU B 1 108 ? 31.179 19.901 25.634 1.00 35.07 108 GLU B CA 1
ATOM 2922 C C . GLU B 1 108 ? 29.982 19.003 25.310 1.00 33.59 108 GLU B C 1
ATOM 2923 O O . GLU B 1 108 ? 29.876 17.912 25.872 1.00 30.41 108 GLU B O 1
ATOM 2929 N N . GLU B 1 109 ? 29.083 19.441 24.439 1.00 33.67 109 GLU B N 1
ATOM 2930 C CA . GLU B 1 109 ? 27.953 18.593 24.102 1.00 37.08 109 GLU B CA 1
ATOM 2931 C C . GLU B 1 109 ? 28.188 17.750 22.841 1.00 36.71 109 GLU B C 1
ATOM 2932 O O . GLU B 1 109 ? 27.251 17.245 22.236 1.00 39.83 109 GLU B O 1
ATOM 2938 N N . TYR B 1 110 ? 29.456 17.622 22.424 1.00 31.65 110 TYR B N 1
ATOM 2939 C C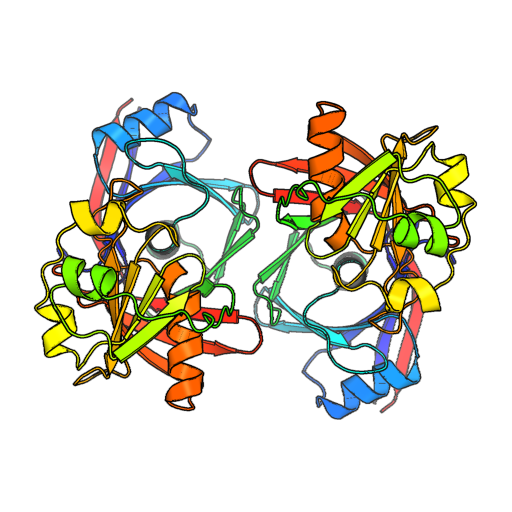A . TYR B 1 110 ? 29.781 16.805 21.262 1.00 30.55 110 TYR B CA 1
ATOM 2940 C C . TYR B 1 110 ? 30.478 15.552 21.668 1.00 29.15 110 TYR B C 1
ATOM 2941 O O . TYR B 1 110 ? 31.098 15.484 22.725 1.00 29.79 110 TYR B O 1
ATOM 2950 N N . TYR B 1 111 ? 30.309 14.516 20.853 1.00 25.26 111 TYR B N 1
ATOM 2951 C CA . TYR B 1 111 ? 30.923 13.217 21.051 1.00 22.98 111 TYR B CA 1
ATOM 2952 C C . TYR B 1 111 ? 31.680 12.986 19.756 1.00 25.72 111 TYR B C 1
ATOM 2953 O O . TYR B 1 111 ? 31.161 13.262 18.664 1.00 19.25 111 TYR B O 1
ATOM 2962 N N . TYR B 1 112 ? 32.943 12.571 19.881 1.00 24.38 112 TYR B N 1
ATOM 2963 C CA . TYR B 1 112 ? 33.814 12.355 18.733 1.00 22.64 112 TYR B CA 1
ATOM 2964 C C . TYR B 1 112 ? 34.183 10.913 18.430 1.00 23.33 112 TYR B C 1
ATOM 2965 O O . TYR B 1 112 ? 34.645 10.177 19.295 1.00 26.63 112 TYR B O 1
ATOM 2974 N N . LEU B 1 113 ? 33.939 10.517 17.199 1.00 18.52 113 LEU B N 1
ATOM 2975 C CA . LEU B 1 113 ? 34.249 9.183 16.736 1.00 23.59 113 LEU B CA 1
ATOM 2976 C C . LEU B 1 113 ? 35.386 9.308 15.728 1.00 21.88 113 LEU B C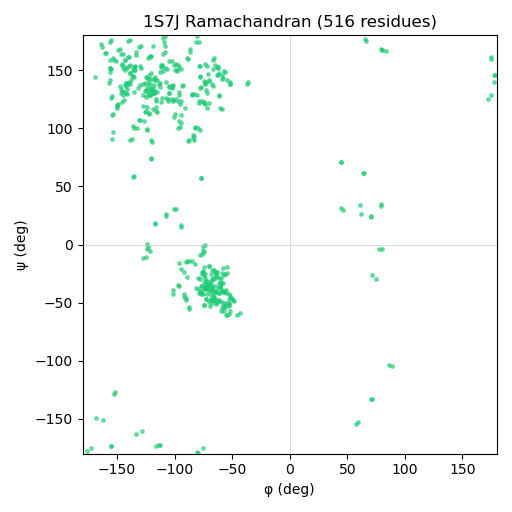 1
ATOM 2977 O O . LEU B 1 113 ? 35.549 10.359 15.100 1.00 20.86 113 LEU B O 1
ATOM 2982 N N . ASP B 1 114 ? 36.158 8.265 15.566 1.00 22.53 114 ASP B N 1
ATOM 2983 C CA . ASP B 1 114 ? 37.276 8.281 14.648 1.00 22.05 114 ASP B CA 1
ATOM 2984 C C . ASP B 1 114 ? 37.114 7.199 13.607 1.00 21.28 114 ASP B C 1
ATOM 2985 O O . ASP B 1 114 ? 36.720 6.068 13.918 1.00 16.83 114 ASP B O 1
ATOM 2990 N N . PHE B 1 115 ? 37.427 7.524 12.361 1.00 22.64 115 PHE B N 1
ATOM 2991 C CA . PHE B 1 115 ? 37.326 6.559 11.272 1.00 23.95 115 PHE B CA 1
ATOM 2992 C C . PHE B 1 115 ? 38.563 6.631 10.389 1.00 23.70 115 PHE B C 1
ATOM 2993 O O . PHE B 1 115 ? 39.223 7.668 10.318 1.00 27.56 115 PHE B O 1
ATOM 3001 N N . PRO B 1 116 ? 38.904 5.523 9.727 1.00 24.84 116 PRO B N 1
ATOM 3002 C CA . PRO B 1 116 ? 40.083 5.481 8.841 1.00 30.62 116 PRO B CA 1
ATOM 3003 C C . PRO B 1 116 ? 40.030 6.533 7.707 1.00 31.43 116 PRO B C 1
ATOM 3004 O O . PRO B 1 116 ? 38.961 6.845 7.198 1.00 30.84 116 PRO B O 1
ATOM 3008 N N . TYR B 1 117 ? 41.192 7.104 7.368 1.00 32.56 117 TYR B N 1
ATOM 3009 C CA . TYR B 1 117 ? 41.280 8.104 6.282 1.00 29.78 117 TYR B CA 1
ATOM 3010 C C . TYR B 1 117 ? 41.355 7.346 4.967 1.00 32.44 117 TYR B C 1
ATOM 3011 O O . TYR B 1 117 ? 42.423 6.844 4.593 1.00 33.91 117 TYR B O 1
ATOM 3020 N N . ILE B 1 118 ? 40.220 7.272 4.259 1.00 30.96 118 ILE B N 1
ATOM 3021 C CA . ILE B 1 118 ? 40.156 6.569 2.982 1.00 28.89 118 ILE B CA 1
ATOM 3022 C C . ILE B 1 118 ? 39.657 7.465 1.865 1.00 31.34 118 ILE B C 1
ATOM 3023 O O . ILE B 1 118 ? 38.456 7.718 1.742 1.00 31.34 118 ILE B O 1
ATOM 3028 N N . LEU B 1 119 ? 40.581 7.996 1.078 1.00 30.24 119 LEU B N 1
ATOM 3029 C CA . LEU B 1 119 ? 40.233 8.843 -0.046 1.00 26.93 119 LEU B CA 1
ATOM 3030 C C . LEU B 1 119 ? 39.699 7.890 -1.124 1.00 27.54 119 LEU B C 1
ATOM 3031 O O . LEU B 1 119 ? 40.387 6.943 -1.519 1.00 30.90 119 LEU B O 1
ATOM 3036 N N . PRO B 1 120 ? 38.443 8.098 -1.583 1.00 26.76 120 PRO B N 1
ATOM 3037 C CA . PRO B 1 120 ? 37.887 7.213 -2.605 1.00 26.28 120 PRO B CA 1
ATOM 3038 C C . PRO B 1 120 ? 38.598 7.456 -3.953 1.00 25.01 120 PRO B C 1
ATOM 3039 O O . PRO B 1 120 ? 38.955 8.601 -4.274 1.00 25.83 120 PRO B O 1
ATOM 3043 N N . GLU B 1 121 ? 38.839 6.390 -4.696 1.00 30.38 121 GLU B N 1
ATOM 3044 C CA . GLU B 1 121 ? 39.527 6.504 -5.992 1.00 36.68 121 GLU B CA 1
ATOM 3045 C C . GLU B 1 121 ? 38.583 6.622 -7.185 1.00 32.51 121 GLU B C 1
ATOM 3046 O O . GLU B 1 121 ? 37.598 5.894 -7.284 1.00 27.30 121 GLU B O 1
ATOM 3052 N N . ARG B 1 122 ? 38.931 7.544 -8.097 1.00 32.80 122 ARG B N 1
ATOM 3053 C CA . ARG B 1 122 ? 38.169 7.817 -9.335 1.00 32.15 122 ARG B CA 1
ATOM 3054 C C . ARG B 1 122 ? 37.545 6.594 -9.976 1.00 30.44 122 ARG B C 1
ATOM 3055 O O . ARG B 1 122 ? 38.169 5.536 -10.066 1.00 25.55 122 ARG B O 1
ATOM 3063 N N . ILE B 1 123 ? 36.327 6.747 -10.466 1.00 28.59 123 ILE B N 1
ATOM 3064 C CA . ILE B 1 123 ? 35.625 5.650 -11.104 1.00 25.79 123 ILE B CA 1
ATOM 3065 C C . ILE B 1 123 ? 34.907 6.221 -12.320 1.00 22.31 123 ILE B C 1
ATOM 3066 O O . ILE B 1 123 ? 34.710 7.418 -12.404 1.00 18.43 123 ILE B O 1
ATOM 3071 N N . PRO B 1 124 ? 34.647 5.373 -13.354 1.00 21.43 124 PRO B N 1
ATOM 3072 C CA . PRO B 1 124 ? 33.951 5.886 -14.559 1.00 24.71 124 PRO B CA 1
ATOM 3073 C C . PRO B 1 124 ? 32.513 6.264 -14.206 1.00 21.17 124 PRO B C 1
ATOM 3074 O O . PRO B 1 124 ? 31.856 5.558 -13.440 1.00 21.15 124 PRO B O 1
ATOM 3078 N N . ILE B 1 12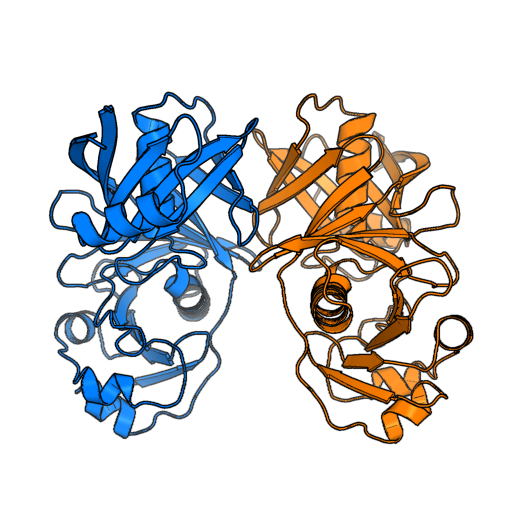5 ? 32.048 7.405 -14.726 1.00 18.28 125 ILE B N 1
ATOM 3079 C CA . ILE B 1 125 ? 30.673 7.878 -14.480 1.00 16.32 125 ILE B CA 1
ATOM 3080 C C . ILE B 1 125 ? 29.695 7.201 -15.471 1.00 18.18 125 ILE B C 1
ATOM 3081 O O . ILE B 1 125 ? 29.478 7.686 -16.581 1.00 24.23 125 ILE B O 1
ATOM 3086 N N . LEU B 1 126 ? 29.131 6.077 -15.059 1.00 21.10 126 LEU B N 1
ATOM 3087 C CA . LEU B 1 126 ? 28.191 5.344 -15.888 1.00 21.78 126 LEU B CA 1
ATOM 3088 C C . LEU B 1 126 ? 26.869 6.063 -15.921 1.00 23.33 126 LEU B C 1
ATOM 3089 O O . LEU B 1 126 ? 26.431 6.612 -14.910 1.00 22.62 126 LEU B O 1
ATOM 3094 N N . PRO B 1 127 ? 26.198 6.093 -17.096 1.00 22.59 127 PRO B N 1
ATOM 3095 C CA . PRO B 1 127 ? 24.896 6.772 -17.218 1.00 24.47 127 PRO B CA 1
ATOM 3096 C C . PRO B 1 127 ? 23.787 6.086 -16.389 1.00 24.23 127 PRO B C 1
ATOM 3097 O O . PRO B 1 127 ? 22.791 6.714 -16.047 1.00 23.12 127 PRO B O 1
ATOM 3101 N N . GLU B 1 128 ? 23.980 4.820 -16.079 1.00 20.53 128 GLU B N 1
ATOM 3102 C CA . GLU B 1 128 ? 23.018 4.083 -15.276 1.00 18.34 128 GLU B CA 1
ATOM 3103 C C . GLU B 1 128 ? 23.056 4.598 -13.841 1.00 18.09 128 GLU B C 1
ATOM 3104 O O . GLU B 1 128 ? 22.174 4.318 -13.043 1.00 18.90 128 GLU B O 1
ATOM 3110 N N . TYR B 1 129 ? 24.144 5.291 -13.499 1.00 18.54 129 TYR B N 1
ATOM 3111 C CA . TYR B 1 129 ? 24.298 5.864 -12.177 1.00 18.31 129 TYR B CA 1
ATOM 3112 C C . TYR B 1 129 ? 23.399 7.079 -12.087 1.00 20.65 129 TYR B C 1
ATOM 3113 O O . TYR B 1 129 ? 22.631 7.218 -11.149 1.00 27.12 129 TYR B O 1
ATOM 3122 N N . GLU B 1 130 ? 23.527 7.979 -13.067 1.00 20.54 130 GLU B N 1
ATOM 3123 C CA . GLU B 1 130 ? 22.731 9.198 -13.118 1.00 22.33 130 GLU B CA 1
ATOM 3124 C C . GLU B 1 130 ? 21.248 8.875 -13.290 1.00 23.13 130 GLU B C 1
ATOM 3125 O O . GLU B 1 130 ? 20.385 9.694 -12.978 1.00 26.71 130 GLU B O 1
ATOM 3131 N N . ALA B 1 131 ? 20.966 7.705 -13.831 1.00 24.83 131 ALA B N 1
ATOM 3132 C CA . ALA B 1 131 ? 19.603 7.269 -14.049 1.00 26.71 131 ALA B CA 1
ATOM 3133 C C . ALA B 1 131 ? 18.916 6.959 -12.723 1.00 27.67 131 ALA B C 1
ATOM 3134 O O . ALA B 1 131 ? 17.813 7.434 -12.466 1.00 29.77 131 ALA B O 1
ATOM 3136 N N . ALA B 1 132 ? 19.576 6.165 -11.889 1.00 24.54 132 ALA B N 1
ATOM 3137 C CA . ALA B 1 132 ? 19.031 5.796 -10.587 1.00 22.30 132 ALA B CA 1
ATOM 3138 C C . ALA B 1 132 ? 18.885 7.008 -9.637 1.00 21.19 132 ALA B C 1
ATOM 3139 O O . ALA B 1 132 ? 17.966 7.066 -8.839 1.00 21.01 132 ALA B O 1
ATOM 3141 N N . LEU B 1 133 ? 19.825 7.934 -9.719 1.00 21.87 133 LEU B N 1
ATOM 3142 C CA . LEU B 1 133 ? 19.819 9.140 -8.889 1.00 22.55 133 LEU B CA 1
ATOM 3143 C C . LEU B 1 133 ? 18.825 10.155 -9.396 1.00 26.65 133 LEU B C 1
ATOM 3144 O O . LEU B 1 133 ? 18.232 10.904 -8.614 1.00 28.30 133 LEU B O 1
ATOM 3149 N N . GLY B 1 134 ? 18.689 10.219 -10.721 1.00 28.92 134 GLY B N 1
ATOM 3150 C CA . GLY B 1 134 ? 17.792 11.166 -11.340 1.00 25.24 134 GLY B CA 1
ATOM 3151 C C . GLY B 1 134 ? 18.420 12.547 -11.403 1.00 24.04 134 GLY B C 1
ATOM 3152 O O . GLY B 1 134 ? 17.726 13.563 -11.303 1.00 31.41 134 GLY B O 1
ATOM 3153 N N . THR B 1 135 ? 19.737 12.591 -11.577 1.00 23.74 135 THR B N 1
ATOM 3154 C CA . THR B 1 135 ? 20.450 13.863 -11.657 1.00 23.38 135 THR B CA 1
ATOM 3155 C C . THR B 1 135 ? 21.832 13.659 -12.253 1.00 24.63 135 THR B C 1
ATOM 3156 O O . THR B 1 135 ? 22.272 12.512 -12.450 1.00 22.19 135 THR B O 1
ATOM 3160 N N . LYS B 1 136 ? 22.506 14.763 -12.574 1.00 25.70 136 LYS B N 1
ATOM 3161 C CA . LYS B 1 136 ? 23.848 14.724 -13.145 1.00 26.63 136 LYS B CA 1
ATOM 3162 C C . LYS B 1 136 ? 24.934 14.518 -12.082 1.00 26.91 136 LYS B C 1
ATOM 3163 O O . LYS B 1 136 ? 24.988 15.216 -11.071 1.00 27.80 136 LYS B O 1
ATOM 3169 N N . ILE B 1 137 ? 25.786 13.536 -12.335 1.00 25.12 137 ILE B N 1
ATOM 3170 C CA . ILE B 1 137 ? 26.894 13.202 -11.468 1.00 23.21 137 ILE B CA 1
ATOM 3171 C C . ILE B 1 137 ? 28.140 13.835 -12.095 1.00 26.04 137 ILE B C 1
ATOM 3172 O O . ILE B 1 137 ? 28.546 13.456 -13.198 1.00 26.63 137 ILE B O 1
ATOM 3177 N N . TYR B 1 138 ? 28.687 14.835 -11.420 1.00 25.88 138 TYR B N 1
ATOM 3178 C CA . TYR B 1 138 ? 29.867 15.549 -11.884 1.00 24.71 138 TYR B CA 1
ATOM 3179 C C . TYR B 1 138 ? 31.179 14.746 -11.731 1.00 25.39 138 TYR B C 1
ATOM 3180 O O . TYR B 1 138 ? 32.069 14.826 -12.580 1.00 27.54 138 TYR B O 1
ATOM 3189 N N . GLU B 1 139 ? 31.288 13.992 -10.647 1.00 23.85 139 GLU B N 1
ATOM 3190 C CA . GLU B 1 139 ? 32.478 13.200 -10.379 1.00 20.03 139 GLU B CA 1
ATOM 3191 C C . GLU B 1 139 ? 32.050 11.898 -9.739 1.00 21.19 139 GLU B C 1
ATOM 3192 O O . GLU B 1 139 ? 31.008 11.842 -9.109 1.00 23.33 139 GLU B O 1
ATOM 3198 N N . ALA B 1 140 ? 32.834 10.851 -9.919 1.00 12.39 140 ALA B N 1
ATOM 3199 C CA . ALA B 1 140 ? 32.531 9.537 -9.353 1.00 14.20 140 ALA B CA 1
ATOM 3200 C C . ALA B 1 140 ? 33.800 8.907 -8.779 1.00 17.62 140 ALA B C 1
ATOM 3201 O O . ALA B 1 140 ? 34.903 9.069 -9.326 1.00 18.72 140 ALA B O 1
ATOM 3203 N N . TYR B 1 141 ? 33.646 8.217 -7.643 1.00 11.27 141 TYR B N 1
ATOM 3204 C CA . TYR B 1 141 ? 34.759 7.563 -6.951 1.00 17.15 141 TYR B CA 1
ATOM 3205 C C . TYR B 1 141 ? 34.239 6.298 -6.282 1.00 17.99 141 TYR B C 1
ATOM 3206 O O . TYR B 1 141 ? 33.032 6.094 -6.196 1.00 22.83 141 TYR B O 1
ATOM 3215 N N . LEU B 1 142 ? 35.143 5.448 -5.811 1.00 23.20 142 LEU B N 1
ATOM 3216 C CA . LEU B 1 142 ? 34.752 4.206 -5.148 1.00 20.10 142 LEU B CA 1
ATOM 3217 C C . LEU B 1 142 ? 35.587 3.951 -3.915 1.00 24.53 142 LEU B C 1
ATOM 3218 O O . LEU B 1 142 ? 36.785 4.289 -3.862 1.00 27.73 142 LEU B O 1
ATOM 3223 N N . GLY B 1 143 ? 34.951 3.382 -2.924 1.00 25.57 143 GLY B N 1
ATOM 3224 C CA . GLY B 1 143 ? 35.579 3.043 -1.675 1.00 24.53 143 GLY B CA 1
ATOM 3225 C C . GLY B 1 143 ? 34.765 1.883 -1.224 1.00 25.43 143 GLY B C 1
ATOM 3226 O O . GLY B 1 143 ? 34.623 0.895 -1.981 1.00 27.82 143 GLY B O 1
ATOM 3227 N N . ARG B 1 144 ? 34.240 1.925 -0.010 1.00 25.37 144 ARG B N 1
ATOM 3228 C CA . ARG B 1 144 ? 33.388 0.857 0.455 1.00 22.73 144 ARG B CA 1
ATOM 3229 C C . ARG B 1 144 ? 32.088 1.033 -0.325 1.00 24.29 144 ARG B C 1
ATOM 3230 O O . ARG B 1 144 ? 31.460 0.066 -0.738 1.00 23.81 144 ARG B O 1
ATOM 3238 N N . ASP B 1 145 ? 31.724 2.317 -0.558 1.00 18.41 145 ASP B N 1
ATOM 3239 C CA . ASP B 1 145 ? 30.511 2.700 -1.297 1.00 21.58 145 ASP B CA 1
ATOM 3240 C C . ASP B 1 145 ? 30.844 3.524 -2.515 1.00 20.44 145 ASP B C 1
ATOM 3241 O O . ASP B 1 145 ? 31.918 4.124 -2.607 1.00 24.80 145 ASP B O 1
ATOM 3246 N N . LEU B 1 146 ? 29.898 3.622 -3.439 1.00 18.74 146 LEU B N 1
ATOM 3247 C CA . LEU B 1 146 ? 30.071 4.443 -4.632 1.00 16.69 146 LEU B CA 1
ATOM 3248 C C . LEU B 1 146 ? 30.008 5.861 -4.119 1.00 15.60 146 LEU B C 1
ATOM 3249 O O . LEU B 1 146 ? 29.241 6.138 -3.198 1.00 18.34 146 LEU B O 1
ATOM 3254 N N . PHE B 1 147 ? 30.743 6.765 -4.723 1.00 18.26 147 PHE B N 1
ATOM 3255 C CA . PHE B 1 147 ? 30.811 8.127 -4.262 1.00 16.56 147 PHE B CA 1
ATOM 3256 C C . PHE B 1 147 ? 30.589 9.106 -5.404 1.00 18.12 147 PHE B C 1
ATOM 3257 O O . PHE B 1 147 ? 31.478 9.299 -6.233 1.00 21.14 147 PHE B O 1
ATOM 3265 N N . PHE B 1 148 ? 29.429 9.752 -5.433 1.00 18.39 148 PHE B N 1
ATOM 3266 C CA . PHE B 1 148 ? 29.107 10.689 -6.496 1.00 22.31 148 PHE B CA 1
ATOM 3267 C C . PHE B 1 148 ? 29.018 12.104 -6.005 1.00 20.08 148 PHE B C 1
ATOM 3268 O O . PHE B 1 148 ? 28.468 12.360 -4.941 1.00 19.29 148 PHE B O 1
ATOM 3276 N N . VAL B 1 149 ? 29.546 13.037 -6.793 1.00 19.95 149 VAL B N 1
ATOM 3277 C CA . VAL B 1 149 ? 29.503 14.450 -6.450 1.00 22.25 149 VAL B CA 1
ATOM 3278 C C . VAL B 1 149 ? 28.442 15.081 -7.340 1.00 22.64 149 VAL B C 1
ATOM 3279 O O . VAL B 1 149 ? 28.412 14.834 -8.542 1.00 26.02 149 VAL B O 1
ATOM 3283 N N . LEU B 1 150 ? 27.546 15.841 -6.734 1.00 24.51 150 LEU B N 1
ATOM 3284 C CA . LEU B 1 150 ? 26.451 16.477 -7.454 1.00 26.32 150 LEU B CA 1
ATOM 3285 C C . LEU B 1 150 ? 26.589 17.992 -7.550 1.00 25.18 150 LEU B C 1
ATOM 3286 O O . LEU B 1 150 ? 27.503 18.577 -6.975 1.00 28.16 150 LEU B O 1
ATOM 3291 N N . LYS B 1 151 ? 25.644 18.617 -8.229 1.00 24.04 151 LYS B N 1
ATOM 3292 C CA . LYS B 1 151 ? 25.666 20.054 -8.455 1.00 27.42 151 LYS B CA 1
ATOM 3293 C C . LYS B 1 151 ? 25.793 20.944 -7.230 1.00 27.40 151 LYS B C 1
ATOM 3294 O O . LYS B 1 151 ? 26.712 21.748 -7.145 1.00 30.98 151 LYS B O 1
ATOM 3300 N N . ASP B 1 152 ? 24.833 20.850 -6.318 1.00 27.35 152 ASP B N 1
ATOM 3301 C CA . ASP B 1 152 ? 24.846 21.677 -5.102 1.00 29.58 152 ASP B CA 1
ATOM 3302 C C . ASP B 1 152 ? 24.061 21.034 -3.962 1.00 31.70 152 ASP B C 1
ATOM 3303 O O . ASP B 1 152 ? 23.650 19.876 -4.065 1.00 22.72 152 ASP B O 1
ATOM 3308 N N . GLU B 1 153 ? 23.896 21.766 -2.853 1.00 28.74 153 GLU B N 1
ATOM 3309 C CA . GLU B 1 153 ? 23.156 21.233 -1.706 1.00 30.76 153 GLU B CA 1
ATOM 3310 C C . GLU B 1 153 ? 21.701 21.059 -2.054 1.00 31.49 153 GLU B C 1
ATOM 3311 O O . GLU B 1 153 ? 21.072 20.066 -1.658 1.00 32.90 153 GLU B O 1
ATOM 3317 N N . GLU B 1 154 ? 21.140 22.042 -2.747 1.00 31.36 154 GLU B N 1
ATOM 3318 C CA . GLU B 1 154 ? 19.748 22.013 -3.152 1.00 30.82 154 GLU B CA 1
ATOM 3319 C C . GLU B 1 154 ? 19.423 20.721 -3.957 1.00 25.77 154 GLU B C 1
ATOM 3320 O O . GLU B 1 154 ? 18.367 20.136 -3.786 1.00 24.96 154 GLU B O 1
ATOM 3326 N N . THR B 1 155 ? 20.344 20.305 -4.816 1.00 21.53 155 THR B N 1
ATOM 3327 C CA . THR B 1 155 ? 20.148 19.103 -5.628 1.00 19.58 155 THR B CA 1
ATOM 3328 C C . THR B 1 155 ? 20.290 17.810 -4.821 1.00 20.13 155 THR B C 1
ATOM 3329 O O . THR B 1 155 ? 19.604 16.836 -5.087 1.00 19.81 155 THR B O 1
ATOM 3333 N N . VAL B 1 156 ? 21.240 17.788 -3.896 1.00 19.19 156 VAL B N 1
ATOM 3334 C CA . VAL B 1 156 ? 21.471 16.609 -3.052 1.00 23.63 156 VAL B CA 1
ATOM 3335 C C . VAL B 1 156 ? 20.231 16.374 -2.193 1.00 26.52 156 VAL B C 1
ATOM 3336 O O . VAL B 1 156 ? 19.712 15.248 -2.113 1.00 26.55 156 VAL B O 1
ATOM 3340 N N . ALA B 1 157 ? 19.775 17.440 -1.552 1.00 24.95 157 ALA B N 1
ATOM 3341 C CA . ALA B 1 157 ? 18.609 17.414 -0.697 1.00 26.23 157 ALA B CA 1
ATOM 3342 C C . ALA B 1 157 ? 17.345 16.954 -1.442 1.00 27.71 157 ALA B C 1
ATOM 3343 O O . ALA B 1 157 ? 16.653 16.039 -1.004 1.00 29.64 157 ALA B O 1
ATOM 3345 N N . LYS B 1 158 ? 17.105 17.578 -2.604 1.00 25.96 158 LYS B N 1
ATOM 3346 C CA . LYS B 1 158 ? 15.940 17.322 -3.429 1.00 26.52 158 LYS B CA 1
ATOM 3347 C C . LYS B 1 158 ? 15.787 15.967 -4.122 1.00 26.73 158 LYS B C 1
ATOM 3348 O O . LYS B 1 158 ? 14.670 15.515 -4.341 1.00 29.16 158 LYS B O 1
ATOM 3354 N N . ILE B 1 159 ? 16.893 15.314 -4.464 1.00 22.90 159 ILE B N 1
ATOM 3355 C CA . ILE B 1 159 ? 16.793 14.038 -5.162 1.00 21.15 159 ILE B CA 1
ATOM 3356 C C . ILE B 1 159 ? 15.992 12.914 -4.495 1.00 21.84 159 ILE B C 1
ATOM 3357 O O . ILE B 1 159 ? 15.927 12.806 -3.275 1.00 23.49 159 ILE B O 1
ATOM 3362 N N . THR B 1 160 ? 15.399 12.082 -5.326 1.00 22.82 160 THR B N 1
ATOM 3363 C CA . THR B 1 160 ? 14.637 10.947 -4.869 1.00 28.58 160 THR B CA 1
ATOM 3364 C C . THR B 1 160 ? 14.999 9.786 -5.816 1.00 29.61 160 THR B C 1
ATOM 3365 O O . THR B 1 160 ? 14.438 9.629 -6.908 1.00 35.26 160 THR B O 1
ATOM 3369 N N . PRO B 1 161 ? 16.034 9.035 -5.439 1.00 26.99 161 PRO B N 1
ATOM 3370 C CA . PRO B 1 161 ? 16.574 7.896 -6.171 1.00 25.08 161 PRO B CA 1
ATOM 3371 C C . PRO B 1 161 ? 15.661 6.706 -6.361 1.00 22.76 161 PRO B C 1
ATOM 3372 O O . PRO B 1 161 ? 14.803 6.429 -5.541 1.00 19.26 161 PRO B O 1
ATOM 3376 N N . ASP B 1 162 ? 15.905 5.974 -7.430 1.00 22.84 162 ASP B N 1
ATOM 3377 C CA . ASP B 1 162 ? 15.164 4.778 -7.734 1.00 24.17 162 ASP B CA 1
ATOM 3378 C C . ASP B 1 162 ? 15.970 3.727 -6.981 1.00 23.16 162 ASP B C 1
ATOM 3379 O O . ASP B 1 162 ? 16.935 3.170 -7.509 1.00 24.25 162 ASP B O 1
ATOM 3384 N N . PHE B 1 163 ? 15.610 3.515 -5.718 1.00 25.16 163 PHE B N 1
ATOM 3385 C CA . PHE B 1 163 ? 16.314 2.570 -4.847 1.00 24.96 163 PHE B CA 1
ATOM 3386 C C . PHE B 1 163 ? 16.451 1.157 -5.343 1.00 24.91 163 PHE B C 1
ATOM 3387 O O . PHE B 1 163 ? 17.341 0.438 -4.888 1.00 28.21 163 PHE B O 1
ATOM 3395 N N . SER B 1 164 ? 15.565 0.721 -6.228 1.00 25.87 164 SER B N 1
ATOM 3396 C CA . SER B 1 164 ? 15.676 -0.632 -6.775 1.00 28.28 164 SER B CA 1
ATOM 3397 C C . SER B 1 164 ? 16.749 -0.624 -7.874 1.00 27.89 164 SER B C 1
ATOM 3398 O O . SER B 1 164 ? 17.412 -1.634 -8.122 1.00 24.84 164 SER B O 1
ATOM 3401 N N . ALA B 1 165 ? 16.918 0.534 -8.519 1.00 28.76 165 ALA B N 1
ATOM 3402 C CA . ALA B 1 165 ? 17.917 0.685 -9.570 1.00 27.95 165 ALA B CA 1
ATOM 3403 C C . ALA B 1 165 ? 19.313 0.753 -8.957 1.00 24.56 165 ALA B C 1
ATOM 3404 O O . ALA B 1 165 ? 20.278 0.253 -9.525 1.00 28.21 165 ALA B O 1
ATOM 3406 N N . LEU B 1 166 ? 19.408 1.413 -7.793 1.00 25.29 166 LEU B N 1
ATOM 3407 C CA . LEU B 1 166 ? 20.670 1.549 -7.063 1.00 21.72 166 LEU B CA 1
ATOM 3408 C C . LEU B 1 166 ? 21.132 0.217 -6.487 1.00 21.12 166 LEU B C 1
ATOM 3409 O O . LEU B 1 166 ? 22.325 -0.067 -6.459 1.00 21.32 166 LEU B O 1
ATOM 3414 N N . LYS B 1 167 ? 20.188 -0.576 -6.001 1.00 20.50 167 LYS B N 1
ATOM 3415 C CA . LYS B 1 167 ? 20.501 -1.883 -5.437 1.00 23.62 167 LYS B CA 1
ATOM 3416 C C . LYS B 1 167 ? 21.128 -2.763 -6.514 1.00 27.75 167 LYS B C 1
ATOM 3417 O O . LYS B 1 167 ? 21.924 -3.682 -6.220 1.00 27.03 167 LYS B O 1
ATOM 3423 N N . ALA B 1 168 ? 20.750 -2.492 -7.757 1.00 27.18 168 ALA B N 1
ATOM 3424 C CA . ALA B 1 168 ? 21.221 -3.231 -8.906 1.00 27.56 168 ALA B CA 1
ATOM 3425 C C . ALA B 1 168 ? 22.662 -2.912 -9.319 1.00 27.34 168 ALA B C 1
ATOM 3426 O O . ALA B 1 168 ? 23.326 -3.745 -9.932 1.00 31.39 168 ALA B O 1
ATOM 3428 N N . LEU B 1 169 ? 23.130 -1.696 -9.014 1.00 26.32 169 LEU B N 1
ATOM 3429 C CA . LEU B 1 169 ? 24.503 -1.301 -9.367 1.00 29.07 169 LEU B CA 1
ATOM 3430 C C . LEU B 1 169 ? 25.514 -2.349 -8.852 1.00 29.79 169 LEU B C 1
ATOM 3431 O O . LEU B 1 169 ? 25.356 -2.883 -7.765 1.00 30.14 169 LEU B O 1
ATOM 3436 N N . ASP B 1 170 ? 26.522 -2.647 -9.646 1.00 28.29 170 ASP B N 1
ATOM 3437 C CA . ASP B 1 170 ? 27.496 -3.656 -9.258 1.00 30.81 170 ASP B CA 1
ATOM 3438 C C . ASP B 1 170 ? 28.527 -3.268 -8.203 1.00 30.74 170 ASP B C 1
ATOM 3439 O O . ASP B 1 170 ? 28.851 -4.078 -7.330 1.00 31.47 170 ASP B O 1
ATOM 3444 N N . LEU B 1 171 ? 29.074 -2.067 -8.303 1.00 29.49 171 LEU B N 1
ATOM 3445 C CA . LEU B 1 171 ? 30.095 -1.603 -7.366 1.00 29.77 171 LEU B CA 1
ATOM 3446 C C . LEU B 1 171 ? 29.571 -1.123 -5.992 1.00 31.48 171 LEU B C 1
ATOM 3447 O O . LEU B 1 171 ? 28.430 -0.677 -5.863 1.00 30.61 171 LEU B O 1
ATOM 3452 N N . GLY B 1 172 ? 30.441 -1.217 -4.990 1.00 32.36 172 GLY B N 1
ATOM 3453 C CA . GLY B 1 172 ? 30.104 -0.763 -3.647 1.00 28.90 172 GLY B CA 1
ATOM 3454 C C . GLY B 1 172 ? 29.027 -1.484 -2.846 1.00 27.83 172 GLY B C 1
ATOM 3455 O O . GLY B 1 172 ? 28.401 -2.439 -3.297 1.00 28.74 172 GLY B O 1
ATOM 3456 N N . VAL B 1 173 ? 28.885 -1.048 -1.606 1.00 23.44 173 VAL B N 1
ATOM 3457 C CA . VAL B 1 173 ? 27.904 -1.592 -0.685 1.00 24.96 173 VAL B CA 1
ATOM 3458 C C . VAL B 1 173 ? 26.753 -0.599 -0.656 1.00 26.75 173 VAL B C 1
ATOM 3459 O O . VAL B 1 173 ? 25.586 -0.984 -0.635 1.00 27.82 173 VAL B O 1
ATOM 3463 N N . GLY B 1 174 ? 27.108 0.679 -0.607 1.00 25.32 174 GLY B N 1
ATOM 3464 C CA . GLY B 1 174 ? 26.115 1.726 -0.602 1.00 24.68 174 GLY B CA 1
ATOM 3465 C C . GLY B 1 174 ? 26.408 2.758 -1.671 1.00 23.43 174 GLY B C 1
ATOM 3466 O O . GLY B 1 174 ? 27.164 2.499 -2.620 1.00 21.79 174 GLY B O 1
ATOM 3467 N N . VAL B 1 175 ? 25.833 3.940 -1.523 1.00 22.74 175 VAL B N 1
ATOM 3468 C CA . VAL B 1 175 ? 26.033 5.018 -2.461 1.00 23.04 175 VAL B CA 1
ATOM 3469 C C . VAL B 1 175 ? 26.023 6.275 -1.672 1.00 21.73 175 VAL B C 1
ATOM 3470 O O . VAL B 1 175 ? 25.153 6.472 -0.832 1.00 19.30 175 VAL B O 1
ATOM 3474 N N . ILE B 1 176 ? 27.004 7.133 -1.911 1.00 23.00 176 ILE B N 1
ATOM 3475 C CA . ILE B 1 176 ? 27.117 8.400 -1.229 1.00 22.43 176 ILE B CA 1
ATOM 3476 C C . ILE B 1 176 ? 26.993 9.487 -2.261 1.00 23.03 176 ILE B C 1
ATOM 3477 O O . ILE B 1 176 ? 27.474 9.331 -3.384 1.00 29.05 176 ILE B O 1
ATOM 3482 N N . VAL B 1 177 ? 26.314 10.573 -1.903 1.00 22.40 177 VAL B N 1
ATOM 3483 C CA . VAL B 1 177 ? 26.149 11.724 -2.784 1.00 20.05 177 VAL B CA 1
ATOM 3484 C C . VAL B 1 177 ? 26.593 12.957 -1.975 1.00 18.71 177 VAL B C 1
ATOM 3485 O O . VAL B 1 177 ? 26.280 13.066 -0.793 1.00 15.41 177 VAL B O 1
ATOM 3489 N N . THR B 1 178 ? 27.336 13.861 -2.612 1.00 23.06 178 THR B N 1
ATOM 3490 C CA . THR B 1 178 ? 27.850 15.042 -1.921 1.00 21.36 178 THR B CA 1
ATOM 3491 C C . THR B 1 178 ? 27.785 16.285 -2.781 1.00 20.54 178 THR B C 1
ATOM 3492 O O . THR B 1 178 ? 27.440 16.222 -3.953 1.00 22.28 178 THR B O 1
ATOM 3496 N N . ALA B 1 179 ? 28.143 17.418 -2.188 1.00 24.05 179 ALA B N 1
ATOM 3497 C CA . ALA B 1 179 ? 28.159 18.703 -2.881 1.00 30.35 179 ALA B CA 1
ATOM 3498 C C . ALA B 1 179 ? 28.493 19.808 -1.888 1.00 33.83 179 ALA B C 1
ATOM 3499 O O . ALA B 1 179 ? 28.399 19.604 -0.672 1.00 34.73 179 ALA B O 1
ATOM 3501 N N . SER B 1 180 ? 28.918 20.957 -2.395 1.00 35.39 180 SER B N 1
ATOM 3502 C CA . SER B 1 180 ? 29.251 22.091 -1.551 1.00 37.84 180 SER B CA 1
ATOM 3503 C C . SER B 1 180 ? 28.027 22.549 -0.772 1.00 34.68 180 SER B C 1
ATOM 3504 O O . SER B 1 180 ? 26.952 22.754 -1.347 1.00 37.93 180 SER B O 1
ATOM 3507 N N . GLY B 1 181 ? 28.174 22.690 0.532 1.00 34.20 181 GLY B N 1
ATOM 3508 C CA . GLY B 1 181 ? 27.077 23.140 1.349 1.00 34.57 181 GLY B CA 1
ATOM 3509 C C . GLY B 1 181 ? 26.825 24.619 1.136 1.00 39.23 181 GLY B C 1
ATOM 3510 O O . GLY B 1 181 ? 27.725 25.354 0.698 1.00 38.03 181 GLY B O 1
ATOM 3511 N N . ASP B 1 182 ? 25.600 25.060 1.399 1.00 42.54 182 ASP B N 1
ATOM 3512 C CA . ASP B 1 182 ? 25.242 26.464 1.248 1.00 43.88 182 ASP B CA 1
ATOM 3513 C C . ASP B 1 182 ? 25.688 27.266 2.473 1.00 43.93 182 ASP B C 1
ATOM 3514 O O . ASP B 1 182 ? 26.131 28.411 2.339 1.00 42.97 182 ASP B O 1
ATOM 3519 N N . SER B 1 183 ? 25.568 26.658 3.657 1.00 43.48 183 SER B N 1
ATOM 3520 C CA . SER B 1 183 ? 25.948 27.309 4.918 1.00 45.62 183 SER B CA 1
ATOM 3521 C C . SER B 1 183 ? 26.986 26.484 5.688 1.00 45.12 183 SER B C 1
ATOM 3522 O O . SER B 1 183 ? 27.452 26.898 6.764 1.00 47.24 183 SER B O 1
ATOM 3525 N N . VAL B 1 184 ? 27.341 25.335 5.145 1.00 42.26 184 VAL B N 1
ATOM 3526 C CA . VAL B 1 184 ? 28.300 24.446 5.770 1.00 36.62 184 VAL B CA 1
ATOM 3527 C C . VAL B 1 184 ? 29.348 24.093 4.705 1.00 32.63 184 VAL B C 1
ATOM 3528 O O . VAL B 1 184 ? 29.167 24.431 3.549 1.00 28.36 184 VAL B O 1
ATOM 3532 N N . ASP B 1 185 ? 30.434 23.442 5.094 1.00 33.05 185 ASP B N 1
ATOM 3533 C CA . ASP B 1 185 ? 31.468 23.096 4.112 1.00 32.93 185 ASP B CA 1
ATOM 3534 C C . ASP B 1 185 ? 31.007 22.086 3.047 1.00 35.53 185 ASP B C 1
ATOM 3535 O O . ASP B 1 185 ? 31.284 22.259 1.856 1.00 35.88 185 ASP B O 1
ATOM 3540 N N . PHE B 1 186 ? 30.334 21.016 3.480 1.00 32.81 186 PHE B N 1
ATOM 3541 C CA . PHE B 1 186 ? 29.824 20.009 2.554 1.00 30.62 186 PHE B CA 1
ATOM 3542 C C . PHE B 1 186 ? 28.645 19.235 3.122 1.00 29.32 186 PHE B C 1
ATOM 3543 O O . PHE B 1 186 ? 28.516 19.088 4.331 1.00 30.41 186 PHE B O 1
ATOM 3551 N N . VAL B 1 187 ? 27.789 18.751 2.229 1.00 24.74 187 VAL B N 1
ATOM 3552 C CA . VAL B 1 187 ? 26.605 17.979 2.611 1.00 23.64 187 VAL B CA 1
ATOM 3553 C C . VAL B 1 187 ? 26.637 16.614 1.980 1.00 23.01 187 VAL B C 1
ATOM 3554 O O . VAL B 1 187 ? 27.346 16.400 1.009 1.00 24.56 187 VAL B O 1
ATOM 3558 N N . SER B 1 188 ? 25.846 15.695 2.499 1.00 16.49 188 SER B N 1
ATOM 3559 C CA . SER B 1 188 ? 25.797 14.354 1.951 1.00 20.31 188 SER B CA 1
ATOM 3560 C C . SER B 1 188 ? 24.470 13.646 2.277 1.00 17.64 188 SER B C 1
ATOM 3561 O O . SER B 1 188 ? 23.610 14.214 2.921 1.00 19.75 188 SER B O 1
ATOM 3564 N N . ARG B 1 189 ? 24.301 12.457 1.719 1.00 16.76 189 ARG B N 1
ATOM 3565 C CA . ARG B 1 189 ? 23.141 11.590 1.957 1.00 17.12 189 ARG B CA 1
ATOM 3566 C C . ARG B 1 189 ? 23.681 10.233 1.625 1.00 16.19 189 ARG B C 1
ATOM 3567 O O . ARG B 1 189 ? 24.496 10.101 0.705 1.00 17.02 189 ARG B O 1
ATOM 3575 N N . THR B 1 190 ? 23.303 9.216 2.364 1.00 16.68 190 THR B N 1
ATOM 3576 C CA . THR B 1 190 ? 23.820 7.898 2.106 1.00 23.04 190 THR B CA 1
ATOM 3577 C C . THR B 1 190 ? 22.717 6.869 1.942 1.00 23.90 190 THR B C 1
ATOM 3578 O O . THR B 1 190 ? 21.810 6.786 2.750 1.00 26.97 190 THR B O 1
ATOM 3582 N N . PHE B 1 191 ? 22.785 6.106 0.849 1.00 26.84 191 PHE B N 1
ATOM 3583 C CA . PHE B 1 191 ? 21.788 5.105 0.549 1.00 24.68 191 PHE B CA 1
ATOM 3584 C C . PHE B 1 191 ? 22.386 3.714 0.620 1.00 24.34 191 PHE B C 1
ATOM 3585 O O . PHE B 1 191 ? 23.500 3.489 0.146 1.00 23.23 191 PHE B O 1
ATOM 3593 N N . PHE B 1 192 ? 21.655 2.776 1.211 1.00 21.31 192 PHE B N 1
ATOM 3594 C CA . PHE B 1 192 ? 22.132 1.404 1.314 1.00 22.65 192 PHE B CA 1
ATOM 3595 C C . PHE B 1 192 ? 21.036 0.372 0.990 1.00 25.41 192 PHE B C 1
ATOM 3596 O O . PHE B 1 192 ? 20.725 -0.481 1.811 1.00 25.37 192 PHE B O 1
ATOM 3604 N N . PRO B 1 193 ? 20.445 0.435 -0.236 1.00 23.92 193 PRO B N 1
ATOM 3605 C CA . PRO B 1 193 ? 19.392 -0.518 -0.608 1.00 25.73 193 PRO B CA 1
ATOM 3606 C C . PRO B 1 193 ? 19.857 -1.961 -0.664 1.00 25.53 193 PRO B C 1
ATOM 3607 O O . PRO B 1 193 ? 19.057 -2.879 -0.498 1.00 29.18 193 PRO B O 1
ATOM 3611 N N . LYS B 1 194 ? 21.142 -2.170 -0.941 1.00 24.80 194 LYS B N 1
ATOM 3612 C CA . LYS B 1 194 ? 21.702 -3.525 -1.000 1.00 30.65 194 LYS B CA 1
ATOM 3613 C C . LYS B 1 194 ? 21.608 -4.178 0.385 1.00 35.05 194 LYS B C 1
ATOM 3614 O O . LYS B 1 194 ? 21.592 -5.401 0.518 1.00 36.07 194 LYS B O 1
ATOM 3620 N N . LEU B 1 195 ? 21.567 -3.326 1.413 1.00 35.44 195 LEU B N 1
ATOM 3621 C CA . LEU B 1 195 ? 21.488 -3.745 2.808 1.00 36.48 195 LEU B CA 1
ATOM 3622 C C . LEU B 1 195 ? 20.101 -3.496 3.450 1.00 39.86 195 LEU B C 1
ATOM 3623 O O . LEU B 1 195 ? 20.002 -3.359 4.665 1.00 42.74 195 LEU B O 1
ATOM 3628 N N . ARG B 1 196 ? 19.049 -3.466 2.624 1.00 41.78 196 ARG B N 1
ATOM 3629 C CA . ARG B 1 196 ? 17.684 -3.236 3.078 1.00 45.78 196 ARG B CA 1
ATOM 3630 C C . ARG B 1 196 ? 17.408 -1.797 3.537 1.00 44.59 196 ARG B C 1
ATOM 3631 O O . ARG B 1 196 ? 16.285 -1.311 3.428 1.00 48.68 196 ARG B O 1
ATOM 3639 N N . ILE B 1 197 ? 18.455 -1.115 3.984 1.00 41.41 197 ILE B N 1
ATOM 3640 C CA . ILE B 1 197 ? 18.341 0.273 4.439 1.00 38.84 197 ILE B CA 1
ATOM 3641 C C . ILE B 1 197 ? 18.414 1.270 3.270 1.00 34.76 197 ILE B C 1
ATOM 3642 O O . ILE B 1 197 ? 19.498 1.699 2.887 1.00 29.83 197 ILE B O 1
ATOM 3647 N N . ASN B 1 198 ? 17.262 1.669 2.754 1.00 29.17 198 ASN B N 1
ATOM 3648 C CA . ASN B 1 198 ? 17.204 2.605 1.632 1.00 27.24 198 ASN B CA 1
ATOM 3649 C C . ASN B 1 198 ? 18.053 3.863 1.812 1.00 29.76 198 ASN B C 1
ATOM 3650 O O . ASN B 1 198 ? 18.762 4.275 0.887 1.00 27.64 198 ASN B O 1
ATOM 3655 N N . GLU B 1 199 ? 17.947 4.491 2.973 1.00 27.90 199 GLU B N 1
ATOM 3656 C CA . GLU B 1 199 ? 18.714 5.703 3.283 1.00 27.17 199 GLU B CA 1
ATOM 3657 C C . GLU B 1 199 ? 19.018 5.837 4.769 1.00 22.81 199 GLU B C 1
ATOM 3658 O O . GLU B 1 199 ? 18.118 5.869 5.594 1.00 19.77 199 GLU B O 1
ATOM 3664 N N . ASP B 1 200 ? 20.303 5.870 5.109 1.00 23.58 200 ASP B N 1
ATOM 3665 C CA . ASP B 1 200 ? 20.719 6.040 6.489 1.00 22.46 200 ASP B CA 1
ATOM 3666 C C . ASP B 1 200 ? 20.714 7.569 6.686 1.00 22.58 200 ASP B C 1
ATOM 3667 O O . ASP B 1 200 ? 21.198 8.310 5.832 1.00 23.05 200 ASP B O 1
ATOM 3672 N N . PRO B 1 201 ? 20.049 8.053 7.767 1.00 23.16 201 PRO B N 1
ATOM 3673 C CA . PRO B 1 201 ? 20.001 9.506 8.011 1.00 24.57 201 PRO B CA 1
ATOM 3674 C C . PRO B 1 201 ? 21.397 10.090 8.172 1.00 22.01 201 PRO B C 1
ATOM 3675 O O . PRO B 1 201 ? 21.655 11.224 7.783 1.00 23.62 201 PRO B O 1
ATOM 3679 N N . VAL B 1 202 ? 22.276 9.317 8.841 1.00 21.65 202 VAL B N 1
ATOM 3680 C CA . VAL B 1 202 ? 23.666 9.721 9.066 1.00 26.85 202 VAL B CA 1
ATOM 3681 C C . VAL B 1 202 ? 24.669 8.550 9.266 1.00 27.26 202 VAL B C 1
ATOM 3682 O O . VAL B 1 202 ? 24.828 8.152 10.400 1.00 31.29 202 VAL B O 1
ATOM 3686 N N . CYS B 1 203 ? 25.301 8.043 8.186 1.00 31.42 203 CYS B N 1
ATOM 3687 C CA . CYS B 1 203 ? 26.247 6.938 8.381 1.00 29.32 203 CYS B CA 1
ATOM 3688 C C . CYS B 1 203 ? 27.576 7.686 8.594 1.00 28.42 203 CYS B C 1
ATOM 3689 O O . CYS B 1 203 ? 28.031 8.435 7.710 1.00 30.92 203 CYS B O 1
ATOM 3692 N N . GLY B 1 204 ? 28.165 7.511 9.775 1.00 29.13 204 GLY B N 1
ATOM 3693 C CA . GLY B 1 204 ? 29.423 8.168 10.086 1.00 23.07 204 GLY B CA 1
ATOM 3694 C C . GLY B 1 204 ? 30.597 7.571 9.341 1.00 23.97 204 GLY B C 1
ATOM 3695 O O . GLY B 1 204 ? 31.522 8.287 8.972 1.00 18.31 204 GLY B O 1
ATOM 3696 N N . SER B 1 205 ? 30.573 6.247 9.160 1.00 21.09 205 SER B N 1
ATOM 3697 C CA . SER B 1 205 ? 31.625 5.517 8.445 1.00 25.27 205 SER B CA 1
ATOM 3698 C C . SER B 1 205 ? 31.792 6.017 7.024 1.00 25.29 205 SER B C 1
ATOM 3699 O O . SER B 1 205 ? 32.855 5.853 6.416 1.00 25.83 205 SER B O 1
ATOM 3702 N N . ALA B 1 206 ? 30.732 6.607 6.486 1.00 23.65 206 ALA B N 1
ATOM 3703 C CA . ALA B 1 206 ? 30.750 7.139 5.151 1.00 24.19 206 ALA B CA 1
ATOM 3704 C C . ALA B 1 206 ? 31.670 8.337 5.091 1.00 22.68 206 ALA B C 1
ATOM 3705 O O . ALA B 1 206 ? 32.165 8.698 4.032 1.00 21.83 206 ALA B O 1
ATOM 3707 N N . HIS B 1 207 ? 31.866 8.991 6.235 1.00 17.68 207 HIS B N 1
ATOM 3708 C CA . HIS B 1 207 ? 32.716 10.168 6.303 1.00 22.46 207 HIS B CA 1
ATOM 3709 C C . HIS B 1 207 ? 34.205 9.857 6.218 1.00 23.91 207 HIS B C 1
ATOM 3710 O O . HIS B 1 207 ? 35.052 10.759 6.264 1.00 24.97 207 HIS B O 1
ATOM 3717 N N . ALA B 1 208 ? 34.512 8.574 6.096 1.00 21.85 208 ALA B N 1
ATOM 3718 C CA . ALA B 1 208 ? 35.862 8.101 5.919 1.00 27.12 208 ALA B CA 1
ATOM 3719 C C . ALA B 1 208 ? 36.243 8.471 4.469 1.00 28.18 208 ALA B C 1
ATOM 3720 O O . ALA B 1 208 ? 37.399 8.741 4.169 1.00 28.17 208 ALA B O 1
ATOM 3722 N N . ASN B 1 209 ? 35.232 8.478 3.591 1.00 24.04 209 ASN B N 1
ATOM 3723 C CA . ASN B 1 209 ? 35.411 8.831 2.184 1.00 24.48 209 ASN B CA 1
ATOM 3724 C C . ASN B 1 209 ? 35.152 10.329 2.028 1.00 24.03 209 ASN B C 1
ATOM 3725 O O . ASN B 1 209 ? 35.916 11.042 1.376 1.00 19.88 209 ASN B O 1
ATOM 3730 N N . LEU B 1 210 ? 34.070 10.797 2.657 1.00 23.91 210 LEU B N 1
ATOM 3731 C CA . LEU B 1 210 ? 33.669 12.207 2.603 1.00 26.64 210 LEU B CA 1
ATOM 3732 C C . LEU B 1 210 ? 34.703 13.203 3.072 1.00 26.96 210 LEU B C 1
ATOM 3733 O O . LEU B 1 210 ? 35.024 14.159 2.359 1.00 28.31 210 LEU B O 1
ATOM 3738 N N . ILE B 1 211 ? 35.160 13.044 4.317 1.00 26.18 211 ILE B N 1
ATOM 3739 C CA . ILE B 1 211 ? 36.129 13.968 4.893 1.00 24.99 211 ILE B CA 1
ATOM 3740 C C . ILE B 1 211 ? 37.423 14.101 4.067 1.00 24.22 211 ILE B C 1
ATOM 3741 O O . ILE B 1 211 ? 37.807 15.210 3.708 1.00 25.38 211 ILE B O 1
ATOM 3746 N N . PRO B 1 212 ? 38.097 12.971 3.755 1.00 20.88 212 PRO B N 1
ATOM 3747 C CA . PRO B 1 212 ? 39.321 13.048 2.965 1.00 20.71 212 PRO B CA 1
ATOM 3748 C C . PRO B 1 212 ? 39.097 13.842 1.673 1.00 24.96 212 PRO B C 1
ATOM 3749 O O . PRO B 1 212 ? 39.839 14.770 1.357 1.00 29.52 212 PRO B O 1
ATOM 3753 N N . TYR B 1 213 ? 38.034 13.471 0.944 1.00 23.43 213 TYR B N 1
ATOM 3754 C CA . TYR B 1 213 ? 37.700 14.131 -0.310 1.00 22.16 213 TYR B CA 1
ATOM 3755 C C . TYR B 1 213 ? 37.553 15.616 -0.197 1.00 25.23 213 TYR B C 1
ATOM 3756 O O . TYR B 1 213 ? 38.071 16.366 -1.030 1.00 22.62 213 TYR B O 1
ATOM 3765 N N . TRP B 1 214 ? 36.765 16.061 0.773 1.00 30.12 214 TRP B N 1
ATOM 3766 C CA . TRP B 1 214 ? 36.522 17.486 0.955 1.00 32.57 214 TRP B CA 1
ATOM 3767 C C . TRP B 1 214 ? 37.645 18.262 1.604 1.00 31.13 214 TRP B C 1
ATOM 3768 O O . TRP B 1 214 ? 37.719 19.492 1.461 1.00 35.07 214 TRP B O 1
ATOM 3779 N N . GLY B 1 215 ? 38.484 17.577 2.364 1.00 32.37 215 GLY B N 1
ATOM 3780 C CA . GLY B 1 215 ? 39.604 18.239 2.984 1.00 34.19 215 GLY B CA 1
ATOM 3781 C C . GLY B 1 215 ? 40.619 18.531 1.886 1.00 34.74 215 GLY B C 1
ATOM 3782 O O . GLY B 1 215 ? 41.129 19.644 1.775 1.00 29.94 215 GLY B O 1
ATOM 3783 N N . LYS B 1 216 ? 40.883 17.523 1.057 1.00 32.88 216 LYS B N 1
ATOM 3784 C CA . LYS B 1 216 ? 41.824 17.667 -0.039 1.00 35.47 216 LYS B CA 1
ATOM 3785 C C . LYS B 1 216 ? 41.332 18.696 -1.033 1.00 36.09 216 LYS B C 1
ATOM 3786 O O . LYS B 1 216 ? 42.062 19.608 -1.407 1.00 39.25 216 LYS B O 1
ATOM 3792 N N . ARG B 1 217 ? 40.067 18.565 -1.450 1.00 33.87 217 ARG B N 1
ATOM 3793 C CA . ARG B 1 217 ? 39.479 19.482 -2.420 1.00 31.74 217 ARG B CA 1
ATOM 3794 C C . ARG B 1 217 ? 39.324 20.916 -1.912 1.00 34.06 217 ARG B C 1
ATOM 3795 O O . ARG B 1 217 ? 39.535 21.867 -2.667 1.00 30.40 217 ARG B O 1
ATOM 3803 N N . LEU B 1 218 ? 38.929 21.073 -0.660 1.00 35.66 218 LEU B N 1
ATOM 3804 C CA . LEU B 1 218 ? 38.759 22.414 -0.088 1.00 38.03 218 LEU B CA 1
ATOM 3805 C C . LEU B 1 218 ? 40.038 22.932 0.561 1.00 40.69 218 LEU B C 1
ATOM 3806 O O . LEU B 1 218 ? 40.159 24.134 0.851 1.00 42.51 218 LEU B O 1
ATOM 3811 N N . ASN B 1 219 ? 40.973 22.026 0.791 1.00 41.82 219 ASN B N 1
ATOM 3812 C CA . ASN B 1 219 ? 42.265 22.350 1.385 1.00 47.63 219 ASN B CA 1
ATOM 3813 C C . ASN B 1 219 ? 42.100 22.864 2.831 1.00 47.12 219 ASN B C 1
ATOM 3814 O O . ASN B 1 219 ? 42.462 24.003 3.162 1.00 47.07 219 ASN B O 1
ATOM 3819 N N . GLN B 1 220 ? 41.555 21.993 3.683 1.00 44.05 220 GLN B N 1
ATOM 3820 C CA . GLN B 1 220 ? 41.316 22.321 5.082 1.00 39.64 220 GLN B CA 1
ATOM 3821 C C . GLN B 1 220 ? 41.568 21.131 6.001 1.00 38.21 220 GLN B C 1
ATOM 3822 O O . GLN B 1 220 ? 41.594 19.973 5.551 1.00 32.20 220 GLN B O 1
ATOM 3828 N N . THR B 1 221 ? 41.804 21.416 7.277 1.00 40.37 221 THR B N 1
ATOM 3829 C CA . THR B 1 221 ? 42.027 20.383 8.276 1.00 39.92 221 THR B CA 1
ATOM 3830 C C . THR B 1 221 ? 40.698 20.161 8.984 1.00 37.49 221 THR B C 1
ATOM 3831 O O . THR B 1 221 ? 40.377 19.039 9.391 1.00 38.50 221 THR B O 1
ATOM 3835 N N . THR B 1 222 ? 39.926 21.240 9.145 1.00 34.25 222 THR B N 1
ATOM 3836 C CA . THR B 1 222 ? 38.619 21.162 9.788 1.00 36.35 222 THR B CA 1
ATOM 3837 C C . THR B 1 222 ? 37.506 21.619 8.869 1.00 35.24 222 THR B C 1
ATOM 3838 O O . THR B 1 222 ? 37.605 22.645 8.204 1.00 36.68 222 THR B O 1
ATOM 3842 N N . LEU B 1 223 ? 36.441 20.821 8.819 1.00 35.12 223 LEU B N 1
ATOM 3843 C CA . LEU B 1 223 ? 35.286 21.113 7.980 1.00 30.69 223 LEU B CA 1
ATOM 3844 C C . LEU B 1 223 ? 33.973 20.917 8.719 1.00 30.22 223 LEU B C 1
ATOM 3845 O O . LEU B 1 223 ? 33.870 20.070 9.617 1.00 29.18 223 LEU B O 1
ATOM 3850 N N . SER B 1 224 ? 32.975 21.678 8.328 1.00 23.71 224 SER B N 1
ATOM 3851 C CA . SER B 1 224 ? 31.652 21.570 8.889 1.00 27.29 224 SER B CA 1
ATOM 3852 C C . SER B 1 224 ? 30.835 20.788 7.853 1.00 32.70 224 SER B C 1
ATOM 3853 O O . SER B 1 224 ? 30.974 21.021 6.646 1.00 32.75 224 SER B O 1
ATOM 3856 N N . ALA B 1 225 ? 30.036 19.839 8.305 1.00 34.12 225 ALA B N 1
ATOM 3857 C CA . ALA B 1 225 ? 29.231 19.039 7.390 1.00 31.63 225 ALA B CA 1
ATOM 3858 C C . ALA B 1 225 ? 27.787 18.887 7.846 1.00 34.07 225 ALA B C 1
ATOM 3859 O O . ALA B 1 225 ? 27.445 19.179 9.002 1.00 31.80 225 ALA B O 1
ATOM 3861 N N . TYR B 1 226 ? 26.937 18.437 6.949 1.00 30.84 226 TYR B N 1
ATOM 3862 C CA . TYR B 1 226 ? 25.554 18.226 7.267 1.00 30.61 226 TYR B CA 1
ATOM 3863 C C . TYR B 1 226 ? 24.961 17.185 6.351 1.00 28.71 226 TYR B C 1
ATOM 3864 O O . TYR B 1 226 ? 24.834 17.415 5.147 1.00 32.86 226 TYR B O 1
ATOM 3873 N N . GLN B 1 227 ? 24.633 16.023 6.894 1.00 29.47 227 GLN B N 1
ATOM 3874 C CA . GLN B 1 227 ? 24.028 14.984 6.092 1.00 27.67 227 GLN B CA 1
ATOM 3875 C C . GLN B 1 227 ? 22.552 15.393 5.944 1.00 28.50 227 GLN B C 1
ATOM 3876 O O . GLN B 1 227 ? 21.759 15.232 6.862 1.00 30.10 227 GLN B O 1
ATOM 3882 N N . VAL B 1 228 ? 22.230 16.006 4.802 1.00 23.80 228 VAL B N 1
ATOM 3883 C CA . VAL B 1 228 ? 20.900 16.500 4.539 1.00 21.66 228 VAL B CA 1
ATOM 3884 C C . VAL B 1 228 ? 19.824 15.471 4.153 1.00 21.00 228 VAL B C 1
ATOM 3885 O O . VAL B 1 228 ? 19.195 15.557 3.094 1.00 22.57 228 VAL B O 1
ATOM 3889 N N . SER B 1 229 ? 19.621 14.502 5.009 1.00 27.40 229 SER B N 1
ATOM 3890 C CA . SER B 1 229 ? 18.612 13.490 4.834 1.00 27.76 229 SER B CA 1
ATOM 3891 C C . SER B 1 229 ? 17.285 14.151 5.316 1.00 28.86 229 SER B C 1
ATOM 3892 O O . SER B 1 229 ? 17.315 15.249 5.907 1.00 22.35 229 SER B O 1
ATOM 3895 N N . PRO B 1 230 ? 16.148 13.464 5.153 1.00 29.10 230 PRO B N 1
ATOM 3896 C CA . PRO B 1 230 ? 14.934 14.082 5.708 1.00 29.12 230 PRO B CA 1
ATOM 3897 C C . PRO B 1 230 ? 15.057 14.478 7.166 1.00 30.55 230 PRO B C 1
ATOM 3898 O O . PRO B 1 230 ? 14.639 15.550 7.595 1.00 30.00 230 PRO B O 1
ATOM 3902 N N . ARG B 1 231 ? 15.667 13.572 7.936 1.00 28.91 231 ARG B N 1
ATOM 3903 C CA . ARG B 1 231 ? 15.870 13.788 9.366 1.00 27.96 231 ARG B CA 1
ATOM 3904 C C . ARG B 1 231 ? 16.952 14.832 9.644 1.00 29.55 231 ARG B C 1
ATOM 3905 O O . ARG B 1 231 ? 16.850 15.592 10.607 1.00 28.03 231 ARG B O 1
ATOM 3913 N N . GLY B 1 232 ? 17.979 14.869 8.812 1.00 30.37 232 GLY B N 1
ATOM 3914 C CA . GLY B 1 232 ? 19.039 15.842 9.006 1.00 32.09 232 GLY B CA 1
ATOM 3915 C C . GLY B 1 232 ? 20.060 15.385 10.015 1.00 31.90 232 GLY B C 1
ATOM 3916 O O . GLY B 1 232 ? 19.829 14.422 10.746 1.00 37.72 232 GLY B O 1
ATOM 3917 N N . GLY B 1 233 ? 21.201 16.073 10.055 1.00 30.27 233 GLY B N 1
ATOM 3918 C CA . GLY B 1 233 ? 22.257 15.714 10.991 1.00 30.20 233 GLY B CA 1
ATOM 3919 C C . GLY B 1 233 ? 23.541 16.488 10.762 1.00 28.20 233 GLY B C 1
ATOM 3920 O O . GLY B 1 233 ? 24.068 16.511 9.648 1.00 30.54 233 GLY B O 1
ATOM 3921 N N . PHE B 1 234 ? 24.026 17.149 11.797 1.00 27.81 234 PHE B N 1
ATOM 3922 C CA . PHE B 1 234 ? 25.257 17.922 11.710 1.00 28.56 234 PHE B CA 1
ATOM 3923 C C . PHE B 1 234 ? 26.474 17.104 12.165 1.00 27.59 234 PHE B C 1
ATOM 3924 O O . PHE B 1 234 ? 26.363 16.198 13.005 1.00 30.58 234 PHE B O 1
ATOM 3932 N N . LEU B 1 235 ? 27.630 17.427 11.594 1.00 25.07 235 LEU B N 1
ATOM 3933 C CA . LEU B 1 235 ? 28.880 16.750 11.919 1.00 23.15 235 LEU B CA 1
ATOM 3934 C C . LEU B 1 235 ? 30.044 17.733 11.836 1.00 24.44 235 LEU B C 1
ATOM 3935 O O . LEU B 1 235 ? 30.148 18.505 10.872 1.00 23.14 235 LEU B O 1
ATOM 3940 N N . THR B 1 236 ? 30.864 17.770 12.868 1.00 25.60 236 THR B N 1
ATOM 3941 C CA . THR B 1 236 ? 32.032 18.623 12.850 1.00 26.76 236 THR B CA 1
ATOM 3942 C C . THR B 1 236 ? 33.158 17.649 12.473 1.00 25.27 236 THR B C 1
ATOM 3943 O O . THR B 1 236 ? 33.283 16.560 13.065 1.00 22.75 236 THR B O 1
ATOM 3947 N N . CYS B 1 237 ? 33.887 17.983 11.427 1.00 27.78 237 CYS B N 1
ATOM 3948 C CA . CYS B 1 237 ? 34.936 17.109 10.925 1.00 28.47 237 CYS B CA 1
ATOM 3949 C C . CYS B 1 237 ? 36.359 17.606 11.069 1.00 29.18 237 CYS B C 1
ATOM 3950 O O . CYS B 1 237 ? 36.625 18.807 10.991 1.00 30.71 237 CYS B O 1
ATOM 3953 N N . GLU B 1 238 ? 37.287 16.681 11.240 1.00 27.13 238 GLU B N 1
ATOM 3954 C CA . GLU B 1 238 ? 38.684 17.031 11.338 1.00 30.04 238 GLU B CA 1
ATOM 3955 C C . GLU B 1 238 ? 39.535 15.990 10.636 1.00 31.89 238 GLU B C 1
ATOM 3956 O O . GLU B 1 238 ? 39.247 14.778 10.695 1.00 24.97 238 GLU B O 1
ATOM 3962 N N . VAL B 1 239 ? 40.553 16.459 9.922 1.00 32.50 239 VAL B N 1
ATOM 3963 C CA . VAL B 1 239 ? 41.428 15.567 9.229 1.00 35.89 239 VAL B CA 1
ATOM 3964 C C . VAL B 1 239 ? 42.834 15.534 9.801 1.00 38.04 239 VAL B C 1
ATOM 3965 O O . VAL B 1 239 ? 43.470 16.593 9.987 1.00 39.25 239 VAL B O 1
ATOM 3969 N N . LYS B 1 240 ? 43.274 14.387 10.186 1.00 41.73 240 LYS B N 1
ATOM 3970 C CA . LYS B 1 240 ? 44.641 14.207 10.639 1.00 51.07 240 LYS B CA 1
ATOM 3971 C C . LYS B 1 240 ? 45.245 13.267 9.629 1.00 53.60 240 LYS B C 1
ATOM 3972 O O . LYS B 1 240 ? 44.668 12.885 8.606 1.00 56.01 240 LYS B O 1
ATOM 3978 N N . GLU B 1 241 ? 46.463 12.868 9.932 1.00 53.89 241 GLU B N 1
ATOM 3979 C CA . GLU B 1 241 ? 47.194 11.964 9.069 1.00 53.38 241 GLU B CA 1
ATOM 3980 C C . GLU B 1 241 ? 46.671 10.533 9.308 1.00 49.75 241 GLU B C 1
ATOM 3981 O O . GLU B 1 241 ? 46.675 10.064 10.445 1.00 54.10 241 GLU B O 1
ATOM 3987 N N . ASN B 1 242 ? 46.230 9.899 8.251 1.00 41.20 242 ASN B N 1
ATOM 3988 C CA . ASN B 1 242 ? 45.768 8.516 8.490 1.00 37.30 242 ASN B CA 1
ATOM 3989 C C . ASN B 1 242 ? 44.586 8.314 9.479 1.00 32.93 242 ASN B C 1
ATOM 3990 O O . ASN B 1 242 ? 44.495 7.276 10.152 1.00 35.21 242 ASN B O 1
ATOM 3995 N N . ARG B 1 243 ? 43.661 9.262 9.504 1.00 26.43 243 ARG B N 1
ATOM 3996 C CA . ARG B 1 243 ? 42.501 9.151 10.390 1.00 24.69 243 ARG B CA 1
ATOM 3997 C C . ARG B 1 243 ? 41.587 10.392 10.303 1.00 21.24 243 ARG B C 1
ATOM 3998 O O . ARG B 1 243 ? 42.075 11.518 10.172 1.00 16.54 243 ARG B O 1
ATOM 4006 N N . VAL B 1 244 ? 40.275 10.177 10.313 1.00 21.84 244 VAL B N 1
ATOM 4007 C CA . VAL B 1 244 ? 39.331 11.308 10.296 1.00 25.25 244 VAL B CA 1
ATOM 4008 C C . VAL B 1 244 ? 38.441 11.277 11.545 1.00 23.23 244 VAL B C 1
ATOM 4009 O O . VAL B 1 244 ? 38.126 10.202 12.077 1.00 17.11 244 VAL B O 1
ATOM 4013 N N . ILE B 1 245 ? 38.068 12.458 12.014 1.00 25.46 245 ILE B N 1
ATOM 4014 C CA . ILE B 1 245 ? 37.255 12.601 13.223 1.00 23.27 245 ILE B CA 1
ATOM 4015 C C . ILE B 1 245 ? 35.936 13.335 12.994 1.00 22.62 245 ILE B C 1
ATOM 4016 O O . ILE B 1 245 ? 35.916 14.431 12.429 1.00 26.26 245 ILE B O 1
ATOM 4021 N N . ILE B 1 246 ? 34.846 12.721 13.441 1.00 21.83 246 ILE B N 1
ATOM 4022 C CA . ILE B 1 246 ? 33.518 13.338 13.335 1.00 22.21 246 ILE B CA 1
ATOM 4023 C C . ILE B 1 246 ? 32.938 13.535 14.737 1.00 20.68 246 ILE B C 1
ATOM 4024 O O . ILE B 1 246 ? 33.028 12.636 15.598 1.00 19.64 246 ILE B O 1
ATOM 4029 N N . GLY B 1 247 ? 32.395 14.692 14.981 1.00 21.72 247 GLY B N 1
ATOM 4030 C CA . GLY B 1 247 ? 31.801 14.962 16.267 1.00 20.60 247 GLY B CA 1
ATOM 4031 C C . GLY B 1 247 ? 30.362 15.388 16.106 1.00 23.83 247 GLY B C 1
ATOM 4032 O O . GLY B 1 247 ? 30.052 16.199 15.225 1.00 23.08 247 GLY B O 1
ATOM 4033 N N . GLY B 1 248 ? 29.475 14.855 16.929 1.00 23.66 248 GLY B N 1
ATOM 4034 C CA . GLY B 1 248 ? 28.077 15.240 16.826 1.00 23.64 248 GLY B CA 1
ATOM 4035 C C . GLY B 1 248 ? 27.328 15.289 18.138 1.00 25.03 248 GLY B C 1
ATOM 4036 O O . GLY B 1 248 ? 27.732 14.657 19.113 1.00 23.75 248 GLY B O 1
ATOM 4037 N N . THR B 1 249 ? 26.267 16.086 18.186 1.00 22.29 249 THR B N 1
ATOM 4038 C CA . THR B 1 249 ? 25.438 16.191 19.381 1.00 20.22 249 THR B CA 1
ATOM 4039 C C . THR B 1 249 ? 24.490 15.000 19.454 1.00 22.22 249 THR B C 1
ATOM 4040 O O . THR B 1 249 ? 24.577 14.082 18.634 1.00 21.37 249 THR B O 1
ATOM 4044 N N . ALA B 1 250 ? 23.659 14.955 20.493 1.00 22.55 250 ALA B N 1
ATOM 4045 C CA . ALA B 1 250 ? 22.689 13.868 20.664 1.00 25.72 250 ALA B CA 1
ATOM 4046 C C . ALA B 1 250 ? 21.473 14.320 21.483 1.00 26.24 250 ALA B C 1
ATOM 4047 O O . ALA B 1 250 ? 21.531 15.311 22.217 1.00 24.35 250 ALA B O 1
ATOM 4049 N N . LYS B 1 251 ? 20.377 13.581 21.362 1.00 26.43 251 LYS B N 1
ATOM 4050 C CA . LYS B 1 251 ? 19.155 13.911 22.080 1.00 24.84 251 LYS B CA 1
ATOM 4051 C C . LYS B 1 251 ? 18.431 12.681 22.519 1.00 22.98 251 LYS B C 1
ATOM 4052 O O . LYS B 1 251 ? 18.273 11.717 21.744 1.00 17.91 251 LYS B O 1
ATOM 4058 N N . LEU B 1 252 ? 18.039 12.661 23.791 1.00 22.28 252 LEU B N 1
ATOM 4059 C CA . LEU B 1 252 ? 17.303 11.545 24.368 1.00 22.14 252 LEU B CA 1
ATOM 4060 C C . LEU B 1 252 ? 15.839 11.667 23.940 1.00 21.51 252 LEU B C 1
ATOM 4061 O O . LEU B 1 252 ? 15.206 12.720 24.150 1.00 20.70 252 LEU B O 1
ATOM 4066 N N . PHE B 1 253 ? 15.332 10.648 23.270 1.00 17.95 253 PHE B N 1
ATOM 4067 C CA . PHE B 1 253 ? 13.956 10.640 22.856 1.00 17.45 253 PHE B CA 1
ATOM 4068 C C . PHE B 1 253 ? 13.135 9.997 23.965 1.00 20.64 253 PHE B C 1
ATOM 4069 O O . PHE B 1 253 ? 12.094 10.513 24.359 1.00 22.63 253 PHE B O 1
ATOM 4077 N N . ALA B 1 254 ? 13.618 8.881 24.484 1.00 21.04 254 ALA B N 1
ATOM 4078 C CA . ALA B 1 254 ? 12.909 8.173 25.509 1.00 16.81 254 ALA B CA 1
ATOM 4079 C C . ALA B 1 254 ? 13.815 7.379 26.418 1.00 20.39 254 ALA B C 1
ATOM 4080 O O . ALA B 1 254 ? 14.929 7.026 26.045 1.00 18.73 254 ALA B O 1
ATOM 4082 N N . LYS B 1 255 ? 13.312 7.074 27.606 1.00 23.16 255 LYS B N 1
ATOM 4083 C CA . LYS B 1 255 ? 14.018 6.308 28.611 1.00 21.50 255 LYS B CA 1
ATOM 4084 C C . LYS B 1 255 ? 12.964 5.424 29.247 1.00 18.46 255 LYS B C 1
ATOM 4085 O O . LYS B 1 255 ? 11.890 5.904 29.574 1.00 17.78 255 LYS B O 1
ATOM 4091 N N . GLY B 1 256 ? 13.256 4.161 29.422 1.00 15.20 256 GLY B N 1
ATOM 4092 C CA . GLY B 1 256 ? 12.286 3.280 30.032 1.00 16.58 256 GLY B CA 1
ATOM 4093 C C . GLY B 1 256 ? 12.909 2.021 30.528 1.00 19.86 256 GLY B C 1
ATOM 4094 O O . GLY B 1 256 ? 14.104 2.004 30.897 1.00 16.91 256 GLY B O 1
ATOM 4095 N N . GLU B 1 257 ? 12.130 0.939 30.542 1.00 22.23 257 GLU B N 1
ATOM 4096 C CA . GLU B 1 257 ? 12.587 -0.369 30.995 1.00 24.58 257 GLU B CA 1
ATOM 4097 C C . GLU B 1 257 ? 11.915 -1.459 30.200 1.00 23.88 257 GLU B C 1
ATOM 4098 O O . GLU B 1 257 ? 10.716 -1.391 29.951 1.00 25.85 257 GLU B O 1
ATOM 4104 N N . ALA B 1 258 ? 12.689 -2.440 29.739 1.00 22.95 258 ALA B N 1
ATOM 4105 C CA . ALA B 1 258 ? 12.125 -3.555 29.006 1.00 24.59 258 ALA B CA 1
ATOM 4106 C C . ALA B 1 258 ? 11.966 -4.698 30.030 1.00 27.65 258 ALA B C 1
ATOM 4107 O O . ALA B 1 258 ? 12.699 -4.751 31.018 1.00 26.56 258 ALA B O 1
ATOM 4109 N N . TYR B 1 259 ? 10.971 -5.555 29.828 1.00 28.83 259 TYR B N 1
ATOM 4110 C CA . TYR B 1 259 ? 10.719 -6.668 30.760 1.00 25.50 259 TYR B CA 1
ATOM 4111 C C . TYR B 1 259 ? 10.876 -7.996 30.046 1.00 24.32 259 TYR B C 1
ATOM 4112 O O . TYR B 1 259 ? 10.313 -8.193 28.986 1.00 23.34 259 TYR B O 1
ATOM 4121 N N . LEU B 1 260 ? 11.650 -8.912 30.645 1.00 30.27 260 LEU B N 1
ATOM 4122 C CA . LEU B 1 260 ? 11.900 -10.233 30.028 1.00 31.40 260 LEU B CA 1
ATOM 4123 C C . LEU B 1 260 ? 11.623 -11.426 30.953 1.00 34.12 260 LEU B C 1
ATOM 4124 O O . LEU B 1 260 ? 11.507 -12.565 30.417 1.00 37.32 260 LEU B O 1
#

Radius of gyration: 24.26 Å; Cα contacts (8 Å, |Δi|>4): 1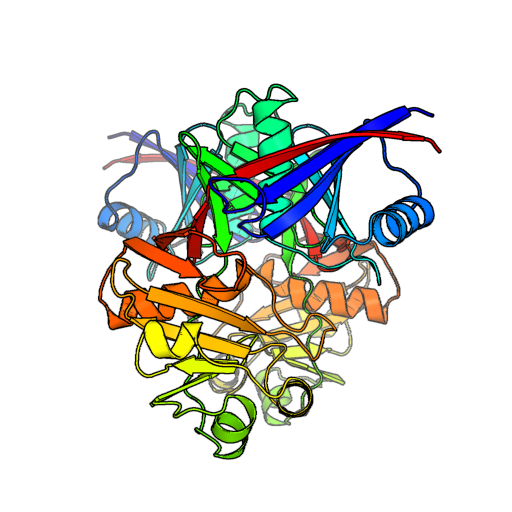347; chains: 2; bounding box: 61×56×55 Å

Foldseek 3Di:
DKWKKFWKAFQDPDPLFHAIEMETEDQDDDDQVVLLVVQLVVQGQKYWYWHDDPQAIEIWIYHNVGTDQDFPSHVQVNVLCCVVPVDDPDQKHWYQYPNGIFMWGDDPQKIKGKEFQDAFAFDDDDVLNCVQFVADFPTWGADLAIETEHDAPVSQLPTDGPLVSQLPDDGHQWYKYKHQYPPWRMEIWIAGVVVVGGTGQDGPNVVSHVVNHSCVVVVHQWTWYKHNDVSIGTWTWGHDPRMIMTMRGMDTPDMGIDDD/DWWKKFWKAFQDPDPLFHAIEMETEDQDDDDQVVLLVVQLVVQGQKYWYWHDDPQAIEIWIAHNVGTDQDFPSHVQVNVLCCVPPVDDPDQKHWYQYPNGIFMWGDDPQKIKGKEFQDAFAFDDDDVLVCVQFVFDFPTWGADLAIETEHDAPVSQLPTDGPLVSQLPDDGHQKYKYKHQYPPWRMEIWIAGVVPVGGTGQDGPNVVSHVVNHSCVVVVHQWTWYKHNYVSIGTWTWGHDPGMIMTMRGMDTPDMGIDDD

B-factor: mean 36.91, std 15.92, range [4.48, 96.08]

InterPro domains:
  IPR003719 Phenazine biosynthesis PhzF-like [PF02567] (8-256)
  IPR003719 Phenazine biosynthesis PhzF-like [PIRSF016184] (1-259)
  IPR003719 Phenazine biosynthesis PhzF-like [PTHR13774] (3-258)
  IPR003719 Phenazine biosynthesis PhzF-like [TIGR00654] (1-229)

CATH classification: 3.10.310.10 (+1 more: 3.10.310.10)

Nearest PDB structures (foldseek):
  1s7j-assembly2_B  TM=1.004E+00  e=1.879E-60  Enterococcus faecalis V583
  4dun-assembly1_A-2  TM=9.604E-01  e=6.065E-37  Clostridioides difficile 630
  9f96-assembly1_A  TM=8.210E-01  e=2.743E-21  Pseudomonas fluorescens
  5iwe-assembly1_A-2  TM=8.383E-01  e=3.279E-21  Pseudomonas fluorescens
  1xub-assembly1_A-2  TM=8.582E-01  e=1.451E-20  Pseudomonas fluorescens

Sequence (520 aa):
MSYPYYIVDAFAEEVFKGNPAAVYVLEKWLPEAVMQNIAIENNLSETAFTVKEGQSYALRWFTPEREIDLCGHATLATAFVLFNYYSVAEETLHFTSQSGPLAVTKKEEYYYLDFPYILPERIPILPEYEAALGTKIYEAYLGRDLFFVLKDEETVAKITPDFSALKALDLGVGVIVTASGDSVDFVSRTFFPKLRINEDPVCGSAHANLIPYWGKRLNQTTLSAYQVSPRGGFLTCEVKENRVIIGGTAKLFAKGEAYLMSYPYYIVDAFAEEVFKGNPAAVYVLEKWLPEAVMQNIAIENNLSETAFTVKEGQSYALRWFTPEREIDLCGHATLATAFVLFNYYSVAEETLHFTSQSGPLAVTKKEEYYYLDFPYILPERIPILPEYEAALGTKIYEAYLGRDLFFVLKDEETVAKITPDFSALKALDLGVGVIVTASGDSVDFVSRTFFPKLRINEDPVCGSAHANLIPYWGKRLNQTTLSAYQVSPRGGFLTCEVKENRVIIGGTAKLFAKGEAYL

Organism: Enterococcus faecalis (strain ATCC 700802 / V583) (NCBI:txid226185)

Solvent-accessible surface area: 22579 Å² total; per-residue (Å²): 175,59,55,56,57,14,20,0,5,0,2,0,145,98,42,145,54,0,1,22,0,0,0,10,17,13,163,147,82,23,83,89,63,44,0,26,88,12,0,83,146,44,112,44,34,5,0,0,0,0,9,115,90,61,67,7,15,8,6,66,1,0,2,24,104,109,38,46,62,58,21,6,2,0,7,0,0,0,0,20,0,0,20,71,95,77,109,22,108,86,99,14,5,20,1,59,5,36,17,5,33,34,16,1,41,55,132,140,121,64,2,54,8,27,16,54,70,82,74,6,118,142,36,91,69,68,104,92,3,54,73,3,1,61,32,124,4,96,35,0,26,33,22,105,0,1,0,0,3,6,140,40,38,102,27,0,40,156,18,121,8,74,49,88,34,1,122,76,8,137,70,24,51,2,4,0,0,0,1,54,16,107,119,27,42,0,1,1,14,0,0,8,7,67,87,114,50,71,36,8,21,0,18,2,24,0,0,6,5,0,0,0,12,1,5,141,118,62,132,75,85,86,5,38,0,66,0,29,8,123,68,4,0,66,0,44,2,68,28,59,122,62,46,0,26,0,0,0,25,14,84,44,112,35,140,19,86,20,141,105,174,60,53,49,56,10,20,0,4,0,3,0,141,96,41,148,53,0,0,22,0,0,0,10,18,12,164,148,81,24,86,89,61,45,0,25,86,12,0,84,144,46,109,42,36,5,0,0,0,0,9,119,92,59,62,7,14,8,5,71,0,0,9,42,106,109,40,49,62,59,20,8,2,0,7,0,0,0,0,20,0,0,20,69,94,79,108,21,106,82,102,15,5,20,1,60,2,37,19,1,32,33,13,0,43,58,131,135,128,66,6,53,8,27,15,55,72,83,73,5,116,142,35,94,68,68,106,93,4,52,75,2,1,58,30,125,4,96,36,0,26,34,23,110,0,0,0,0,4,5,136,41,36,122,13,0,43,151,9,119,8,75,50,87,34,1,101,76,8,138,71,25,52,3,4,0,0,0,0,53,16,108,119,26,42,0,0,1,14,0,0,7,6,67,85,176,67,70,36,7,21,0,18,2,28,0,0,6,5,0,0,0,14,0,5,144,120,62,132,75,86,87,5,37,0,64,0,30,7,123,69,4,0,67,0,43,3,65,23,86,130,64,50,0,33,0,0,0,22,16,84,44,111,34,121,18,82,20,149,97

Secondary structure (DSSP, 8-state):
-EEEEEEEEET-SSTTSSEEEEEEE-SSPPPHHHHHHHHHHH--S-EEEEEEETTEEEEEEE-SSSEES--HHHHHHHHHHHHHHS---SSEEEEEETTEEEEEEEETTEEEEEEE--PPEE----HHHHHHHTS--SEEEESSSEEEE-S-HHHHHH----HHHHHH-SS-SSEEEEEE-SSSSEEEEEEEGGGTEEEES--STTHHHHHHHHHHHHT-SEEEEEE-SSS--EEEEEEETTEEEEEE-EEEEEEEEEE-/-EEEEEEEEET-SSTTSSEEEEEEE-SSPPPHHHHHHHHHHH--SEEEEEEEETTEEEEEEE-SS-EES--HHHHHHHHHHHHHHS---SSEEEEEETTEEEEEEEETTEEEEEE---PPEE----HHHHHHHTS--SEEEESSSEEEE-S-HHHHHH----HHHHHH-SS-SSEEEEEE-SSSSEEEEEEEGGGTEEEES--STTHHHHHHHHHHHHT-SEEEEEE-SSS--EEEEEEETTEEEEEE-EEEEEEEEEE-